Protein AF-0000000066965382 (afdb_homodimer)

Solvent-accessible surface area (backbone atoms only — not comparable to full-atom values): 39904 Å² total; per-residue (Å²): 122,55,56,71,64,36,30,41,32,27,39,31,72,60,66,74,45,29,31,33,31,34,22,63,41,61,55,68,76,23,47,68,61,89,85,37,68,66,64,70,52,68,79,82,68,70,62,57,72,38,83,41,81,63,58,68,66,73,36,29,39,39,34,52,19,37,45,85,26,32,50,67,64,47,77,46,58,40,74,86,63,32,35,38,39,33,34,64,80,14,46,30,36,40,35,30,72,90,74,38,28,39,28,76,46,71,56,46,93,38,53,55,64,74,54,45,73,46,57,54,74,87,27,38,37,39,29,27,31,60,59,44,61,84,35,83,42,37,20,33,30,41,38,67,55,73,79,56,64,79,75,47,56,84,78,63,57,67,66,43,60,34,50,46,72,41,77,41,77,50,64,79,59,70,81,77,71,73,77,67,51,71,78,57,55,86,62,90,68,64,68,45,22,58,43,16,34,34,76,32,45,48,94,86,80,48,52,28,40,38,40,12,25,68,70,69,16,20,34,30,34,32,67,85,77,65,41,73,44,77,24,32,88,38,48,62,65,28,40,44,52,37,32,67,35,75,85,74,64,32,29,33,24,34,24,58,90,40,77,31,25,43,30,28,29,61,52,66,58,41,62,77,28,84,56,62,69,61,71,78,42,76,42,77,75,68,52,77,77,71,80,73,77,64,88,80,64,66,54,70,39,76,80,46,72,47,48,42,72,36,42,84,43,26,33,39,41,36,37,26,37,38,31,54,37,93,88,77,44,53,36,20,34,38,38,40,28,22,33,36,53,41,71,46,91,93,66,48,76,41,72,30,66,38,31,27,38,32,33,64,43,43,71,53,29,41,76,77,43,81,78,120,56,54,71,65,35,31,41,31,26,39,29,74,60,67,75,44,27,31,34,31,35,20,65,39,60,57,69,77,22,48,66,60,90,83,38,67,67,64,69,53,68,79,82,70,71,62,56,71,39,82,41,81,63,58,67,65,72,37,29,39,40,33,51,18,39,44,84,27,32,49,69,63,47,76,45,57,39,73,89,62,32,34,39,38,34,36,62,81,14,45,31,35,38,36,29,73,90,74,37,29,38,27,72,45,69,56,47,92,38,55,57,63,73,56,45,75,48,57,52,76,86,27,36,36,38,29,26,29,60,61,45,62,86,35,82,43,37,20,32,29,41,38,68,53,74,80,56,62,78,75,48,54,84,78,61,55,66,63,44,60,33,50,45,68,42,76,41,77,51,66,78,59,71,81,79,69,70,80,65,52,72,80,58,56,88,67,88,70,66,67,45,22,58,44,18,35,36,74,32,46,52,93,84,82,48,52,28,40,37,41,14,24,68,69,70,16,20,36,31,33,32,68,87,76,66,41,73,43,77,25,32,88,36,50,61,66,29,40,46,54,36,31,67,37,76,85,74,64,32,28,34,23,34,23,58,90,40,80,32,26,44,28,28,29,60,50,68,59,42,62,76,28,84,58,61,69,62,72,78,42,75,43,76,76,70,54,76,74,71,80,65,79,64,90,81,64,66,52,69,38,76,81,45,71,46,48,43,74,36,41,82,43,26,34,38,43,36,39,27,37,38,31,53,37,94,86,76,45,53,35,21,35,37,38,40,29,21,33,36,54,42,72,45,90,92,67,45,77,42,72,30,65,39,32,28,37,32,32,64,42,43,69,54,29,41,72,76,44,81,77

Radius of gyration: 30.45 Å; Cα contacts (8 Å, |Δi|>4): 1809; chains: 2; bounding box: 61×94×87 Å

Structure (mmCIF, N/CA/C/O backbone):
data_AF-0000000066965382-model_v1
#
loop_
_entity.id
_entity.type
_entity.pdbx_description
1 polymer 'Os02g0147600 protein'
#
loop_
_atom_site.group_PDB
_atom_site.id
_atom_site.type_symbol
_atom_site.label_atom_id
_atom_site.label_alt_id
_atom_site.label_comp_id
_atom_site.label_asym_id
_atom_site.label_entity_id
_atom_site.label_seq_id
_atom_site.pdbx_PDB_ins_code
_atom_site.Cartn_x
_atom_site.Cartn_y
_atom_site.Cartn_z
_atom_site.occupancy
_atom_site.B_iso_or_equiv
_atom_site.auth_seq_id
_atom_site.auth_comp_id
_atom_site.auth_asym_id
_atom_site.auth_atom_id
_atom_site.pdbx_PDB_model_num
ATOM 1 N N . MET A 1 1 ? -16.672 24.859 -3.301 1 69.94 1 MET A N 1
ATOM 2 C CA . MET A 1 1 ? -16.828 23.438 -3.021 1 69.94 1 MET A CA 1
ATOM 3 C C . MET A 1 1 ? -15.703 22.922 -2.125 1 69.94 1 MET A C 1
ATOM 5 O O . MET A 1 1 ? -14.555 23.328 -2.283 1 69.94 1 MET A O 1
ATOM 9 N N . ILE A 1 2 ? -16.047 22.25 -0.924 1 81.75 2 ILE A N 1
ATOM 10 C CA . ILE A 1 2 ? -15.055 21.844 0.062 1 81.75 2 ILE A CA 1
ATOM 11 C C . ILE A 1 2 ? -14.539 20.453 -0.276 1 81.75 2 ILE A C 1
ATOM 13 O O . ILE A 1 2 ? -15.148 19.734 -1.067 1 81.75 2 ILE A O 1
ATOM 17 N N . ARG A 1 3 ? -13.406 20.188 0.245 1 90.5 3 ARG A N 1
ATOM 18 C CA . ARG A 1 3 ? -12.844 18.844 0.132 1 90.5 3 ARG A CA 1
ATOM 19 C C . ARG A 1 3 ? -13.891 17.781 0.469 1 90.5 3 ARG A C 1
ATOM 21 O O . ARG A 1 3 ? -14.672 17.953 1.408 1 90.5 3 ARG A O 1
ATOM 28 N N . ARG A 1 4 ? -13.898 16.766 -0.283 1 88.69 4 ARG A N 1
ATOM 29 C CA . ARG A 1 4 ? -14.945 15.766 -0.132 1 88.69 4 ARG A CA 1
ATOM 30 C C . ARG A 1 4 ? -14.703 14.906 1.106 1 88.69 4 ARG A C 1
ATOM 32 O O . ARG A 1 4 ? -15.648 14.555 1.813 1 88.69 4 ARG A O 1
ATOM 39 N N . PHE A 1 5 ? -13.422 14.602 1.316 1 94.81 5 PHE A N 1
ATOM 40 C CA . PHE A 1 5 ? -13.18 13.703 2.441 1 94.81 5 PHE A CA 1
ATOM 41 C C . PHE A 1 5 ? -11.992 14.18 3.264 1 94.81 5 PHE A C 1
ATOM 43 O O . PHE A 1 5 ? -11.07 14.805 2.732 1 94.81 5 PHE A O 1
ATOM 50 N N . LEU A 1 6 ? -12.117 13.977 4.539 1 96.94 6 LEU A N 1
ATOM 51 C CA . LEU A 1 6 ? -11 13.984 5.477 1 96.94 6 LEU A CA 1
ATOM 52 C C . LEU A 1 6 ? -10.633 12.57 5.898 1 96.94 6 LEU A C 1
ATOM 54 O O . LEU A 1 6 ? -11.461 11.656 5.828 1 96.94 6 LEU A O 1
ATOM 58 N N . TYR A 1 7 ? -9.422 12.453 6.293 1 97.56 7 TYR A N 1
ATOM 59 C CA . TYR A 1 7 ? -8.984 11.148 6.781 1 97.56 7 TYR A CA 1
ATOM 60 C C . TYR A 1 7 ? -8.367 11.266 8.172 1 97.56 7 TYR A C 1
ATOM 62 O O . TYR A 1 7 ? -7.422 12.031 8.375 1 97.56 7 TYR A O 1
ATOM 70 N N . ILE A 1 8 ? -8.875 10.531 9.086 1 97.5 8 ILE A N 1
ATOM 71 C CA . ILE A 1 8 ? -8.25 10.398 10.398 1 97.5 8 ILE A CA 1
ATOM 72 C C . ILE A 1 8 ? -7.328 9.18 10.406 1 97.5 8 ILE A C 1
ATOM 74 O O . ILE A 1 8 ? -7.754 8.07 10.086 1 97.5 8 ILE A O 1
ATOM 78 N N . ALA A 1 9 ? -6.117 9.398 10.68 1 96.69 9 ALA A N 1
ATOM 79 C CA . ALA A 1 9 ? -5.188 8.289 10.867 1 96.69 9 ALA A CA 1
ATOM 80 C C . ALA A 1 9 ? -5.078 7.914 12.344 1 96.69 9 ALA A C 1
ATOM 82 O O . ALA A 1 9 ? -4.793 8.766 13.188 1 96.69 9 ALA A O 1
ATOM 83 N N . ASP A 1 10 ? -5.332 6.688 12.664 1 94.88 10 ASP A N 1
ATOM 84 C CA . ASP A 1 10 ? -5.191 6.234 14.039 1 94.88 10 ASP A CA 1
ATOM 85 C C . ASP A 1 10 ? -4.25 5.039 14.133 1 94.88 10 ASP A C 1
ATOM 87 O O . ASP A 1 10 ? -3.975 4.375 13.133 1 94.88 10 ASP A O 1
ATOM 91 N N . HIS A 1 11 ? -3.701 4.922 15.273 1 90.75 11 HIS A N 1
ATOM 92 C CA . HIS A 1 11 ? -2.76 3.844 15.547 1 90.75 11 HIS A CA 1
ATOM 93 C C . HIS A 1 11 ? -3.383 2.791 16.469 1 90.75 11 HIS A C 1
ATOM 95 O O . HIS A 1 11 ? -4.082 3.131 17.422 1 90.75 11 HIS A O 1
ATOM 101 N N . CYS A 1 12 ? -3.217 1.564 16.047 1 84.75 12 CYS A N 1
ATOM 102 C CA . CYS A 1 12 ? -3.658 0.441 16.859 1 84.75 12 CYS A CA 1
ATOM 103 C C . CYS A 1 12 ? -2.469 -0.28 17.484 1 84.75 12 CYS A C 1
ATOM 105 O O . CYS A 1 12 ? -1.587 -0.764 16.766 1 84.75 12 CYS A O 1
ATOM 107 N N . PHE A 1 13 ? -2.52 -0.378 18.812 1 73.31 13 PHE A N 1
ATOM 108 C CA . PHE A 1 13 ? -1.396 -0.974 19.516 1 73.31 13 PHE A CA 1
ATOM 109 C C . PHE A 1 13 ? -1.718 -2.402 19.938 1 73.31 13 PHE A C 1
ATOM 111 O O . PHE A 1 13 ? -0.887 -3.076 20.547 1 73.31 13 PHE A O 1
ATOM 118 N N . THR A 1 14 ? -2.938 -2.676 19.578 1 69.5 14 THR A N 1
ATOM 119 C CA . THR A 1 14 ? -3.33 -4 20.047 1 69.5 14 THR A CA 1
ATOM 120 C C . THR A 1 14 ? -3.205 -5.027 18.922 1 69.5 14 THR A C 1
ATOM 122 O O . THR A 1 14 ? -3.387 -4.695 17.75 1 69.5 14 THR A O 1
ATOM 125 N N . GLY A 1 15 ? -2.6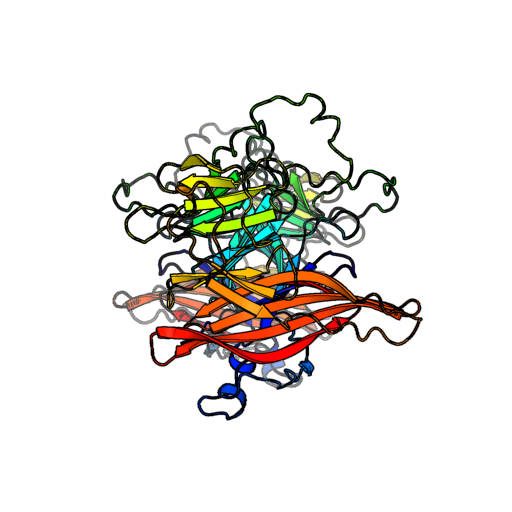25 -6.168 19.234 1 62.41 15 GLY A N 1
ATOM 126 C CA . GLY A 1 15 ? -2.514 -7.258 18.266 1 62.41 15 GLY A CA 1
ATOM 127 C C . GLY A 1 15 ? -1.082 -7.559 17.875 1 62.41 15 GLY A C 1
ATOM 128 O O . GLY A 1 15 ? -0.142 -7.02 18.453 1 62.41 15 GLY A O 1
ATOM 129 N N . PRO A 1 16 ? -0.985 -8.398 16.953 1 62.53 16 PRO A N 1
ATOM 130 C CA . PRO A 1 16 ? 0.354 -8.867 16.594 1 62.53 16 PRO A CA 1
ATOM 131 C C . PRO A 1 16 ? 1.161 -7.816 15.828 1 62.53 16 PRO A C 1
ATOM 133 O O . PRO A 1 16 ? 2.395 -7.832 15.867 1 62.53 16 PRO A O 1
ATOM 136 N N . SER A 1 17 ? 0.41 -6.973 15.109 1 65.94 17 SER A N 1
ATOM 137 C CA . SER A 1 17 ? 1.128 -5.941 14.375 1 65.94 17 SER A CA 1
ATOM 138 C C . SER A 1 17 ? 0.517 -4.562 14.609 1 65.94 17 SER A C 1
ATOM 140 O O . SER A 1 17 ? -0.706 -4.43 14.695 1 65.94 17 SER A O 1
ATOM 142 N N . LEU A 1 18 ? 1.559 -3.703 14.828 1 77.5 18 LEU A N 1
ATOM 143 C CA . LEU A 1 18 ? 1.123 -2.312 14.875 1 77.5 18 LEU A CA 1
ATOM 144 C C . LEU A 1 18 ? 0.58 -1.87 13.523 1 77.5 18 LEU A C 1
ATOM 146 O O . LEU A 1 18 ? 1.15 -2.201 12.477 1 77.5 18 LEU A O 1
ATOM 150 N N . SER A 1 19 ? -0.603 -1.382 13.578 1 86.94 19 SER A N 1
ATOM 151 C CA . SER A 1 19 ? -1.192 -0.914 12.328 1 86.94 19 SER A CA 1
ATOM 152 C C . SER A 1 19 ? -1.756 0.495 12.477 1 86.94 19 SER A C 1
ATOM 154 O O . SER A 1 19 ? -2.158 0.897 13.57 1 86.94 19 SER A O 1
ATOM 156 N N . HIS A 1 20 ? -1.58 1.223 11.453 1 93.31 20 HIS A N 1
ATOM 157 C CA . HIS A 1 20 ? -2.213 2.529 11.32 1 93.31 20 HIS A CA 1
ATOM 158 C C . HIS A 1 20 ? -3.398 2.473 10.359 1 93.31 20 HIS A C 1
ATOM 160 O O . HIS A 1 20 ? -3.303 1.878 9.281 1 93.31 20 HIS A O 1
ATOM 166 N N . ARG A 1 21 ? -4.43 3.004 10.789 1 94.75 21 ARG A N 1
ATOM 167 C CA . ARG A 1 21 ? -5.66 2.922 10.016 1 94.75 21 ARG A CA 1
ATOM 168 C C . ARG A 1 21 ? -6.105 4.305 9.547 1 94.75 21 ARG A C 1
ATOM 170 O O . ARG A 1 21 ? -6.012 5.277 10.297 1 94.75 21 ARG A O 1
ATOM 177 N N . LEU A 1 22 ? -6.465 4.352 8.305 1 97.12 22 LEU A N 1
ATOM 178 C CA . LEU A 1 22 ? -7.055 5.566 7.758 1 97.12 22 LEU A CA 1
ATOM 179 C C . LEU A 1 22 ? -8.578 5.457 7.707 1 97.12 22 LEU A C 1
ATOM 181 O O . LEU A 1 22 ? -9.117 4.543 7.082 1 97.12 22 LEU A O 1
ATOM 185 N N . ARG A 1 23 ? -9.211 6.395 8.375 1 97.19 23 ARG A N 1
ATOM 186 C CA . ARG A 1 23 ? -10.672 6.426 8.398 1 97.19 23 ARG A CA 1
ATOM 187 C C . ARG A 1 23 ? -11.203 7.645 7.648 1 97.19 23 ARG A C 1
ATOM 189 O O . ARG A 1 23 ? -10.75 8.766 7.887 1 97.19 23 ARG A O 1
ATOM 196 N N . ARG A 1 24 ? -12.156 7.379 6.859 1 96.75 24 ARG A N 1
ATOM 197 C CA . ARG A 1 24 ? -12.711 8.43 6.016 1 96.75 24 ARG A CA 1
ATOM 198 C C . ARG A 1 24 ? -13.867 9.141 6.707 1 96.75 24 ARG A C 1
ATOM 200 O O . ARG A 1 24 ? -14.789 8.492 7.203 1 96.75 24 ARG A O 1
ATOM 207 N N . VAL A 1 25 ? -13.789 10.477 6.711 1 96.69 25 VAL A N 1
ATOM 208 C CA . VAL A 1 25 ? -14.836 11.297 7.312 1 96.69 25 VAL A CA 1
ATOM 209 C C . VAL A 1 25 ? -15.336 12.312 6.293 1 96.69 25 VAL A C 1
ATOM 211 O O . VAL A 1 25 ? -14.547 12.906 5.555 1 96.69 25 VAL A O 1
ATOM 214 N N . ASN A 1 26 ? -16.609 12.469 6.254 1 95.69 26 ASN A N 1
ATOM 215 C CA . ASN A 1 26 ? -17.203 13.516 5.422 1 95.69 26 ASN A CA 1
ATOM 216 C C . ASN A 1 26 ? -17.281 14.844 6.168 1 95.69 26 ASN A C 1
ATOM 218 O O . ASN A 1 26 ? -18.094 14.992 7.094 1 95.69 26 ASN A O 1
ATOM 222 N N . PRO A 1 27 ? -16.578 15.852 5.703 1 96.25 27 PRO A N 1
ATOM 223 C CA . PRO A 1 27 ? -16.547 17.109 6.457 1 96.25 27 PRO A CA 1
ATOM 224 C C . PRO A 1 27 ? -17.844 17.906 6.344 1 96.25 27 PRO A C 1
ATOM 226 O O . PRO A 1 27 ? -18.078 18.828 7.129 1 96.25 27 PRO A O 1
ATOM 229 N N . SER A 1 28 ? -18.672 17.578 5.441 1 93.81 28 SER A N 1
ATOM 230 C CA . SER A 1 28 ? -19.922 18.328 5.281 1 93.81 28 SER A CA 1
ATOM 231 C C . SER A 1 28 ? -20.797 18.203 6.527 1 93.81 28 SER A C 1
ATOM 233 O O . SER A 1 28 ? -21.625 19.094 6.797 1 93.81 28 SER A O 1
ATOM 235 N N . HIS A 1 29 ? -20.594 17.172 7.266 1 93.19 29 HIS A N 1
ATOM 236 C CA . HIS A 1 29 ? -21.391 16.922 8.461 1 93.19 29 HIS A CA 1
ATOM 237 C C . HIS A 1 29 ? -21.016 17.891 9.578 1 93.19 29 HIS A C 1
ATOM 239 O O . HIS A 1 29 ? -21.719 18 10.578 1 93.19 29 HIS A O 1
ATOM 245 N N . LEU A 1 30 ? -19.969 18.641 9.391 1 94.38 30 LEU A N 1
ATOM 246 C CA . LEU A 1 30 ? -19.5 19.562 10.422 1 94.38 30 LEU A CA 1
ATOM 247 C C . LEU A 1 30 ? -20.156 20.938 10.25 1 94.38 30 LEU A C 1
ATOM 249 O O . LEU A 1 30 ? -20 21.812 11.102 1 94.38 30 LEU A O 1
ATOM 253 N N . PHE A 1 31 ? -20.875 21.109 9.234 1 93.12 31 PHE A N 1
ATOM 254 C CA . PHE A 1 31 ? -21.359 22.453 8.945 1 93.12 31 PHE A CA 1
ATOM 255 C C . PHE A 1 31 ? -22.891 22.469 8.867 1 93.12 31 PHE A C 1
ATOM 257 O O . PHE A 1 31 ? -23.5 21.547 8.32 1 93.12 31 PHE A O 1
ATOM 264 N N . TYR A 1 32 ? -23.375 23.516 9.359 1 90.75 32 TYR A N 1
ATOM 265 C CA . TYR A 1 32 ? -24.797 23.781 9.164 1 90.75 32 TYR A CA 1
ATOM 266 C C . TYR A 1 32 ? -25.094 24.203 7.73 1 90.75 32 TYR A C 1
ATOM 268 O O . TYR A 1 32 ? -24.266 24.844 7.086 1 90.75 32 TYR A O 1
ATOM 276 N N . PRO A 1 33 ? -26.234 23.719 7.309 1 86.44 33 PRO A N 1
ATOM 277 C CA . PRO A 1 33 ? -26.594 24.188 5.973 1 86.44 33 PRO A CA 1
ATOM 278 C C . PRO A 1 33 ? -26.734 25.719 5.91 1 86.44 33 PRO A C 1
ATOM 280 O O . PRO A 1 33 ? -26.922 26.359 6.945 1 86.44 33 PRO A O 1
ATOM 283 N N . ASP A 1 34 ? -26.625 26.219 4.676 1 79.06 34 ASP A N 1
ATOM 284 C CA . ASP A 1 34 ? -26.75 27.656 4.465 1 79.06 34 ASP A CA 1
ATOM 285 C C . ASP A 1 34 ? -28.078 28.172 5.008 1 79.06 34 ASP A C 1
ATOM 287 O O . ASP A 1 34 ? -29.125 27.562 4.797 1 79.06 34 ASP A O 1
ATOM 291 N N . GLY A 1 35 ? -28.047 29.297 5.645 1 72 35 GLY A N 1
ATOM 292 C CA . GLY A 1 35 ? -29.25 29.922 6.152 1 72 35 GLY A CA 1
ATOM 293 C C . GLY A 1 35 ? -29.641 29.422 7.531 1 72 35 GLY A C 1
ATOM 294 O O . GLY A 1 35 ? -30.625 29.891 8.109 1 72 35 GLY A O 1
ATOM 295 N N . HIS A 1 36 ? -28.906 28.453 7.969 1 75.12 36 HIS A N 1
ATOM 296 C CA . HIS A 1 36 ? -29.219 27.953 9.312 1 75.12 36 HIS A CA 1
ATOM 297 C C . HIS A 1 36 ? -29.016 29.062 10.352 1 75.12 36 HIS A C 1
ATOM 299 O O . HIS A 1 36 ? -28.016 29.781 10.328 1 75.12 36 HIS A O 1
ATOM 305 N N . PRO A 1 37 ? -29.922 29.266 11.148 1 69.06 37 PRO A N 1
ATOM 306 C CA . PRO A 1 37 ? -29.859 30.344 12.141 1 69.06 37 PRO A CA 1
ATOM 307 C C . PRO A 1 37 ? -28.594 30.297 12.992 1 69.06 37 PRO A C 1
ATOM 309 O O . PRO A 1 37 ? -28.078 31.344 13.398 1 69.06 37 PRO A O 1
ATOM 312 N N . LEU A 1 38 ? -28.172 29.062 13.305 1 60.94 38 LEU A N 1
ATOM 313 C CA . LEU A 1 38 ? -27.016 28.922 14.172 1 60.94 38 LEU A CA 1
ATOM 314 C C . LEU A 1 38 ? -25.734 29.297 13.438 1 60.94 38 LEU A C 1
ATOM 316 O O . LEU A 1 38 ? -24.703 29.578 14.062 1 60.94 38 LEU A O 1
ATOM 320 N N . ALA A 1 39 ? -25.812 29.266 12.18 1 58.31 39 ALA A N 1
ATOM 321 C CA . ALA A 1 39 ? -24.656 29.672 11.398 1 58.31 39 ALA A CA 1
ATOM 322 C C . ALA A 1 39 ? -24.453 31.188 11.492 1 58.31 39 ALA A C 1
ATOM 324 O O . ALA A 1 39 ? -23.344 31.688 11.25 1 58.31 39 ALA A O 1
ATOM 325 N N . THR A 1 40 ? -25.469 31.984 11.758 1 56.09 40 THR A N 1
ATOM 326 C CA . THR A 1 40 ? -25.406 33.438 11.719 1 56.09 40 THR A CA 1
ATOM 327 C C . THR A 1 40 ? -25.234 34 13.117 1 56.09 40 THR A C 1
ATOM 329 O O . THR A 1 40 ? -24.969 35.188 13.273 1 56.09 40 THR A O 1
ATOM 332 N N . LYS A 1 41 ? -25.547 33.344 14.172 1 53.5 41 LYS A N 1
ATOM 333 C CA . LYS A 1 41 ? -25.438 33.969 15.484 1 53.5 41 LYS A CA 1
ATOM 334 C C . LYS A 1 41 ? -24.156 33.531 16.203 1 53.5 41 LYS A C 1
ATOM 336 O O . LYS A 1 41 ? -24.094 32.438 16.781 1 53.5 41 LYS A O 1
ATOM 341 N N . PRO A 1 42 ? -23.125 34.188 15.977 1 50.16 42 PRO A N 1
ATOM 342 C CA . PRO A 1 42 ? -21.781 33.875 16.484 1 50.16 42 PRO A CA 1
ATOM 343 C C . PRO A 1 42 ? -21.766 33.625 17.984 1 50.16 42 PRO A C 1
ATOM 345 O O . PRO A 1 42 ? -20.797 33.062 18.5 1 50.16 42 PRO A O 1
ATOM 348 N N . GLU A 1 43 ? -22.625 34.5 18.734 1 50.06 43 GLU A N 1
ATOM 349 C CA . GLU A 1 43 ? -22.266 34.656 20.141 1 50.06 43 GLU A CA 1
ATOM 350 C C . GLU A 1 43 ? -22.078 33.312 20.844 1 50.06 43 GLU A C 1
ATOM 352 O O . GLU A 1 43 ? -21.047 33.062 21.438 1 50.06 43 GLU A O 1
ATOM 357 N N . ARG A 1 44 ? -23.062 32.938 21.906 1 46.91 44 ARG A N 1
ATOM 358 C CA . ARG A 1 44 ? -23.078 32.094 23.078 1 46.91 44 ARG A CA 1
ATOM 359 C C . ARG A 1 44 ? -23.281 30.625 22.688 1 46.91 44 ARG A C 1
ATOM 361 O O . ARG A 1 44 ? -23.578 29.781 23.547 1 46.91 44 ARG A O 1
ATOM 368 N N . ALA A 1 45 ? -23.469 30.266 21.406 1 45.31 45 ALA A N 1
ATOM 369 C CA . ALA A 1 45 ? -24.078 28.938 21.312 1 45.31 45 ALA A CA 1
ATOM 370 C C . ALA A 1 45 ? -23.047 27.859 21.578 1 45.31 45 ALA A C 1
ATOM 372 O O . ALA A 1 45 ? -21.953 27.859 21 1 45.31 45 ALA A O 1
ATOM 373 N N . THR A 1 46 ? -23.125 27.406 22.703 1 50.78 46 THR A N 1
ATOM 374 C CA . THR A 1 46 ? -22.469 26.188 23.141 1 50.78 46 THR A CA 1
ATOM 375 C C . THR A 1 46 ? -22.406 25.172 22 1 50.78 46 THR A C 1
ATOM 377 O O . THR A 1 46 ? -23.438 24.781 21.453 1 50.78 46 THR A O 1
ATOM 380 N N . VAL A 1 47 ? -21.375 25.344 21.203 1 58.41 47 VAL A N 1
ATOM 381 C CA . VAL A 1 47 ? -21.156 24.344 20.156 1 58.41 47 VAL A CA 1
ATOM 382 C C . VAL A 1 47 ? -21.578 22.969 20.656 1 58.41 47 VAL A C 1
ATOM 384 O O . VAL A 1 47 ? -21.109 22.516 21.688 1 58.41 47 VAL A O 1
ATOM 387 N N . GLU A 1 48 ? -22.75 22.531 20.203 1 68.88 48 GLU A N 1
ATOM 388 C CA . GLU A 1 48 ? -23.219 21.172 20.469 1 68.88 48 GLU A CA 1
ATOM 389 C C . GLU A 1 48 ? -22.203 20.141 19.984 1 68.88 48 GLU A C 1
ATOM 391 O O . GLU A 1 48 ? -21.719 20.219 18.859 1 68.88 48 GLU A O 1
ATOM 396 N N . VAL A 1 49 ? -21.688 19.422 20.938 1 84.44 49 VAL A N 1
ATOM 397 C CA . VAL A 1 49 ? -20.844 18.297 20.594 1 84.44 49 VAL A CA 1
ATOM 398 C C . VAL A 1 49 ? -21.703 17.078 20.281 1 84.44 49 VAL A C 1
ATOM 400 O O . VAL A 1 49 ? -22.531 16.656 21.094 1 84.44 49 VAL A O 1
ATOM 403 N N . GLU A 1 50 ? -21.656 16.641 19.078 1 90.62 50 GLU A N 1
ATOM 404 C CA . GLU A 1 50 ? -22.391 15.438 18.672 1 90.62 50 GLU A CA 1
ATOM 405 C C . GLU A 1 50 ? -21.469 14.211 18.656 1 90.62 50 GLU A C 1
ATOM 407 O O . GLU A 1 50 ? -20.391 14.242 18.062 1 90.62 50 GLU A O 1
ATOM 412 N N . ASP A 1 51 ? -21.953 13.195 19.297 1 93.06 51 ASP A N 1
ATOM 413 C CA . ASP A 1 51 ? -21.203 11.945 19.234 1 93.06 51 ASP A CA 1
ATOM 414 C C . ASP A 1 51 ? -21.391 11.273 17.859 1 93.06 51 ASP A C 1
ATOM 416 O O . ASP A 1 51 ? -22.531 11.125 17.391 1 93.06 51 ASP A O 1
ATOM 420 N N . ALA A 1 52 ? -20.344 10.977 17.266 1 95.38 52 ALA A N 1
ATOM 421 C CA . ALA A 1 52 ? -20.391 10.32 15.969 1 95.38 52 ALA A CA 1
ATOM 422 C C . ALA A 1 52 ? -19.781 8.914 16.031 1 95.38 52 ALA A C 1
ATOM 424 O O . ALA A 1 52 ? -18.859 8.672 16.812 1 95.38 52 ALA A O 1
ATOM 425 N N . ARG A 1 53 ? -20.359 8.062 15.242 1 95.69 53 ARG A N 1
ATOM 426 C CA . ARG A 1 53 ? -19.797 6.719 15.133 1 95.69 53 ARG A CA 1
ATOM 427 C C . ARG A 1 53 ? -18.453 6.742 14.414 1 95.69 53 ARG A C 1
ATOM 429 O O . ARG A 1 53 ? -18.312 7.406 13.391 1 95.69 53 ARG A O 1
ATOM 436 N N . LEU A 1 54 ? -17.562 6.043 14.945 1 95.81 54 LEU A N 1
ATOM 437 C CA . LEU A 1 54 ? -16.25 5.93 14.305 1 95.81 54 LEU A CA 1
ATOM 438 C C . LEU A 1 54 ? -16.359 5.176 12.984 1 95.81 54 LEU A C 1
ATOM 440 O O . LEU A 1 54 ? -16.797 4.023 12.953 1 95.81 54 LEU A O 1
ATOM 444 N N . PRO A 1 55 ? -16.016 5.832 11.914 1 95.75 55 PRO A N 1
ATOM 445 C CA . PRO A 1 55 ? -16.078 5.117 10.641 1 95.75 55 PRO A CA 1
ATOM 446 C C . PRO A 1 55 ? -15.125 3.93 10.578 1 95.75 55 PRO A C 1
ATOM 448 O O . PRO A 1 55 ? -14.07 3.953 11.219 1 95.75 55 PRO A O 1
ATOM 451 N N . PRO A 1 56 ? -15.5 2.887 9.797 1 94.75 56 PRO A N 1
ATOM 452 C CA . PRO A 1 56 ? -14.531 1.806 9.594 1 94.75 56 PRO A CA 1
ATOM 453 C C . PRO A 1 56 ? -13.297 2.258 8.828 1 94.75 56 PRO A C 1
ATOM 455 O O . PRO A 1 56 ? -13.359 3.229 8.07 1 94.75 56 PRO A O 1
ATOM 458 N N . PRO A 1 57 ? -12.219 1.533 9.055 1 94.5 57 PRO A N 1
ATOM 459 C CA . PRO A 1 57 ? -11.016 1.903 8.312 1 94.5 57 PRO A CA 1
ATOM 460 C C . PRO A 1 57 ? -11.156 1.692 6.809 1 94.5 57 PRO A C 1
ATOM 462 O O . PRO A 1 57 ? -11.719 0.682 6.375 1 94.5 57 PRO A O 1
ATOM 465 N N . ALA A 1 58 ? -10.727 2.635 6.066 1 95.12 58 ALA A N 1
ATOM 466 C CA . ALA A 1 58 ? -10.68 2.51 4.609 1 95.12 58 ALA A CA 1
ATOM 467 C C . ALA A 1 58 ? -9.438 1.747 4.16 1 95.12 58 ALA A C 1
ATOM 469 O O . ALA A 1 58 ? -9.461 1.062 3.137 1 95.12 58 ALA A O 1
ATOM 470 N N . MET A 1 59 ? -8.391 1.87 4.852 1 96.12 59 MET A N 1
ATOM 471 C CA . MET A 1 59 ? -7.098 1.242 4.586 1 96.12 59 MET A CA 1
ATOM 472 C C . MET A 1 59 ? -6.27 1.14 5.863 1 96.12 59 MET A C 1
ATOM 474 O O . MET A 1 59 ? -6.355 2.004 6.734 1 96.12 59 MET A O 1
ATOM 478 N N . ALA A 1 60 ? -5.559 0.141 5.957 1 94.62 60 ALA A N 1
ATOM 479 C CA . ALA A 1 60 ? -4.617 0.004 7.066 1 94.62 60 ALA A CA 1
ATOM 480 C C . ALA A 1 60 ? -3.182 -0.102 6.555 1 94.62 60 ALA A C 1
ATOM 482 O O . ALA A 1 60 ? -2.939 -0.63 5.469 1 94.62 60 ALA A O 1
ATOM 483 N N . PHE A 1 61 ? -2.301 0.436 7.242 1 94.88 61 PHE A N 1
ATOM 484 C CA . PHE A 1 61 ? -0.869 0.373 6.973 1 94.88 61 PHE A CA 1
ATOM 485 C C . PHE A 1 61 ? -0.129 -0.282 8.133 1 94.88 61 PHE A C 1
ATOM 487 O O . PHE A 1 61 ? -0.197 0.195 9.266 1 94.88 61 PHE A O 1
ATOM 494 N N . CYS A 1 62 ? 0.551 -1.295 7.82 1 89.5 62 CYS A N 1
ATOM 495 C CA . CYS A 1 62 ? 1.243 -2.037 8.867 1 89.5 62 CYS A CA 1
ATOM 496 C C . CYS A 1 62 ? 2.711 -1.633 8.945 1 89.5 62 CYS A C 1
ATOM 498 O O . CYS A 1 62 ? 3.387 -1.535 7.918 1 89.5 62 CYS A O 1
ATOM 500 N N . SER A 1 63 ? 3.129 -1.345 10.141 1 83.56 63 SER A N 1
ATOM 501 C CA . SER A 1 63 ? 4.535 -1.034 10.375 1 83.56 63 SER A CA 1
ATOM 502 C C . SER A 1 63 ? 5.406 -2.277 10.227 1 83.56 63 SER A C 1
ATOM 504 O O . SER A 1 63 ? 4.926 -3.4 10.391 1 83.56 63 SER A O 1
ATOM 506 N N . PRO A 1 64 ? 6.719 -1.779 9.938 1 78.69 64 PRO A N 1
ATOM 507 C CA . PRO A 1 64 ? 7.637 -2.92 9.883 1 78.69 64 PRO A CA 1
ATOM 508 C C . PRO A 1 64 ? 7.91 -3.523 11.258 1 78.69 64 PRO A C 1
ATOM 510 O O . PRO A 1 64 ? 7.996 -2.793 12.25 1 78.69 64 PRO A O 1
ATOM 513 N N . GLY A 1 65 ? 7.496 -4.637 11.539 1 72.12 65 GLY A N 1
ATOM 514 C CA . GLY A 1 65 ? 7.863 -5.293 12.789 1 72.12 65 GLY A CA 1
ATOM 515 C C . GLY A 1 65 ? 6.672 -5.629 13.664 1 72.12 65 GLY A C 1
ATOM 516 O O . GLY A 1 65 ? 5.523 -5.422 13.258 1 72.12 65 GLY A O 1
ATOM 517 N N . THR A 1 66 ? 7.07 -5.996 14.844 1 65.88 66 THR A N 1
ATOM 518 C CA . THR A 1 66 ? 6.055 -6.34 15.836 1 65.88 66 THR A CA 1
ATOM 519 C C . THR A 1 66 ? 5.777 -5.152 16.75 1 65.88 66 THR A C 1
ATOM 521 O O . THR A 1 66 ? 6.516 -4.168 16.75 1 65.88 66 THR A O 1
ATOM 524 N N . THR A 1 67 ? 4.656 -5.18 17.359 1 63.94 67 THR A N 1
ATOM 525 C CA . THR A 1 67 ? 4.207 -4.113 18.25 1 63.94 67 THR A CA 1
ATOM 526 C C . THR A 1 67 ? 5.316 -3.727 19.234 1 63.94 67 THR A C 1
ATOM 528 O O . THR A 1 67 ? 5.469 -2.551 19.562 1 63.94 67 THR A O 1
ATOM 531 N N . ALA A 1 68 ? 6.055 -4.668 19.656 1 57.94 68 ALA A N 1
ATOM 532 C CA . ALA A 1 68 ? 7.074 -4.391 20.656 1 57.94 68 ALA A CA 1
ATOM 533 C C . ALA A 1 68 ? 8.219 -3.568 20.062 1 57.94 68 ALA A C 1
ATOM 535 O O . ALA A 1 68 ? 8.914 -2.852 20.797 1 57.94 68 ALA A O 1
ATOM 536 N N . THR A 1 69 ? 8.375 -3.793 18.875 1 56.59 69 THR A N 1
ATOM 537 C CA . THR A 1 69 ? 9.555 -3.191 18.266 1 56.59 69 THR A CA 1
ATOM 538 C C . THR A 1 69 ? 9.156 -2.064 17.312 1 56.59 69 THR A C 1
ATOM 540 O O . THR A 1 69 ? 10 -1.271 16.891 1 56.59 69 THR A O 1
ATOM 543 N N . ALA A 1 70 ? 7.906 -2.24 17 1 57.69 70 ALA A N 1
ATOM 544 C CA . ALA A 1 70 ? 7.52 -1.392 15.867 1 57.69 70 ALA A CA 1
ATOM 545 C C . ALA A 1 70 ? 7.27 0.043 16.328 1 57.69 70 ALA A C 1
ATOM 547 O O . ALA A 1 70 ? 6.82 0.275 17.453 1 57.69 70 ALA A O 1
ATOM 548 N N . MET A 1 71 ? 8.117 0.875 15.656 1 66.38 71 MET A N 1
ATOM 549 C CA . MET A 1 71 ? 7.773 2.291 15.75 1 66.38 71 MET A CA 1
ATOM 550 C C . MET A 1 71 ? 6.668 2.656 14.773 1 66.38 71 MET A C 1
ATOM 552 O O . MET A 1 71 ? 6.332 1.866 13.883 1 66.38 71 MET A O 1
ATOM 556 N N . GLY A 1 72 ? 5.98 3.646 15.086 1 76.06 72 GLY A N 1
ATOM 557 C CA . GLY A 1 72 ? 4.809 4.113 14.359 1 76.06 72 GLY A CA 1
ATOM 558 C C . GLY A 1 72 ? 5.125 4.613 12.961 1 76.06 72 GLY A C 1
ATOM 559 O O . GLY A 1 72 ? 6.266 4.508 12.508 1 76.06 72 GLY A O 1
ATOM 560 N N . MET A 1 73 ? 4.301 4.641 12.109 1 88.5 73 MET A N 1
ATOM 561 C CA . MET A 1 73 ? 4.324 5.262 10.781 1 88.5 73 MET A CA 1
ATOM 562 C C . MET A 1 73 ? 3.828 6.699 10.852 1 88.5 73 MET A C 1
ATOM 564 O O . MET A 1 73 ? 2.988 7.035 11.688 1 88.5 73 MET A O 1
ATOM 568 N N . GLU A 1 74 ? 4.52 7.504 10.062 1 92.62 74 GLU A N 1
ATOM 569 C CA . GLU A 1 74 ? 4.086 8.891 9.914 1 92.62 74 GLU A CA 1
ATOM 570 C C . GLU A 1 74 ? 3.297 9.086 8.625 1 92.62 74 GLU A C 1
ATOM 572 O O . GLU A 1 74 ? 3.588 8.453 7.609 1 92.62 74 GLU A O 1
ATOM 577 N N . PHE A 1 75 ? 2.295 9.961 8.672 1 96 75 PHE A N 1
ATOM 578 C CA . PHE A 1 75 ? 1.448 10.18 7.508 1 96 75 PHE A CA 1
ATOM 579 C C . PHE A 1 75 ? 1.385 11.664 7.156 1 96 75 PHE A C 1
ATOM 581 O O . PHE A 1 75 ? 1.309 12.508 8.047 1 96 75 PHE A O 1
ATOM 588 N N . MET A 1 76 ? 1.46 11.93 5.922 1 96.75 76 MET A N 1
ATOM 589 C CA . MET A 1 76 ? 1.438 13.289 5.379 1 96.75 76 MET A CA 1
ATOM 590 C C . MET A 1 76 ? 0.562 13.359 4.133 1 96.75 76 MET A C 1
ATOM 592 O O . MET A 1 76 ? 0.54 12.43 3.33 1 96.75 76 MET A O 1
ATOM 596 N N . ARG A 1 77 ? -0.087 14.375 4.008 1 96.69 77 ARG A N 1
ATOM 597 C CA . ARG A 1 77 ? -0.953 14.555 2.846 1 96.69 77 ARG A CA 1
ATOM 598 C C . ARG A 1 77 ? -0.322 15.508 1.833 1 96.69 77 ARG A C 1
ATOM 600 O O . ARG A 1 77 ? 0.182 16.578 2.201 1 96.69 77 ARG A O 1
ATOM 607 N N . ARG A 1 78 ? -0.372 15.117 0.641 1 96.19 78 ARG A N 1
ATOM 608 C CA . ARG A 1 78 ? 0.064 15.969 -0.458 1 96.19 78 ARG A CA 1
ATOM 609 C C . ARG A 1 78 ? -1.077 16.859 -0.949 1 96.19 78 ARG A C 1
ATOM 611 O O . ARG A 1 78 ? -2.24 16.625 -0.611 1 96.19 78 ARG A O 1
ATOM 618 N N . ASN A 1 79 ? -0.69 17.812 -1.779 1 92.81 79 ASN A N 1
ATOM 619 C CA . ASN A 1 79 ? -1.702 18.75 -2.258 1 92.81 79 ASN A CA 1
ATOM 620 C C . ASN A 1 79 ? -2.658 18.094 -3.242 1 92.81 79 ASN A C 1
ATOM 622 O O . ASN A 1 79 ? -3.781 18.562 -3.438 1 92.81 79 ASN A O 1
ATOM 626 N N . ASP A 1 80 ? -2.264 17.031 -3.883 1 91.44 80 ASP A N 1
ATOM 627 C CA . ASP A 1 80 ? -3.131 16.359 -4.84 1 91.44 80 ASP A CA 1
ATOM 628 C C . ASP A 1 80 ? -4.082 15.391 -4.129 1 91.44 80 ASP A C 1
ATOM 630 O O . ASP A 1 80 ? -4.871 14.703 -4.777 1 91.44 80 ASP A O 1
ATOM 634 N N . GLY A 1 81 ? -3.918 15.312 -2.859 1 93.44 81 GLY A N 1
ATOM 635 C CA . GLY A 1 81 ? -4.844 14.508 -2.082 1 93.44 81 GLY A CA 1
ATOM 636 C C . GLY A 1 81 ? -4.27 13.156 -1.691 1 93.44 81 GLY A C 1
ATOM 637 O O . GLY A 1 81 ? -4.84 12.453 -0.85 1 93.44 81 GLY A O 1
ATOM 638 N N . SER A 1 82 ? -3.166 12.758 -2.289 1 95.75 82 SER A N 1
ATOM 639 C CA . SER A 1 82 ? -2.551 11.484 -1.932 1 95.75 82 SER A CA 1
ATOM 640 C C . SER A 1 82 ? -1.89 11.555 -0.56 1 95.75 82 SER A C 1
ATOM 642 O O . SER A 1 82 ? -1.604 12.641 -0.058 1 95.75 82 SER A O 1
ATOM 644 N N . ILE A 1 83 ? -1.766 10.461 0.036 1 97.44 83 ILE A N 1
ATOM 645 C CA . ILE A 1 83 ? -1.222 10.359 1.386 1 97.44 83 ILE A CA 1
ATOM 646 C C . ILE A 1 83 ? 0.088 9.57 1.354 1 97.44 83 ILE A C 1
ATOM 648 O O . ILE A 1 83 ? 0.15 8.477 0.789 1 97.44 83 ILE A O 1
ATOM 652 N N . VAL A 1 84 ? 1.119 10.133 1.916 1 97.69 84 VAL A N 1
ATOM 653 C CA . VAL A 1 84 ? 2.414 9.469 2.023 1 97.69 84 VAL A CA 1
ATOM 654 C C . VAL A 1 84 ? 2.582 8.891 3.426 1 97.69 84 VAL A C 1
ATOM 656 O O . VAL A 1 84 ? 2.379 9.586 4.422 1 97.69 84 VAL A O 1
ATOM 659 N N . GLY A 1 85 ? 2.803 7.598 3.52 1 96.06 85 GLY A N 1
ATOM 660 C CA . GLY A 1 85 ? 3.193 6.945 4.762 1 96.06 85 GLY A CA 1
ATOM 661 C C . GLY A 1 85 ? 4.668 6.594 4.809 1 96.06 85 GLY A C 1
ATOM 662 O O . GLY A 1 85 ? 5.219 6.07 3.84 1 96.06 85 GLY A O 1
ATOM 663 N N . ILE A 1 86 ? 5.324 6.949 5.938 1 94 86 ILE A N 1
ATOM 664 C CA . ILE A 1 86 ? 6.734 6.637 6.133 1 94 86 ILE A CA 1
ATOM 665 C C . ILE A 1 86 ? 6.914 5.863 7.438 1 94 86 ILE A C 1
ATOM 667 O O . ILE A 1 86 ? 6.434 6.285 8.492 1 94 86 ILE A O 1
ATOM 671 N N . ASP A 1 87 ? 7.551 4.77 7.348 1 88.69 87 ASP A N 1
ATOM 672 C CA . ASP A 1 87 ? 7.785 4.016 8.578 1 88.69 87 ASP A CA 1
ATOM 673 C C . ASP A 1 87 ? 9.125 4.387 9.203 1 88.69 87 ASP A C 1
ATOM 675 O O . ASP A 1 87 ? 9.852 5.23 8.672 1 88.69 87 ASP A O 1
ATOM 679 N N . HIS A 1 88 ? 9.5 3.842 10.352 1 83.12 88 HIS A N 1
ATOM 680 C CA . HIS A 1 88 ? 10.656 4.238 11.148 1 83.12 88 HIS A CA 1
ATOM 681 C C . HIS A 1 88 ? 11.961 3.826 10.469 1 83.12 88 HIS A C 1
ATOM 683 O O . HIS A 1 88 ? 13.039 4.289 10.859 1 83.12 88 HIS A O 1
ATOM 689 N N . THR A 1 89 ? 11.867 2.932 9.453 1 83.62 89 THR A N 1
ATOM 690 C CA . THR A 1 89 ? 13.078 2.518 8.742 1 83.62 89 THR A CA 1
ATOM 691 C C . THR A 1 89 ? 13.336 3.424 7.547 1 83.62 89 THR A C 1
ATOM 693 O O . THR A 1 89 ? 14.398 3.338 6.914 1 83.62 89 THR A O 1
ATOM 696 N N . GLY A 1 90 ? 12.406 4.246 7.199 1 88.94 90 GLY A N 1
ATOM 697 C CA . GLY A 1 90 ? 12.562 5.168 6.086 1 88.94 90 GLY A CA 1
ATOM 698 C C . GLY A 1 90 ? 11.82 4.723 4.836 1 88.94 90 GLY A C 1
ATOM 699 O O . GLY A 1 90 ? 11.82 5.43 3.826 1 88.94 90 GLY A O 1
ATOM 700 N N . ARG A 1 91 ? 11.219 3.561 4.844 1 91.5 91 ARG A N 1
ATOM 701 C CA . ARG A 1 91 ? 10.422 3.129 3.701 1 91.5 91 ARG A CA 1
ATOM 702 C C . ARG A 1 91 ? 9.141 3.943 3.59 1 91.5 91 ARG A C 1
ATOM 704 O O . ARG A 1 91 ? 8.547 4.328 4.602 1 91.5 91 ARG A O 1
ATOM 711 N N . ALA A 1 92 ? 8.781 4.164 2.34 1 94.5 92 ALA A N 1
ATOM 712 C CA . ALA A 1 92 ? 7.645 5.059 2.115 1 94.5 92 ALA A CA 1
ATOM 713 C C . ALA A 1 92 ? 6.672 4.469 1.1 1 94.5 92 ALA A C 1
ATOM 715 O O . ALA A 1 92 ? 7.07 3.699 0.223 1 94.5 92 ALA A O 1
ATOM 716 N N . VAL A 1 93 ? 5.453 4.801 1.285 1 96 93 VAL A N 1
ATOM 717 C CA . VAL A 1 93 ? 4.379 4.379 0.395 1 96 93 VAL A CA 1
ATOM 718 C C . VAL A 1 93 ? 3.451 5.555 0.105 1 96 93 VAL A C 1
ATOM 720 O O . VAL A 1 93 ? 3.17 6.367 0.991 1 96 93 VAL A O 1
ATOM 723 N N . LEU A 1 94 ? 3.082 5.719 -1.124 1 96.38 94 LEU A N 1
ATOM 724 C CA . LEU A 1 94 ? 2.094 6.703 -1.552 1 96.38 94 LEU A CA 1
ATOM 725 C C . LEU A 1 94 ? 0.738 6.047 -1.788 1 96.38 94 LEU A C 1
ATOM 727 O O . LEU A 1 94 ? 0.633 5.094 -2.561 1 96.38 94 LEU A O 1
ATOM 731 N N . TYR A 1 95 ? -0.225 6.5 -1.131 1 97.44 95 TYR A N 1
ATOM 732 C CA . TYR A 1 95 ? -1.589 6 -1.267 1 97.44 95 TYR A CA 1
ATOM 733 C C . TYR A 1 95 ? -2.512 7.082 -1.817 1 97.44 95 TYR A C 1
ATOM 735 O O . TYR A 1 95 ? -2.613 8.172 -1.247 1 97.44 95 TYR A O 1
ATOM 743 N N . ASP A 1 96 ? -3.158 6.766 -2.916 1 95.19 96 ASP A N 1
ATOM 744 C CA . ASP A 1 96 ? -4.211 7.605 -3.473 1 95.19 96 ASP A CA 1
ATOM 745 C C . ASP A 1 96 ? -5.594 7.062 -3.119 1 95.19 96 ASP A C 1
ATOM 747 O O . ASP A 1 96 ? -6.074 6.117 -3.746 1 95.19 96 ASP A O 1
ATOM 751 N N . PRO A 1 97 ? -6.23 7.68 -2.162 1 94.44 97 PRO A N 1
ATOM 752 C CA . PRO A 1 97 ? -7.52 7.141 -1.733 1 94.44 97 PRO A CA 1
ATOM 753 C C . PRO A 1 97 ? -8.594 7.258 -2.811 1 94.44 97 PRO A C 1
ATOM 755 O O . PRO A 1 97 ? -9.523 6.445 -2.852 1 94.44 97 PRO A O 1
ATOM 758 N N . ALA A 1 98 ? -8.555 8.25 -3.639 1 91.44 98 ALA A N 1
ATOM 759 C CA . ALA A 1 98 ? -9.555 8.414 -4.691 1 91.44 98 ALA A CA 1
ATOM 760 C C . ALA A 1 98 ? -9.461 7.285 -5.715 1 91.44 98 ALA A C 1
ATOM 762 O O . ALA A 1 98 ? -10.477 6.727 -6.129 1 91.44 98 ALA A O 1
ATOM 763 N N . ALA A 1 99 ? -8.305 6.945 -6.047 1 90.44 99 ALA A N 1
ATOM 764 C CA . ALA A 1 99 ? -8.086 5.902 -7.043 1 90.44 99 ALA A CA 1
ATOM 765 C C . ALA A 1 99 ? -7.934 4.535 -6.383 1 90.44 99 ALA A C 1
ATOM 767 O O . ALA A 1 99 ? -7.867 3.51 -7.066 1 90.44 99 ALA A O 1
ATOM 768 N N . ARG A 1 100 ? -7.859 4.539 -5.062 1 92.94 100 ARG A N 1
ATOM 769 C CA . ARG A 1 100 ? -7.527 3.322 -4.332 1 92.94 100 ARG A CA 1
ATOM 770 C C . ARG A 1 100 ? -6.27 2.67 -4.898 1 92.94 100 ARG A C 1
ATOM 772 O O . ARG A 1 100 ? -6.277 1.484 -5.234 1 92.94 100 ARG A O 1
ATOM 779 N N . ALA A 1 101 ? -5.23 3.43 -4.902 1 94.19 101 ALA A N 1
ATOM 780 C CA . ALA A 1 101 ? -3.98 2.998 -5.523 1 94.19 101 ALA A CA 1
ATOM 781 C C . ALA A 1 101 ? -2.801 3.188 -4.574 1 94.19 101 ALA A C 1
ATOM 783 O O . ALA A 1 101 ? -2.738 4.176 -3.842 1 94.19 101 ALA A O 1
ATOM 784 N N . VAL A 1 102 ? -1.933 2.256 -4.641 1 95.75 102 VAL A N 1
ATOM 785 C CA . VAL A 1 102 ? -0.726 2.328 -3.824 1 95.75 102 VAL A CA 1
ATOM 786 C C . VAL A 1 102 ? 0.508 2.336 -4.723 1 95.75 102 VAL A C 1
ATOM 788 O O . VAL A 1 102 ? 0.531 1.673 -5.762 1 95.75 102 VAL A O 1
ATOM 791 N N . ARG A 1 103 ? 1.493 3.07 -4.332 1 92.75 103 ARG A N 1
ATOM 792 C CA . ARG A 1 103 ? 2.807 3.111 -4.969 1 92.75 103 ARG A CA 1
ATOM 793 C C . ARG A 1 103 ? 3.92 3.047 -3.928 1 92.75 103 ARG A C 1
ATOM 795 O O . ARG A 1 103 ? 3.93 3.824 -2.973 1 92.75 103 ARG A O 1
ATOM 802 N N . THR A 1 104 ? 4.812 2.111 -4.121 1 92.88 104 THR A N 1
ATOM 803 C CA . THR A 1 104 ? 6.004 2.137 -3.279 1 92.88 104 THR A CA 1
ATOM 804 C C . THR A 1 104 ? 6.945 3.262 -3.707 1 92.88 104 THR A C 1
ATOM 806 O O . THR A 1 104 ? 7.16 3.477 -4.902 1 92.88 104 THR A O 1
ATOM 809 N N . LEU A 1 105 ? 7.414 3.928 -2.736 1 94.06 105 LEU A N 1
ATOM 810 C CA . LEU A 1 105 ? 8.352 5.02 -2.988 1 94.06 105 LEU A CA 1
ATOM 811 C C . LEU A 1 105 ? 9.766 4.613 -2.613 1 94.06 105 LEU A C 1
ATOM 813 O O . LEU A 1 105 ? 9.969 3.664 -1.85 1 94.06 105 LEU A O 1
ATOM 817 N N . PRO A 1 106 ? 10.719 5.34 -3.227 1 92.31 106 PRO A N 1
ATOM 818 C CA . PRO A 1 106 ? 12.062 5.125 -2.691 1 92.31 106 PRO A CA 1
ATOM 819 C C . PRO A 1 106 ? 12.156 5.422 -1.196 1 92.31 106 PRO A C 1
ATOM 821 O O . PRO A 1 106 ? 11.391 6.238 -0.675 1 92.31 106 PRO A O 1
ATOM 824 N N . ALA A 1 107 ? 13.094 4.75 -0.571 1 91.69 107 ALA A N 1
ATOM 825 C CA . ALA A 1 107 ? 13.312 5.02 0.849 1 91.69 107 ALA A CA 1
ATOM 826 C C . ALA A 1 107 ? 13.977 6.375 1.055 1 91.69 107 ALA A C 1
ATOM 828 O O . ALA A 1 107 ? 14.781 6.812 0.229 1 91.69 107 ALA A O 1
ATOM 829 N N . LEU A 1 108 ? 13.633 6.992 2.205 1 93.38 108 LEU A N 1
ATOM 830 C CA . LEU A 1 108 ? 14.336 8.211 2.596 1 93.38 108 LEU A CA 1
ATOM 831 C C . LEU A 1 108 ? 15.828 7.934 2.799 1 93.38 108 LEU A C 1
ATOM 833 O O . LEU A 1 108 ? 16.219 6.801 3.08 1 93.38 108 LEU A O 1
ATOM 837 N N . ALA A 1 109 ? 16.625 8.945 2.596 1 88.75 109 ALA A N 1
ATOM 838 C CA . ALA A 1 109 ? 18.047 8.812 2.836 1 88.75 109 ALA A CA 1
ATOM 839 C C . ALA A 1 109 ? 18.328 8.477 4.297 1 88.75 109 ALA A C 1
ATOM 841 O O . ALA A 1 109 ? 19.25 7.699 4.598 1 88.75 109 ALA A O 1
ATOM 842 N N . ALA A 1 110 ? 17.531 9.078 5.148 1 86.06 110 ALA A N 1
ATOM 843 C CA . ALA A 1 110 ? 17.641 8.797 6.578 1 86.06 110 ALA A CA 1
ATOM 844 C C . ALA A 1 110 ? 16.266 8.789 7.234 1 86.06 110 ALA A C 1
ATOM 846 O O . ALA A 1 110 ? 15.43 9.656 6.945 1 86.06 110 ALA A O 1
ATOM 847 N N . PRO A 1 111 ? 16.125 7.809 8.102 1 84.75 111 PRO A N 1
ATOM 848 C CA . PRO A 1 111 ? 14.867 7.836 8.844 1 84.75 111 PRO A CA 1
ATOM 849 C C . PRO A 1 111 ? 14.695 9.109 9.672 1 84.75 111 PRO A C 1
ATOM 851 O O . PRO A 1 111 ? 15.68 9.672 10.156 1 84.75 111 PRO A O 1
ATOM 854 N N . LYS A 1 112 ? 13.539 9.57 9.805 1 86.38 112 LYS A N 1
ATOM 855 C CA . LYS A 1 112 ? 13.25 10.805 10.539 1 86.38 112 LYS A CA 1
ATOM 856 C C . LYS A 1 112 ? 12.32 10.539 11.719 1 86.38 112 LYS A C 1
ATOM 858 O O . LYS A 1 112 ? 11.297 9.867 11.562 1 86.38 112 LYS A O 1
ATOM 863 N N . LEU A 1 113 ? 12.688 11.07 12.781 1 81.31 113 LEU A N 1
ATOM 864 C CA . LEU A 1 113 ? 11.883 10.898 13.992 1 81.31 113 LEU A CA 1
ATOM 865 C C . LEU A 1 113 ? 10.828 12 14.094 1 81.31 113 LEU A C 1
ATOM 867 O O . LEU A 1 113 ? 11.164 13.188 14.117 1 81.31 113 LEU A O 1
ATOM 871 N N . MET A 1 114 ? 9.594 11.625 14.156 1 84.38 114 MET A N 1
ATOM 872 C CA . MET A 1 114 ? 8.469 12.531 14.32 1 84.38 114 MET A CA 1
ATOM 873 C C . MET A 1 114 ? 8.562 13.711 13.352 1 84.38 114 MET A C 1
ATOM 875 O O . MET A 1 114 ? 8.539 14.867 13.773 1 84.38 114 MET A O 1
ATOM 879 N N . PRO A 1 115 ? 8.625 13.398 12.18 1 91.94 115 PRO A N 1
ATOM 880 C CA . PRO A 1 115 ? 8.867 14.453 11.195 1 91.94 115 PRO A CA 1
ATOM 881 C C . PRO A 1 115 ? 7.688 15.406 11.039 1 91.94 115 PRO A C 1
ATOM 883 O O . PRO A 1 115 ? 6.547 15.031 11.32 1 91.94 115 PRO A O 1
ATOM 886 N N . VAL A 1 116 ? 8 16.625 10.688 1 94.25 116 VAL A N 1
ATOM 887 C CA . VAL A 1 116 ? 7.008 17.594 10.203 1 94.25 116 VAL A CA 1
ATOM 888 C C . VAL A 1 116 ? 7.02 17.625 8.68 1 94.25 116 VAL A C 1
ATOM 890 O O . VAL A 1 116 ? 8.023 17.266 8.055 1 94.25 116 VAL A O 1
ATOM 893 N N . SER A 1 117 ? 5.879 18 8.156 1 96.44 117 SER A N 1
ATOM 894 C CA . SER A 1 117 ? 5.805 17.984 6.699 1 96.44 117 SER A CA 1
ATOM 895 C C . SER A 1 117 ? 5.078 19.219 6.172 1 96.44 117 SER A C 1
ATOM 897 O O . SER A 1 117 ? 4.246 19.797 6.871 1 96.44 117 SER A O 1
ATOM 899 N N . ALA A 1 118 ? 5.426 19.609 4.957 1 96.44 118 ALA A N 1
ATOM 900 C CA . ALA A 1 118 ? 4.809 20.734 4.25 1 96.44 118 ALA A CA 1
ATOM 901 C C . ALA A 1 118 ? 4.645 20.422 2.768 1 96.44 118 ALA A C 1
ATOM 903 O O . ALA A 1 118 ? 5.621 20.109 2.078 1 96.44 118 ALA A O 1
ATOM 904 N N . ALA A 1 119 ? 3.459 20.484 2.34 1 95.88 119 ALA A N 1
ATOM 905 C CA . ALA A 1 119 ? 3.211 20.328 0.907 1 95.88 119 ALA A CA 1
ATOM 906 C C . ALA A 1 119 ? 3.344 21.672 0.189 1 95.88 119 ALA A C 1
ATOM 908 O O . ALA A 1 119 ? 2.701 22.656 0.571 1 95.88 119 ALA A O 1
ATOM 909 N N . VAL A 1 120 ? 4.129 21.734 -0.795 1 94.5 120 VAL A N 1
ATOM 910 C CA . VAL A 1 120 ? 4.328 22.922 -1.624 1 94.5 120 VAL A CA 1
ATOM 911 C C . VAL A 1 120 ? 4.219 22.547 -3.1 1 94.5 120 VAL A C 1
ATOM 913 O O . VAL A 1 120 ? 5.07 21.812 -3.627 1 94.5 120 VAL A O 1
ATOM 916 N N . GLY A 1 121 ? 3.234 23.047 -3.783 1 91.06 121 GLY A N 1
ATOM 917 C CA . GLY A 1 121 ? 3.014 22.562 -5.141 1 91.06 121 GLY A CA 1
ATOM 918 C C . GLY A 1 121 ? 2.801 21.062 -5.215 1 91.06 121 GLY A C 1
ATOM 919 O O . GLY A 1 121 ? 1.949 20.516 -4.516 1 91.06 121 GLY A O 1
ATOM 920 N N . ASP A 1 122 ? 3.678 20.438 -6.027 1 90.12 122 ASP A N 1
ATOM 921 C CA . ASP A 1 122 ? 3.574 18.984 -6.191 1 90.12 122 ASP A CA 1
ATOM 922 C C . ASP A 1 122 ? 4.555 18.266 -5.277 1 90.12 122 ASP A C 1
ATOM 924 O O . ASP A 1 122 ? 4.57 17.031 -5.23 1 90.12 122 ASP A O 1
ATOM 928 N N . ASP A 1 123 ? 5.277 19.062 -4.555 1 94.94 123 ASP A N 1
ATOM 929 C CA . ASP A 1 123 ? 6.332 18.453 -3.736 1 94.94 123 ASP A CA 1
ATOM 930 C C . ASP A 1 123 ? 5.898 18.359 -2.277 1 94.94 123 ASP A C 1
ATOM 932 O O . ASP A 1 123 ? 4.953 19.016 -1.852 1 94.94 123 ASP A O 1
ATOM 936 N N . LEU A 1 124 ? 6.539 17.453 -1.598 1 97.56 124 LEU A N 1
ATOM 937 C CA . LEU A 1 124 ? 6.332 17.281 -0.164 1 97.56 124 LEU A CA 1
ATOM 938 C C . LEU A 1 124 ? 7.648 17.406 0.594 1 97.56 124 LEU A C 1
ATOM 940 O O . LEU A 1 124 ? 8.555 16.594 0.398 1 97.56 124 LEU A O 1
ATOM 944 N N . TYR A 1 125 ? 7.742 18.422 1.419 1 97.19 125 TYR A N 1
ATOM 945 C CA . TYR A 1 125 ? 8.93 18.641 2.24 1 97.19 125 TYR A CA 1
ATOM 946 C C . TYR A 1 125 ? 8.781 17.969 3.6 1 97.19 125 TYR A C 1
ATOM 948 O O . TYR A 1 125 ? 7.758 18.125 4.27 1 97.19 125 TYR A O 1
ATOM 956 N N . VAL A 1 126 ? 9.781 17.234 3.975 1 96.69 126 VAL A N 1
ATOM 957 C CA . VAL A 1 126 ? 9.758 16.484 5.23 1 96.69 126 VAL A CA 1
ATOM 958 C C . VAL A 1 126 ? 11.023 16.781 6.031 1 96.69 126 VAL A C 1
ATOM 960 O O . VAL A 1 126 ? 12.133 16.688 5.508 1 96.69 126 VAL A O 1
ATOM 963 N N . MET A 1 127 ? 10.797 17.125 7.297 1 94.19 127 MET A N 1
ATOM 964 C CA . MET A 1 127 ? 11.93 17.5 8.148 1 94.19 127 MET A CA 1
ATOM 965 C C . MET A 1 127 ? 11.797 16.859 9.523 1 94.19 127 MET A C 1
ATOM 967 O O . MET A 1 127 ? 10.695 16.766 10.07 1 94.19 127 MET A O 1
ATOM 971 N N . GLU A 1 128 ? 12.906 16.469 10.023 1 92.19 128 GLU A N 1
ATOM 972 C CA . GLU A 1 128 ? 12.914 15.984 11.398 1 92.19 128 GLU A CA 1
ATOM 973 C C . GLU A 1 128 ? 12.523 17.078 12.375 1 92.19 128 GLU A C 1
ATOM 975 O O . GLU A 1 128 ? 12.875 18.25 12.188 1 92.19 128 GLU A O 1
ATOM 980 N N . THR A 1 129 ? 11.859 16.672 13.43 1 90.94 129 THR A N 1
ATOM 981 C CA . THR A 1 129 ? 11.352 17.656 14.383 1 90.94 129 THR A CA 1
ATOM 982 C C . THR A 1 129 ? 12.5 18.359 15.102 1 90.94 129 THR A C 1
ATOM 984 O O . THR A 1 129 ? 12.383 19.531 15.477 1 90.94 129 THR A O 1
ATOM 987 N N . THR A 1 130 ? 13.562 17.625 15.336 1 87 130 THR A N 1
ATOM 988 C CA . THR A 1 130 ? 14.773 18.203 15.906 1 87 130 THR A CA 1
ATOM 989 C C . THR A 1 130 ? 15.922 18.156 14.898 1 87 130 THR A C 1
ATOM 991 O O . THR A 1 130 ? 16.766 17.25 14.961 1 87 130 THR A O 1
ATOM 994 N N . PRO A 1 131 ? 15.836 19.141 14.031 1 82.12 131 PRO A N 1
ATOM 995 C CA . PRO A 1 131 ? 16.891 19.094 13.008 1 82.12 131 PRO A CA 1
ATOM 996 C C . PRO A 1 131 ? 18.281 19.375 13.578 1 82.12 131 PRO A C 1
ATOM 998 O O . PRO A 1 131 ? 18.453 20.312 14.359 1 82.12 131 PRO A O 1
ATOM 1001 N N . LEU A 1 132 ? 19.203 18.406 13.32 1 72.62 132 LEU A N 1
ATOM 1002 C CA . LEU A 1 132 ? 20.562 18.594 13.797 1 72.62 132 LEU A CA 1
ATOM 1003 C C . LEU A 1 132 ? 21.422 19.266 12.727 1 72.62 132 LEU A C 1
ATOM 1005 O O . LEU A 1 132 ? 21.234 19.031 11.531 1 72.62 132 LEU A O 1
ATOM 1009 N N . PRO A 1 133 ? 22.25 20.219 13.211 1 62.81 133 PRO A N 1
ATOM 1010 C CA . PRO A 1 133 ? 23.078 20.969 12.258 1 62.81 133 PRO A CA 1
ATOM 1011 C C . PRO A 1 133 ? 23.922 20.047 11.375 1 62.81 133 PRO A C 1
ATOM 1013 O O . PRO A 1 133 ? 24.125 20.344 10.195 1 62.81 133 PRO A O 1
ATOM 1016 N N . ASP A 1 134 ? 24.562 19.078 11.945 1 60.34 134 ASP A N 1
ATOM 1017 C CA . ASP A 1 134 ? 25.422 18.188 11.164 1 60.34 134 ASP A CA 1
ATOM 1018 C C . ASP A 1 134 ? 24.625 17.047 10.555 1 60.34 134 ASP A C 1
ATOM 1020 O O . ASP A 1 134 ? 25.203 16.109 10.008 1 60.34 134 ASP A O 1
ATOM 1024 N N . GLY A 1 135 ? 23.391 17.297 10.711 1 59.22 135 GLY A N 1
ATOM 1025 C CA . GLY A 1 135 ? 22.641 16.094 10.398 1 59.22 135 GLY A CA 1
ATOM 1026 C C . GLY A 1 135 ? 22.297 15.969 8.93 1 59.22 135 GLY A C 1
ATOM 1027 O O . GLY A 1 135 ? 21.406 16.672 8.43 1 59.22 135 GLY A O 1
ATOM 1028 N N . ALA A 1 136 ? 23.156 15.305 8.18 1 65.56 136 ALA A N 1
ATOM 1029 C CA . ALA A 1 136 ? 22.891 14.906 6.805 1 65.56 136 ALA A CA 1
ATOM 1030 C C . ALA A 1 136 ? 21.609 14.086 6.707 1 65.56 136 ALA A C 1
ATOM 1032 O O . ALA A 1 136 ? 21.375 13.211 7.543 1 65.56 136 ALA A O 1
ATOM 1033 N N . GLY A 1 137 ? 20.547 14.719 6.07 1 83.94 137 GLY A N 1
ATOM 1034 C CA . GLY A 1 137 ? 19.391 13.891 5.75 1 83.94 137 GLY A CA 1
ATOM 1035 C C . GLY A 1 137 ? 18.172 14.227 6.582 1 83.94 137 GLY A C 1
ATOM 1036 O O . GLY A 1 137 ? 17.125 13.57 6.461 1 83.94 137 GLY A O 1
ATOM 1037 N N . CYS A 1 138 ? 18.328 15.305 7.469 1 90.06 138 CYS A N 1
ATOM 1038 C CA . CYS A 1 138 ? 17.203 15.617 8.344 1 90.06 138 CYS A CA 1
ATOM 1039 C C . CYS A 1 138 ? 16.078 16.297 7.566 1 90.06 138 CYS A C 1
ATOM 1041 O O . CYS A 1 138 ? 14.961 16.422 8.07 1 90.06 138 CYS A O 1
ATOM 1043 N N . PHE A 1 139 ? 16.422 16.766 6.457 1 94.56 139 PHE A N 1
ATOM 1044 C CA . PHE A 1 139 ? 15.477 17.516 5.629 1 94.56 139 PHE A CA 1
ATOM 1045 C C . PHE A 1 139 ? 15.523 17.031 4.184 1 94.56 139 PHE A C 1
ATOM 1047 O O . PHE A 1 139 ? 16.594 16.984 3.572 1 94.56 139 PHE A O 1
ATOM 1054 N N . GLU A 1 140 ? 14.344 16.516 3.668 1 96.19 140 GLU A N 1
ATOM 1055 C CA . GLU A 1 140 ? 14.242 16.016 2.299 1 96.19 140 GLU A CA 1
ATOM 1056 C C . GLU A 1 140 ? 12.922 16.453 1.655 1 96.19 140 GLU A C 1
ATOM 1058 O O . GLU A 1 140 ? 11.969 16.797 2.354 1 96.19 140 GLU A O 1
ATOM 1063 N N . ALA A 1 141 ? 12.922 16.484 0.35 1 96.69 141 ALA A N 1
ATOM 1064 C CA . ALA A 1 141 ? 11.695 16.75 -0.401 1 96.69 141 ALA A CA 1
ATOM 1065 C C . ALA A 1 141 ? 11.367 15.594 -1.348 1 96.69 141 ALA A C 1
ATOM 1067 O O . ALA A 1 141 ? 12.242 15.109 -2.068 1 96.69 141 ALA A O 1
ATOM 1068 N N . LEU A 1 142 ? 10.195 15.125 -1.241 1 96.81 142 LEU A N 1
ATOM 1069 C CA . LEU A 1 142 ? 9.695 14.203 -2.256 1 96.81 142 LEU A CA 1
ATOM 1070 C C . LEU A 1 142 ? 9.273 14.953 -3.512 1 96.81 142 LEU A C 1
ATOM 1072 O O . LEU A 1 142 ? 8.289 15.695 -3.492 1 96.81 142 LEU A O 1
ATOM 1076 N N . VAL A 1 143 ? 9.945 14.711 -4.582 1 94 143 VAL A N 1
ATOM 1077 C CA . VAL A 1 143 ? 9.688 15.43 -5.824 1 94 143 VAL A CA 1
ATOM 1078 C C . VAL A 1 143 ? 9.32 14.438 -6.93 1 94 143 VAL A C 1
ATOM 1080 O O . VAL A 1 143 ? 9.836 13.32 -6.965 1 94 143 VAL A O 1
ATOM 1083 N N . ARG A 1 144 ? 8.406 14.859 -7.707 1 88.31 144 ARG A N 1
ATOM 1084 C CA . ARG A 1 144 ? 8.062 14.055 -8.875 1 88.31 144 ARG A CA 1
ATOM 1085 C C . ARG A 1 144 ? 8.938 14.422 -10.07 1 88.31 144 ARG A C 1
ATOM 1087 O O . ARG A 1 144 ? 9.062 15.602 -10.414 1 88.31 144 ARG A O 1
ATOM 1094 N N . LEU A 1 145 ? 9.516 13.359 -10.609 1 80.19 145 LEU A N 1
ATOM 1095 C CA . LEU A 1 145 ? 10.367 13.586 -11.773 1 80.19 145 LEU A CA 1
ATOM 1096 C C . LEU A 1 145 ? 9.523 13.672 -13.047 1 80.19 145 LEU A C 1
ATOM 1098 O O . LEU A 1 145 ? 8.602 12.883 -13.242 1 80.19 145 LEU A O 1
ATOM 1102 N N . GLU A 1 146 ? 9.484 14.844 -13.719 1 66.94 146 GLU A N 1
ATOM 1103 C CA . GLU A 1 146 ? 8.742 15.023 -14.969 1 66.94 146 GLU A CA 1
ATOM 1104 C C . GLU A 1 146 ? 9.297 14.125 -16.078 1 66.94 146 GLU A C 1
ATOM 1106 O O . GLU A 1 146 ? 10.5 13.867 -16.125 1 66.94 146 GLU A O 1
ATOM 1111 N N . ASP A 1 147 ? 8.352 13.477 -16.703 1 57.44 147 ASP A N 1
ATOM 1112 C CA . ASP A 1 147 ? 8.742 12.742 -17.906 1 57.44 147 ASP A CA 1
ATOM 1113 C C . ASP A 1 147 ? 9.422 13.656 -18.922 1 57.44 147 ASP A C 1
ATOM 1115 O O . ASP A 1 147 ? 8.898 14.727 -19.234 1 57.44 147 ASP A O 1
ATOM 1119 N N . ASN A 1 148 ? 10.555 14.07 -18.781 1 49.88 148 ASN A N 1
ATOM 1120 C CA . ASN A 1 148 ? 11.062 14.766 -19.953 1 49.88 148 ASN A CA 1
ATOM 1121 C C . ASN A 1 148 ? 10.93 13.898 -21.219 1 49.88 148 ASN A C 1
ATOM 1123 O O . ASN A 1 148 ? 11.664 12.922 -21.375 1 49.88 148 ASN A O 1
ATOM 1127 N N . PRO A 1 149 ? 9.742 14.195 -21.828 1 47.28 149 PRO A N 1
ATOM 1128 C CA . PRO A 1 149 ? 9.625 13.484 -23.109 1 47.28 149 PRO A CA 1
ATOM 1129 C C . PRO A 1 149 ? 10.883 13.594 -23.953 1 47.28 149 PRO A C 1
ATOM 1131 O O . PRO A 1 149 ? 11.117 12.75 -24.828 1 47.28 149 PRO A O 1
ATOM 1134 N N . ALA A 1 150 ? 11.336 14.898 -24.172 1 42.69 150 ALA A N 1
ATOM 1135 C CA . ALA A 1 150 ? 12.438 15.094 -25.109 1 42.69 150 ALA A CA 1
ATOM 1136 C C . ALA A 1 150 ? 13.586 14.133 -24.828 1 42.69 150 ALA A C 1
ATOM 1138 O O . ALA A 1 150 ? 14.508 14 -25.625 1 42.69 150 ALA A O 1
ATOM 1139 N N . GLU A 1 151 ? 13.992 14.203 -23.703 1 43.34 151 GLU A N 1
ATOM 1140 C CA . GLU A 1 151 ? 15.047 13.211 -23.516 1 43.34 151 GLU A CA 1
ATOM 1141 C C . GLU A 1 151 ? 14.516 11.797 -23.734 1 43.34 151 GLU A C 1
ATOM 1143 O O . GLU A 1 151 ? 14.492 10.984 -22.812 1 43.34 151 GLU A O 1
ATOM 1148 N N . SER A 1 152 ? 13.391 11.664 -24.281 1 39.34 152 SER A N 1
ATOM 1149 C CA . SER A 1 152 ? 12.938 10.516 -25.062 1 39.34 152 SER A CA 1
ATOM 1150 C C . SER A 1 152 ? 14.078 9.906 -25.875 1 39.34 152 SER A C 1
ATOM 1152 O O . SER A 1 152 ? 13.844 9.273 -26.906 1 39.34 152 SER A O 1
ATOM 1154 N N . ASP A 1 153 ? 15.266 10.523 -25.875 1 36.81 153 ASP A N 1
ATOM 1155 C CA . ASP A 1 153 ? 16.109 9.656 -26.688 1 36.81 153 ASP A CA 1
ATOM 1156 C C . ASP A 1 153 ? 15.75 8.18 -26.484 1 36.81 153 ASP A C 1
ATOM 1158 O O . ASP A 1 153 ? 15.398 7.777 -25.375 1 36.81 153 ASP A O 1
ATOM 1162 N N . SER A 1 154 ? 15.727 7.57 -27.734 1 39.5 154 SER A N 1
ATOM 1163 C CA . SER A 1 154 ? 15.312 6.219 -28.094 1 39.5 154 SER A CA 1
ATOM 1164 C C . SER A 1 154 ? 15.5 5.258 -26.922 1 39.5 154 SER A C 1
ATOM 1166 O O . SER A 1 154 ? 14.68 4.355 -26.719 1 39.5 154 SER A O 1
ATOM 1168 N N . ASP A 1 155 ? 16.781 4.949 -26.688 1 36.72 155 ASP A N 1
ATOM 1169 C CA . ASP A 1 155 ? 17.266 3.676 -26.172 1 36.72 155 ASP A CA 1
ATOM 1170 C C . ASP A 1 155 ? 17.031 3.578 -24.656 1 36.72 155 ASP A C 1
ATOM 1172 O O . ASP A 1 155 ? 17.344 2.557 -24.047 1 36.72 155 ASP A O 1
ATOM 1176 N N . LYS A 1 156 ? 17.219 4.801 -24.016 1 36.59 156 LYS A N 1
ATOM 1177 C CA . LYS A 1 156 ? 17.422 4.488 -22.609 1 36.59 156 LYS A CA 1
ATOM 1178 C C . LYS A 1 156 ? 16.078 4.25 -21.906 1 36.59 156 LYS A C 1
ATOM 1180 O O . LYS A 1 156 ? 15.266 5.164 -21.797 1 36.59 156 LYS A O 1
ATOM 1185 N N . TRP A 1 157 ? 15.266 3.389 -22.094 1 38.62 157 TRP A N 1
ATOM 1186 C CA . TRP A 1 157 ? 14.461 2.783 -21.031 1 38.62 157 TRP A CA 1
ATOM 1187 C C . TRP A 1 157 ? 14.867 3.326 -19.672 1 38.62 157 TRP A C 1
ATOM 1189 O O . TRP A 1 157 ? 14.984 2.57 -18.703 1 38.62 157 TRP A O 1
ATOM 1199 N N . GLU A 1 158 ? 15.352 4.48 -19.578 1 43.56 158 GLU A N 1
ATOM 1200 C CA . GLU A 1 158 ? 15.773 4.879 -18.25 1 43.56 158 GLU A CA 1
ATOM 1201 C C . GLU A 1 158 ? 14.695 4.574 -17.219 1 43.56 158 GLU A C 1
ATOM 1203 O O . GLU A 1 158 ? 13.594 5.117 -17.281 1 43.56 158 GLU A O 1
ATOM 1208 N N . VAL A 1 159 ? 14.383 3.41 -16.797 1 49.31 159 VAL A N 1
ATOM 1209 C CA . VAL A 1 159 ? 13.82 2.502 -15.797 1 49.31 159 VAL A CA 1
ATOM 1210 C C . VAL A 1 159 ? 13.68 3.227 -14.461 1 49.31 159 VAL A C 1
ATOM 1212 O O . VAL A 1 159 ? 14.414 2.938 -13.516 1 49.31 159 VAL A O 1
ATOM 1215 N N . GLY A 1 160 ? 13.508 4.691 -14.445 1 58.06 160 GLY A N 1
ATOM 1216 C CA . GLY A 1 160 ? 13.719 5.199 -13.094 1 58.06 160 GLY A CA 1
ATOM 1217 C C . GLY A 1 160 ? 12.422 5.527 -12.375 1 58.06 160 GLY A C 1
ATOM 1218 O O . GLY A 1 160 ? 11.336 5.406 -12.945 1 58.06 160 GLY A O 1
ATOM 1219 N N . ASP A 1 161 ? 12.422 5.711 -11.148 1 70.75 161 ASP A N 1
ATOM 1220 C CA . ASP A 1 161 ? 11.375 6.148 -10.227 1 70.75 161 ASP A CA 1
ATOM 1221 C C . ASP A 1 161 ? 10.883 7.551 -10.578 1 70.75 161 ASP A C 1
ATOM 1223 O O . ASP A 1 161 ? 11.688 8.43 -10.898 1 70.75 161 ASP A O 1
ATOM 1227 N N . ASN A 1 162 ? 9.578 7.676 -10.781 1 80.25 162 ASN A N 1
ATOM 1228 C CA . ASN A 1 162 ? 8.984 8.984 -11.016 1 80.25 162 ASN A CA 1
ATOM 1229 C C . ASN A 1 162 ? 9.016 9.859 -9.766 1 80.25 162 ASN A C 1
ATOM 1231 O O . ASN A 1 162 ? 8.68 11.039 -9.82 1 80.25 162 ASN A O 1
ATOM 1235 N N . TYR A 1 163 ? 9.406 9.297 -8.703 1 89.31 163 TYR A N 1
ATOM 1236 C CA . TYR A 1 163 ? 9.547 10.062 -7.465 1 89.31 163 TYR A CA 1
ATOM 1237 C C . TYR A 1 163 ? 10.945 9.914 -6.891 1 89.31 163 TYR A C 1
ATOM 1239 O O . TYR A 1 163 ? 11.57 8.852 -7.008 1 89.31 163 TYR A O 1
ATOM 1247 N N . LEU A 1 164 ? 11.422 10.914 -6.34 1 92.12 164 LEU A N 1
ATOM 1248 C CA . LEU A 1 164 ? 12.703 10.891 -5.652 1 92.12 164 LEU A CA 1
ATOM 1249 C C . LEU A 1 164 ? 12.656 11.734 -4.383 1 92.12 164 LEU A C 1
ATOM 1251 O O . LEU A 1 164 ? 11.938 12.734 -4.328 1 92.12 164 LEU A O 1
ATOM 1255 N N . TRP A 1 165 ? 13.414 11.25 -3.373 1 94.88 165 TRP A N 1
ATOM 1256 C CA . TRP A 1 165 ? 13.664 12.102 -2.213 1 94.88 165 TRP A CA 1
ATOM 1257 C C . TRP A 1 165 ? 14.922 12.938 -2.416 1 94.88 165 TRP A C 1
ATOM 1259 O O . TRP A 1 165 ? 16.031 12.398 -2.473 1 94.88 165 TRP A O 1
ATOM 1269 N N . GLN A 1 166 ? 14.781 14.164 -2.504 1 93.94 166 GLN A N 1
ATOM 1270 C CA . GLN A 1 166 ? 15.906 15.078 -2.66 1 93.94 166 GLN A CA 1
ATOM 1271 C C . GLN A 1 166 ? 16.406 15.57 -1.307 1 93.94 166 GLN A C 1
ATOM 1273 O O . GLN A 1 166 ? 15.672 16.234 -0.571 1 93.94 166 GLN A O 1
ATOM 1278 N N . PRO A 1 167 ? 17.641 15.281 -1.046 1 93.81 167 PRO A N 1
ATOM 1279 C CA . PRO A 1 167 ? 18.172 15.859 0.191 1 93.81 167 PRO A CA 1
ATOM 1280 C C . PRO A 1 167 ? 18.281 17.375 0.135 1 93.81 167 PRO A C 1
ATOM 1282 O O . PRO A 1 167 ? 18.656 17.938 -0.901 1 93.81 167 PRO A O 1
ATOM 1285 N N . LEU A 1 168 ? 17.969 17.984 1.172 1 94.12 168 LEU A N 1
ATOM 1286 C CA . LEU A 1 168 ? 18.031 19.422 1.29 1 94.12 168 LEU A CA 1
ATOM 1287 C C . LEU A 1 168 ? 18.922 19.844 2.463 1 94.12 168 LEU A C 1
ATOM 1289 O O . LEU A 1 168 ? 19.125 19.062 3.395 1 94.12 168 LEU A O 1
ATOM 1293 N N . PRO A 1 169 ? 19.469 21.031 2.379 1 90.94 169 PRO A N 1
ATOM 1294 C CA . PRO A 1 169 ? 20.297 21.484 3.5 1 90.94 169 PRO A CA 1
ATOM 1295 C C . PRO A 1 169 ? 19.5 21.656 4.789 1 90.94 169 PRO A C 1
ATOM 1297 O O . PRO A 1 169 ? 18.344 22.094 4.754 1 90.94 169 PRO A O 1
ATOM 1300 N N . PRO A 1 170 ? 20.141 21.312 5.855 1 87.31 170 PRO A N 1
ATOM 1301 C CA . PRO A 1 170 ? 19.484 21.594 7.141 1 87.31 170 PRO A CA 1
ATOM 1302 C C . PRO A 1 170 ? 19.469 23.094 7.469 1 87.31 170 PRO A C 1
ATOM 1304 O O . PRO A 1 170 ? 20.203 23.875 6.859 1 87.31 170 PRO A O 1
ATOM 1307 N N . PRO A 1 171 ? 18.609 23.391 8.461 1 83.88 171 PRO A N 1
ATOM 1308 C CA . PRO A 1 171 ? 18.688 24.797 8.906 1 83.88 171 PRO A CA 1
ATOM 1309 C C . PRO A 1 171 ? 20.031 25.141 9.531 1 83.88 171 PRO A C 1
ATOM 1311 O O . PRO A 1 171 ? 20.719 24.281 10.078 1 83.88 171 PRO A O 1
ATOM 1314 N N . PRO A 1 172 ? 20.469 26.406 9.383 1 78.19 172 PRO A N 1
ATOM 1315 C CA . PRO A 1 172 ? 21.781 26.797 9.93 1 78.19 172 PRO A CA 1
ATOM 1316 C C . PRO A 1 172 ? 21.875 26.578 11.438 1 78.19 172 PRO A C 1
ATOM 1318 O O . PRO A 1 172 ? 20.891 26.734 12.156 1 78.19 172 PRO A O 1
ATOM 1321 N N . PRO A 1 173 ? 23.078 26.047 11.758 1 66.94 173 PRO A N 1
ATOM 1322 C CA . PRO A 1 173 ? 23.297 25.828 13.195 1 66.94 173 PRO A CA 1
ATOM 1323 C C . PRO A 1 173 ? 23.125 27.109 14.008 1 66.94 173 PRO A C 1
ATOM 1325 O O . PRO A 1 173 ? 23.328 28.203 13.492 1 66.94 173 PRO A O 1
ATOM 1328 N N . PRO A 1 174 ? 22.609 26.922 15.156 1 58.66 174 PRO A N 1
ATOM 1329 C CA . PRO A 1 174 ? 22.625 28.125 16 1 58.66 174 PRO A CA 1
ATOM 1330 C C . PRO A 1 174 ? 24.016 28.703 16.172 1 58.66 174 PRO A C 1
ATOM 1332 O O . PRO A 1 174 ? 25.016 27.969 16.109 1 58.66 174 PRO A O 1
ATOM 1335 N N . PRO A 1 175 ? 24.344 30.078 15.891 1 53.09 175 PRO A N 1
ATOM 1336 C CA . PRO A 1 175 ? 25.703 30.578 16.109 1 53.09 175 PRO A CA 1
ATOM 1337 C C . PRO A 1 175 ? 26.438 29.828 17.219 1 53.09 175 PRO A C 1
ATOM 1339 O O . PRO A 1 175 ? 27.609 29.5 17.078 1 53.09 175 PRO A O 1
ATOM 1342 N N . SER A 1 176 ? 26.438 30.391 18.516 1 45.41 176 SER A N 1
ATOM 1343 C CA . SER A 1 176 ? 27.359 29.953 19.562 1 45.41 176 SER A CA 1
ATOM 1344 C C . SER A 1 176 ? 27.172 28.469 19.891 1 45.41 176 SER A C 1
ATOM 1346 O O . SER A 1 176 ? 26.062 28.016 20.125 1 45.41 176 SER A O 1
ATOM 1348 N N . PRO A 1 177 ? 28.281 27.688 19.484 1 41.72 177 PRO A N 1
ATOM 1349 C CA . PRO A 1 177 ? 28.375 26.281 19.875 1 41.72 177 PRO A CA 1
ATOM 1350 C C . PRO A 1 177 ? 27.812 26.016 21.266 1 41.72 177 PRO A C 1
ATOM 1352 O O . PRO A 1 177 ? 28.516 26.219 22.266 1 41.72 177 PRO A O 1
ATOM 1355 N N . CYS A 1 178 ? 27.016 26.562 21.844 1 33.66 178 CYS A N 1
ATOM 1356 C CA . CYS A 1 178 ? 26.953 25.938 23.156 1 33.66 178 CYS A CA 1
ATOM 1357 C C . CYS A 1 178 ? 27.125 24.422 23.047 1 33.66 178 CYS A C 1
ATOM 1359 O O . CYS A 1 178 ? 26.484 23.781 22.219 1 33.66 178 CYS A O 1
ATOM 1361 N N . VAL A 1 179 ? 28.422 23.906 23.438 1 33.16 179 VAL A N 1
ATOM 1362 C CA . VAL A 1 179 ? 29.156 22.641 23.484 1 33.16 179 VAL A CA 1
ATOM 1363 C C . VAL A 1 179 ? 28.156 21.469 23.484 1 33.16 179 VAL A C 1
ATOM 1365 O O . VAL A 1 179 ? 28.359 20.484 22.781 1 33.16 179 VAL A O 1
ATOM 1368 N N . ASN A 1 180 ? 27.609 21.234 24.781 1 30.44 180 ASN A N 1
ATOM 1369 C CA . ASN A 1 180 ? 27.156 19.922 25.281 1 30.44 180 ASN A CA 1
ATOM 1370 C C . ASN A 1 180 ? 25.938 19.438 24.516 1 30.44 180 ASN A C 1
ATOM 1372 O O . ASN A 1 180 ? 24.812 19.469 25.047 1 30.44 180 ASN A O 1
ATOM 1376 N N . ALA A 1 181 ? 25.812 19.828 23.438 1 34.12 181 ALA A N 1
ATOM 1377 C CA . ALA A 1 181 ? 24.578 19.5 22.719 1 34.12 181 ALA A CA 1
ATOM 1378 C C . ALA A 1 181 ? 24.453 18 22.531 1 34.12 181 ALA A C 1
ATOM 1380 O O . ALA A 1 181 ? 23.375 17.516 22.156 1 34.12 181 ALA A O 1
ATOM 1381 N N . TYR A 1 182 ? 25.562 17.391 22.172 1 31.56 182 TYR A N 1
ATOM 1382 C CA . TYR A 1 182 ? 25.562 15.93 22.094 1 31.56 182 TYR A CA 1
ATOM 1383 C C . TYR A 1 182 ? 25.062 15.32 23.406 1 31.56 182 TYR A C 1
ATOM 1385 O O . TYR A 1 182 ? 24.5 14.219 23.406 1 31.56 182 TYR A O 1
ATOM 1393 N N . ALA A 1 183 ? 25.766 15.672 24.547 1 30.3 183 ALA A N 1
ATOM 1394 C CA . ALA A 1 183 ? 25.375 15.188 25.859 1 30.3 183 ALA A CA 1
ATOM 1395 C C . ALA A 1 183 ? 23.891 15.43 26.109 1 30.3 183 ALA A C 1
ATOM 1397 O O . ALA A 1 183 ? 23.344 14.961 27.109 1 30.3 183 ALA A O 1
ATOM 1398 N N . ALA A 1 184 ? 23.375 16.609 25.688 1 32.94 184 ALA A N 1
ATOM 1399 C CA . ALA A 1 184 ? 21.938 16.812 25.797 1 32.94 184 ALA A CA 1
ATOM 1400 C C . ALA A 1 184 ? 21.172 15.891 24.844 1 32.94 184 ALA A C 1
ATOM 1402 O O . ALA A 1 184 ? 20.516 16.359 23.922 1 32.94 184 ALA A O 1
ATOM 1403 N N . GLY A 1 185 ? 21.641 14.969 24.172 1 32.84 185 GLY A N 1
ATOM 1404 C CA . GLY A 1 185 ? 21.125 13.828 23.422 1 32.84 185 GLY A CA 1
ATOM 1405 C C . GLY A 1 185 ? 19.766 13.367 23.906 1 32.84 185 GLY A C 1
ATOM 1406 O O . GLY A 1 185 ? 18.812 13.281 23.125 1 32.84 185 GLY A O 1
ATOM 1407 N N . PHE A 1 186 ? 19.844 12.164 24.734 1 32.19 186 PHE A N 1
ATOM 1408 C CA . PHE A 1 186 ? 18.688 11.43 25.203 1 32.19 186 PHE A CA 1
ATOM 1409 C C . PHE A 1 186 ? 17.781 12.328 26.031 1 32.19 186 PHE A C 1
ATOM 1411 O O . PHE A 1 186 ? 16.75 11.883 26.547 1 32.19 186 PHE A O 1
ATOM 1418 N N . GLU A 1 187 ? 18.375 13.242 26.953 1 33.75 187 GLU A N 1
ATOM 1419 C CA . GLU A 1 187 ? 17.406 13.812 27.891 1 33.75 187 GLU A CA 1
ATOM 1420 C C . GLU A 1 187 ? 16.266 14.523 27.141 1 33.75 187 GLU A C 1
ATOM 1422 O O . GLU A 1 187 ? 16.422 14.891 25.969 1 33.75 187 GLU A O 1
ATOM 1427 N N . GLY A 1 188 ? 15.094 14.891 27.766 1 40.41 188 GLY A N 1
ATOM 1428 C CA . GLY A 1 188 ? 13.805 15.555 27.688 1 40.41 188 GLY A CA 1
ATOM 1429 C C . GLY A 1 188 ? 13.867 16.875 26.938 1 40.41 188 GLY A C 1
ATOM 1430 O O . GLY A 1 188 ? 12.945 17.688 27.047 1 40.41 188 GLY A O 1
ATOM 1431 N N . SER A 1 189 ? 15.031 17.484 26.656 1 46.41 189 SER A N 1
ATOM 1432 C CA . SER A 1 189 ? 15.062 18.906 26.359 1 46.41 189 SER A CA 1
ATOM 1433 C C . SER A 1 189 ? 14.539 19.203 24.953 1 46.41 189 SER A C 1
ATOM 1435 O O . SER A 1 189 ? 15.039 18.656 23.969 1 46.41 189 SER A O 1
ATOM 1437 N N . SER A 1 190 ? 13.297 19.531 24.766 1 61.5 190 SER A N 1
ATOM 1438 C CA . SER A 1 190 ? 12.539 20.203 23.719 1 61.5 190 SER A CA 1
ATOM 1439 C C . SER A 1 190 ? 13.367 21.297 23.047 1 61.5 190 SER A C 1
ATOM 1441 O O . SER A 1 190 ? 12.852 22.062 22.25 1 61.5 190 SER A O 1
ATOM 1443 N N . ARG A 1 191 ? 14.844 21.234 23.297 1 68.38 191 ARG A N 1
ATOM 1444 C CA . ARG A 1 191 ? 15.625 22.312 22.703 1 68.38 191 ARG A CA 1
ATOM 1445 C C . ARG A 1 191 ? 15.836 22.078 21.219 1 68.38 191 ARG A C 1
ATOM 1447 O O . ARG A 1 191 ? 16.188 20.969 20.797 1 68.38 191 ARG A O 1
ATOM 1454 N N . GLY A 1 192 ? 15.57 23.078 20.484 1 79.62 192 GLY A N 1
ATOM 1455 C CA . GLY A 1 192 ? 15.773 23.062 19.047 1 79.62 192 GLY A CA 1
ATOM 1456 C C . GLY A 1 192 ? 14.656 22.359 18.297 1 79.62 192 GLY A C 1
ATOM 1457 O O . GLY A 1 192 ? 14.719 22.188 17.078 1 79.62 192 GLY A O 1
ATOM 1458 N N . MET A 1 193 ? 13.648 21.969 19.078 1 88.62 193 MET A N 1
ATOM 1459 C CA . MET A 1 193 ? 12.516 21.297 18.438 1 88.62 193 MET A CA 1
ATOM 1460 C C . MET A 1 193 ? 11.656 22.297 17.656 1 88.62 193 MET A C 1
ATOM 1462 O O . MET A 1 193 ? 11.438 23.422 18.109 1 88.62 193 MET A O 1
ATOM 1466 N N . ILE A 1 194 ? 11.203 21.844 16.594 1 92.81 194 ILE A N 1
ATOM 1467 C CA . ILE A 1 194 ? 10.273 22.672 15.82 1 92.81 194 ILE A CA 1
ATOM 1468 C C . ILE A 1 194 ? 8.961 22.812 16.594 1 92.81 194 ILE A C 1
ATOM 1470 O O . ILE A 1 194 ? 8.328 21.828 16.953 1 92.81 194 ILE A O 1
ATOM 1474 N N . CYS A 1 195 ? 8.609 24.047 16.828 1 93.38 195 CYS A N 1
ATOM 1475 C CA . CYS A 1 195 ? 7.391 24.266 17.609 1 93.38 195 CYS A CA 1
ATOM 1476 C C . CYS A 1 195 ? 6.273 24.812 16.719 1 93.38 195 CYS A C 1
ATOM 1478 O O . CYS A 1 195 ? 5.094 24.656 17.031 1 93.38 195 CYS A O 1
ATOM 1480 N N . GLY A 1 196 ? 6.598 25.453 15.656 1 95.56 196 GLY A N 1
ATOM 1481 C CA . GLY A 1 196 ? 5.645 25.984 14.695 1 95.56 196 GLY A CA 1
ATOM 1482 C C . GLY A 1 196 ? 6.215 26.109 13.289 1 95.56 196 GLY A C 1
ATOM 1483 O O . GLY A 1 196 ? 7.395 26.406 13.117 1 95.56 196 GLY A O 1
ATOM 1484 N N . TYR A 1 197 ? 5.387 25.875 12.359 1 96.56 197 TYR A N 1
ATOM 1485 C CA . TYR A 1 197 ? 5.848 26.031 10.992 1 96.56 197 TYR A CA 1
ATOM 1486 C C . TYR A 1 197 ? 4.684 26.281 10.047 1 96.56 197 TYR A C 1
ATOM 1488 O O . TYR A 1 197 ? 3.523 26.062 10.398 1 96.56 197 TYR A O 1
ATOM 1496 N N . ALA A 1 198 ? 4.961 26.828 8.859 1 97.06 198 ALA A N 1
ATOM 1497 C CA . ALA A 1 198 ? 3.957 27.156 7.852 1 97.06 198 ALA A CA 1
ATOM 1498 C C . ALA A 1 198 ? 4.605 27.391 6.488 1 97.06 198 ALA A C 1
ATOM 1500 O O . ALA A 1 198 ? 5.789 27.719 6.402 1 97.06 198 ALA A O 1
ATOM 1501 N N . VAL A 1 199 ? 3.855 27.078 5.5 1 95.88 199 VAL A N 1
ATOM 1502 C CA . VAL A 1 199 ? 4.25 27.469 4.148 1 95.88 199 VAL A CA 1
ATOM 1503 C C . VAL A 1 199 ? 3.771 28.875 3.848 1 95.88 199 VAL A C 1
ATOM 1505 O O . VAL A 1 199 ? 2.57 29.156 3.887 1 95.88 199 VAL A O 1
ATOM 1508 N N . ALA A 1 200 ? 4.773 29.703 3.703 1 91.94 200 ALA A N 1
ATOM 1509 C CA . ALA A 1 200 ? 4.453 31.094 3.428 1 91.94 200 ALA A CA 1
ATOM 1510 C C . ALA A 1 200 ? 4.82 31.469 1.994 1 91.94 200 ALA A C 1
ATOM 1512 O O . ALA A 1 200 ? 5.625 30.797 1.356 1 91.94 200 ALA A O 1
ATOM 1513 N N . GLY A 1 201 ? 4.434 32.656 1.415 1 72.19 201 GLY A N 1
ATOM 1514 C CA . GLY A 1 201 ? 4.859 33.25 0.156 1 72.19 201 GLY A CA 1
ATOM 1515 C C . GLY A 1 201 ? 3.701 33.531 -0.777 1 72.19 201 GLY A C 1
ATOM 1516 O O . GLY A 1 201 ? 2.625 32.969 -0.656 1 72.19 201 GLY A O 1
ATOM 1517 N N . ASP A 1 202 ? 3.715 34.656 -1.282 1 52.84 202 ASP A N 1
ATOM 1518 C CA . ASP A 1 202 ? 2.742 35.281 -2.186 1 52.84 202 ASP A CA 1
ATOM 1519 C C . ASP A 1 202 ? 3.045 34.906 -3.639 1 52.84 202 ASP A C 1
ATOM 1521 O O . ASP A 1 202 ? 4.211 34.781 -4.02 1 52.84 202 ASP A O 1
ATOM 1525 N N . GLY A 1 203 ? 2.342 34.031 -4.285 1 52.03 203 GLY A N 1
ATOM 1526 C CA . GLY A 1 203 ? 2.342 33.719 -5.711 1 52.03 203 GLY A CA 1
ATOM 1527 C C . GLY A 1 203 ? 3.529 34.344 -6.441 1 52.03 203 GLY A C 1
ATOM 1528 O O . GLY A 1 203 ? 4.152 33.656 -7.273 1 52.03 203 GLY A O 1
ATOM 1529 N N . ASP A 1 204 ? 3.908 35.688 -6.168 1 52.12 204 ASP A N 1
ATOM 1530 C CA . ASP A 1 204 ? 4.852 36.375 -7.039 1 52.12 204 ASP A CA 1
ATOM 1531 C C . ASP A 1 204 ? 6.289 36.188 -6.555 1 52.12 204 ASP A C 1
ATOM 1533 O O . ASP A 1 204 ? 7.234 36.281 -7.34 1 52.12 204 ASP A O 1
ATOM 1537 N N . GLY A 1 205 ? 6.535 36.094 -5.254 1 55.94 205 GLY A N 1
ATOM 1538 C CA . GLY A 1 205 ? 7.895 36.188 -4.746 1 55.94 205 GLY A CA 1
ATOM 1539 C C . GLY A 1 205 ? 8.453 34.844 -4.312 1 55.94 205 GLY A C 1
ATOM 1540 O O . GLY A 1 205 ? 9.492 34.781 -3.648 1 55.94 205 GLY A O 1
ATOM 1541 N N . GLY A 1 206 ? 7.84 33.719 -4.664 1 77.25 206 GLY A N 1
ATOM 1542 C CA . GLY A 1 206 ? 8.367 32.406 -4.375 1 77.25 206 GLY A CA 1
ATOM 1543 C C . GLY A 1 206 ? 7.801 31.797 -3.105 1 77.25 206 GLY A C 1
ATOM 1544 O O . GLY A 1 206 ? 7.242 32.5 -2.268 1 77.25 206 GLY A O 1
ATOM 1545 N N . THR A 1 207 ? 7.711 30.609 -2.912 1 91.38 207 THR A N 1
ATOM 1546 C CA . THR A 1 207 ? 7.16 29.891 -1.763 1 91.38 207 THR A CA 1
ATOM 1547 C C . THR A 1 207 ? 8.25 29.625 -0.727 1 91.38 207 THR A C 1
ATOM 1549 O O . THR A 1 207 ? 9.352 29.188 -1.075 1 91.38 207 THR A O 1
ATOM 1552 N N . ARG A 1 208 ? 7.941 30.047 0.529 1 93.75 208 ARG A N 1
ATOM 1553 C CA . ARG A 1 208 ? 8.875 29.844 1.632 1 93.75 208 ARG A CA 1
ATOM 1554 C C . ARG A 1 208 ? 8.25 28.953 2.711 1 93.75 208 ARG A C 1
ATOM 1556 O O . ARG A 1 208 ? 7.047 29.031 2.971 1 93.75 208 ARG A O 1
ATOM 1563 N N . ILE A 1 209 ? 9.078 28.188 3.303 1 95.81 209 ILE A N 1
ATOM 1564 C CA . ILE A 1 209 ? 8.68 27.422 4.484 1 95.81 209 ILE A CA 1
ATOM 1565 C C . ILE A 1 209 ? 9.273 28.062 5.734 1 95.81 209 ILE A C 1
ATOM 1567 O O . ILE A 1 209 ? 10.5 28.156 5.879 1 95.81 209 ILE A O 1
ATOM 1571 N N . LEU A 1 210 ? 8.422 28.547 6.605 1 95.94 210 LEU A N 1
ATOM 1572 C CA . LEU A 1 210 ? 8.844 29.109 7.879 1 95.94 210 LEU A CA 1
ATOM 1573 C C . LEU A 1 210 ? 8.883 28.047 8.969 1 95.94 210 LEU A C 1
ATOM 1575 O O . LEU A 1 210 ? 7.941 27.25 9.094 1 95.94 210 LEU A O 1
ATOM 1579 N N . VAL A 1 211 ? 9.945 28.047 9.719 1 94.88 211 VAL A N 1
ATOM 1580 C CA . VAL A 1 211 ? 10.094 27.109 10.82 1 94.88 211 VAL A CA 1
ATOM 1581 C C . VAL A 1 211 ? 10.594 27.828 12.062 1 94.88 211 VAL A C 1
ATOM 1583 O O . VAL A 1 211 ? 11.617 28.516 12.016 1 94.88 211 VAL A O 1
ATOM 1586 N N . SER A 1 212 ? 9.859 27.656 13.148 1 93.88 212 SER A N 1
ATOM 1587 C CA . SER A 1 212 ? 10.32 28.156 14.438 1 93.88 212 SER A CA 1
ATOM 1588 C C . SER A 1 212 ? 10.797 27.016 15.328 1 93.88 212 SER A C 1
ATOM 1590 O O . SER A 1 212 ? 10.164 25.953 15.383 1 93.88 212 SER A O 1
ATOM 1592 N N . THR A 1 213 ? 11.828 27.281 15.984 1 90.5 213 THR A N 1
ATOM 1593 C CA . THR A 1 213 ? 12.312 26.344 16.984 1 90.5 213 THR A CA 1
ATOM 1594 C C . THR A 1 213 ? 12.211 26.922 18.391 1 90.5 213 THR A C 1
ATOM 1596 O O . THR A 1 213 ? 12.109 28.141 18.547 1 90.5 213 THR A O 1
ATOM 1599 N N . THR A 1 214 ? 12.273 26.125 19.391 1 86.75 214 THR A N 1
ATOM 1600 C CA . THR A 1 214 ? 12.086 26.547 20.766 1 86.75 214 THR A CA 1
ATOM 1601 C C . THR A 1 214 ? 13.273 27.391 21.25 1 86.75 214 THR A C 1
ATOM 1603 O O . THR A 1 214 ? 13.148 28.172 22.188 1 86.75 214 THR A O 1
ATOM 1606 N N . THR A 1 215 ? 14.461 27.359 20.562 1 81.94 215 THR A N 1
ATOM 1607 C CA . THR A 1 215 ? 15.617 28.016 21.156 1 81.94 215 THR A CA 1
ATOM 1608 C C . THR A 1 215 ? 16.312 28.922 20.141 1 81.94 215 THR A C 1
ATOM 1610 O O . THR A 1 215 ? 17.047 29.828 20.5 1 81.94 215 THR A O 1
ATOM 1613 N N . ASN A 1 216 ? 15.961 28.75 18.875 1 84.56 216 ASN A N 1
ATOM 1614 C CA . ASN A 1 216 ? 16.828 29.406 17.891 1 84.56 216 ASN A CA 1
ATOM 1615 C C . ASN A 1 216 ? 16.047 30.391 17.031 1 84.56 216 ASN A C 1
ATOM 1617 O O . ASN A 1 216 ? 16.578 30.938 16.062 1 84.56 216 ASN A O 1
ATOM 1621 N N . GLY A 1 217 ? 14.812 30.562 17.375 1 90.56 217 GLY A N 1
ATOM 1622 C CA . GLY A 1 217 ? 14 31.516 16.625 1 90.56 217 GLY A CA 1
ATOM 1623 C C . GLY A 1 217 ? 13.406 30.922 15.359 1 90.56 217 GLY A C 1
ATOM 1624 O O . GLY A 1 217 ? 13.094 29.719 15.312 1 90.56 217 GLY A O 1
ATOM 1625 N N . THR A 1 218 ? 13.203 31.844 14.367 1 92.94 218 THR A N 1
ATOM 1626 C CA . THR A 1 218 ? 12.5 31.453 13.148 1 92.94 218 THR A CA 1
ATOM 1627 C C . THR A 1 218 ? 13.422 31.516 11.938 1 92.94 218 THR A C 1
ATOM 1629 O O . THR A 1 218 ? 14.18 32.5 11.781 1 92.94 218 THR A O 1
ATOM 1632 N N . TYR A 1 219 ? 13.344 30.469 11.164 1 92.12 219 TYR A N 1
ATOM 1633 C CA . TYR A 1 219 ? 14.07 30.391 9.906 1 92.12 219 TYR A CA 1
ATOM 1634 C C . TYR A 1 219 ? 13.109 30.266 8.734 1 92.12 219 TYR A C 1
ATOM 1636 O O . TYR A 1 219 ? 11.969 29.828 8.906 1 92.12 219 TYR A O 1
ATOM 1644 N N . SER A 1 220 ? 13.648 30.703 7.598 1 93.38 220 SER A N 1
ATOM 1645 C CA . SER A 1 220 ? 12.891 30.609 6.355 1 93.38 220 SER A CA 1
ATOM 1646 C C . SER A 1 220 ? 13.664 29.828 5.293 1 93.38 220 SER A C 1
ATOM 1648 O O . SER A 1 220 ? 14.844 30.094 5.055 1 93.38 220 SER A O 1
ATOM 1650 N N . PHE A 1 221 ? 12.977 28.875 4.738 1 94.62 221 PHE A N 1
ATOM 1651 C CA . PHE A 1 221 ? 13.547 28.109 3.629 1 94.62 221 PHE A CA 1
ATOM 1652 C C . PHE A 1 221 ? 12.906 28.531 2.309 1 94.62 221 PHE A C 1
ATOM 1654 O O . PHE A 1 221 ? 11.688 28.422 2.139 1 94.62 221 PHE A O 1
ATOM 1661 N N . ASP A 1 222 ? 13.711 28.953 1.4 1 93.62 222 ASP A N 1
ATOM 1662 C CA . ASP A 1 222 ? 13.258 29.297 0.054 1 93.62 222 ASP A CA 1
ATOM 1663 C C . ASP A 1 222 ? 13.219 28.047 -0.835 1 93.62 222 ASP A C 1
ATOM 1665 O O . ASP A 1 222 ? 14.266 27.516 -1.198 1 93.62 222 ASP A O 1
ATOM 1669 N N . THR A 1 223 ? 12.039 27.625 -1.236 1 93.19 223 THR A N 1
ATOM 1670 C CA . THR A 1 223 ? 11.898 26.375 -1.96 1 93.19 223 THR A CA 1
ATOM 1671 C C . THR A 1 223 ? 12.469 26.5 -3.371 1 93.19 223 THR A C 1
ATOM 1673 O O . THR A 1 223 ? 12.82 25.484 -3.99 1 93.19 223 THR A O 1
ATOM 1676 N N . ALA A 1 224 ? 12.539 27.672 -3.938 1 91.12 224 ALA A N 1
ATOM 1677 C CA . ALA A 1 224 ? 13.109 27.859 -5.27 1 91.12 224 ALA A CA 1
ATOM 1678 C C . ALA A 1 224 ? 14.633 27.781 -5.23 1 91.12 224 ALA A C 1
ATOM 1680 O O . ALA A 1 224 ? 15.242 27.094 -6.059 1 91.12 224 ALA A O 1
ATOM 1681 N N . SER A 1 225 ? 15.242 28.375 -4.316 1 91.25 225 SER A N 1
ATOM 1682 C CA . SER A 1 225 ? 16.703 28.422 -4.25 1 91.25 225 SER A CA 1
ATOM 1683 C C . SER A 1 225 ? 17.25 27.344 -3.314 1 91.25 225 SER A C 1
ATOM 1685 O O . SER A 1 225 ? 18.453 27.125 -3.258 1 91.25 225 SER A O 1
ATOM 1687 N N . SER A 1 226 ? 16.422 26.734 -2.619 1 92.38 226 SER A N 1
ATOM 1688 C CA . SER A 1 226 ? 16.797 25.719 -1.639 1 92.38 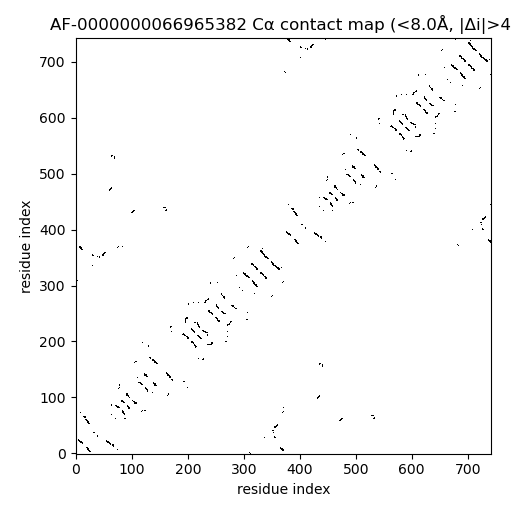226 SER A CA 1
ATOM 1689 C C . SER A 1 226 ? 17.781 26.281 -0.617 1 92.38 226 SER A C 1
ATOM 1691 O O . SER A 1 226 ? 18.781 25.641 -0.294 1 92.38 226 SER A O 1
ATOM 1693 N N . ALA A 1 227 ? 17.422 27.469 -0.127 1 92.5 227 ALA A N 1
ATOM 1694 C CA . ALA A 1 227 ? 18.312 28.125 0.815 1 92.5 227 ALA A CA 1
ATOM 1695 C C . ALA A 1 227 ? 17.562 28.594 2.059 1 92.5 227 ALA A C 1
ATOM 1697 O O . ALA A 1 227 ? 16.406 29.016 1.97 1 92.5 227 ALA A O 1
ATOM 1698 N N . TRP A 1 228 ? 18.344 28.547 3.145 1 92.62 228 TRP A N 1
ATOM 1699 C CA . TRP A 1 228 ? 17.797 29.016 4.414 1 92.62 228 TRP A CA 1
ATOM 1700 C C . TRP A 1 228 ? 18.203 30.453 4.684 1 92.62 228 TRP A C 1
ATOM 1702 O O . TRP A 1 228 ? 19.297 30.875 4.305 1 92.62 228 TRP A O 1
ATOM 1712 N N . SER A 1 229 ? 17.344 31.156 5.359 1 90.19 229 SER A N 1
ATOM 1713 C CA . SER A 1 229 ? 17.656 32.469 5.93 1 90.19 229 SER A CA 1
ATOM 1714 C C . SER A 1 229 ? 17.016 32.625 7.309 1 90.19 229 SER A C 1
ATOM 1716 O O . SER A 1 229 ? 16 32 7.609 1 90.19 229 SER A O 1
ATOM 1718 N N . LYS A 1 230 ? 17.656 33.406 8.117 1 90.19 230 LYS A N 1
ATOM 1719 C CA . LYS A 1 230 ? 17.078 33.719 9.414 1 90.19 230 LYS A CA 1
ATOM 1720 C C . LYS A 1 230 ? 15.992 34.781 9.289 1 90.19 230 LYS A C 1
ATOM 1722 O O . LYS A 1 230 ? 16.234 35.875 8.766 1 90.19 230 LYS A O 1
ATOM 1727 N N . ALA A 1 231 ? 14.867 34.406 9.703 1 90.06 231 ALA A N 1
ATOM 1728 C CA . ALA A 1 231 ? 13.773 35.375 9.656 1 90.06 231 ALA A CA 1
ATOM 1729 C C . ALA A 1 231 ? 13.812 36.281 10.867 1 90.06 231 ALA A C 1
ATOM 1731 O O . ALA A 1 231 ? 13.539 37.5 10.75 1 90.06 231 ALA A O 1
ATOM 1732 N N . GLY A 1 232 ? 14.141 35.688 12.062 1 89.94 232 GLY A N 1
ATOM 1733 C CA . GLY A 1 232 ? 14.234 36.531 13.25 1 89.94 232 GLY A CA 1
ATOM 1734 C C . GLY A 1 232 ? 14.438 35.719 14.523 1 89.94 232 GLY A C 1
ATOM 1735 O O . GLY A 1 232 ? 14.312 34.5 14.516 1 89.94 232 GLY A O 1
ATOM 1736 N N . ASP A 1 233 ? 14.742 36.469 15.578 1 90.12 233 ASP A N 1
ATOM 1737 C CA . ASP A 1 233 ? 14.883 35.875 16.891 1 90.12 233 ASP A CA 1
ATOM 1738 C C . ASP A 1 233 ? 13.547 35.844 17.641 1 90.12 233 ASP A C 1
ATOM 1740 O O . ASP A 1 233 ? 13.445 36.344 18.766 1 90.12 233 ASP A O 1
ATOM 1744 N N . TRP A 1 234 ? 12.617 35.5 16.969 1 92.25 234 TRP A N 1
ATOM 1745 C CA . TRP A 1 234 ? 11.266 35.344 17.484 1 92.25 234 TRP A CA 1
ATOM 1746 C C . TRP A 1 234 ? 10.664 34 17.016 1 92.25 234 TRP A C 1
ATOM 1748 O O . TRP A 1 234 ? 11.203 33.344 16.125 1 92.25 234 TRP A O 1
ATOM 1758 N N . GLU A 1 235 ? 9.586 33.656 17.641 1 93.25 235 GLU A N 1
ATOM 1759 C CA . GLU A 1 235 ? 8.883 32.438 17.281 1 93.25 235 GLU A CA 1
ATOM 1760 C C . GLU A 1 235 ? 7.523 32.75 16.672 1 93.25 235 GLU A C 1
ATOM 1762 O O . GLU A 1 235 ? 6.875 33.719 17.031 1 93.25 235 GLU A O 1
ATOM 1767 N N . LEU A 1 236 ? 7.152 31.891 15.781 1 95.62 236 LEU A N 1
ATOM 1768 C CA . LEU A 1 236 ? 5.793 31.969 15.258 1 95.62 236 LEU A CA 1
ATOM 1769 C C . LEU A 1 236 ? 4.77 31.875 16.375 1 95.62 236 LEU A C 1
ATOM 1771 O O . LEU A 1 236 ? 4.953 31.094 17.328 1 95.62 236 LEU A O 1
ATOM 1775 N N . PRO A 1 237 ? 3.717 32.594 16.312 1 95.19 237 PRO A N 1
ATOM 1776 C CA . PRO A 1 237 ? 2.775 32.688 17.438 1 95.19 237 PRO A CA 1
ATOM 1777 C C . PRO A 1 237 ? 1.797 31.531 17.5 1 95.19 237 PRO A C 1
ATOM 1779 O O . PRO A 1 237 ? 0.738 31.641 18.125 1 95.19 237 PRO A O 1
ATOM 1782 N N . PHE A 1 238 ? 2.027 30.5 16.859 1 95.69 238 PHE A N 1
ATOM 1783 C CA . PHE A 1 238 ? 1.196 29.312 16.875 1 95.69 238 PHE A CA 1
ATOM 1784 C C . PHE A 1 238 ? 2.055 28.062 17.031 1 95.69 238 PHE A C 1
ATOM 1786 O O . PHE A 1 238 ? 3.27 28.109 16.828 1 95.69 238 PHE A O 1
ATOM 1793 N N . ARG A 1 239 ? 1.4 26.938 17.391 1 93.88 239 ARG A N 1
ATOM 1794 C CA . ARG A 1 239 ? 2.035 25.641 17.531 1 93.88 239 ARG A CA 1
ATOM 1795 C C . ARG A 1 239 ? 1.62 24.703 16.391 1 93.88 239 ARG A C 1
ATOM 1797 O O . ARG A 1 239 ? 0.461 24.719 15.969 1 93.88 239 ARG A O 1
ATOM 1804 N N . GLY A 1 240 ? 2.621 23.953 16.016 1 94.56 240 GLY A N 1
ATOM 1805 C CA . GLY A 1 240 ? 2.326 23.062 14.898 1 94.56 240 GLY A CA 1
ATOM 1806 C C . GLY A 1 240 ? 2.227 23.797 13.57 1 94.56 240 GLY A C 1
ATOM 1807 O O . GLY A 1 240 ? 2.947 24.766 13.336 1 94.56 240 GLY A O 1
ATOM 1808 N N . ARG A 1 241 ? 1.414 23.281 12.773 1 96.56 241 ARG A N 1
ATOM 1809 C CA . ARG A 1 241 ? 1.315 23.828 11.422 1 96.56 241 ARG A CA 1
ATOM 1810 C C . ARG A 1 241 ? 0.161 24.812 11.312 1 96.56 241 ARG A C 1
ATOM 1812 O O . ARG A 1 241 ? -0.945 24.547 11.781 1 96.56 241 ARG A O 1
ATOM 1819 N N . ALA A 1 242 ? 0.444 25.891 10.727 1 97.19 242 ALA A N 1
ATOM 1820 C CA . ALA A 1 242 ? -0.634 26.797 10.336 1 97.19 242 ALA A CA 1
ATOM 1821 C C . ALA A 1 242 ? -1.028 26.594 8.883 1 97.19 242 ALA A C 1
ATOM 1823 O O . ALA A 1 242 ? -0.17 26.359 8.023 1 97.19 242 ALA A O 1
ATOM 1824 N N . GLU A 1 243 ? -2.289 26.734 8.609 1 95.88 243 GLU A N 1
ATOM 1825 C CA . GLU A 1 243 ? -2.854 26.484 7.281 1 95.88 243 GLU A CA 1
ATOM 1826 C C . GLU A 1 243 ? -3.197 27.797 6.574 1 95.88 243 GLU A C 1
ATOM 1828 O O . GLU A 1 243 ? -3.859 28.656 7.145 1 95.88 243 GLU A O 1
ATOM 1833 N N . HIS A 1 244 ? -2.721 27.844 5.348 1 94.5 244 HIS A N 1
ATOM 1834 C CA . HIS A 1 244 ? -3.057 29.016 4.531 1 94.5 244 HIS A CA 1
ATOM 1835 C C . HIS A 1 244 ? -4.484 28.922 4 1 94.5 244 HIS A C 1
ATOM 1837 O O . HIS A 1 244 ? -4.883 27.891 3.455 1 94.5 244 HIS A O 1
ATOM 1843 N N . VAL A 1 245 ? -5.172 29.922 4.18 1 93.56 245 VAL A N 1
ATOM 1844 C CA . VAL A 1 245 ? -6.504 30.078 3.605 1 93.56 245 VAL A CA 1
ATOM 1845 C C . VAL A 1 245 ? -6.477 31.172 2.533 1 93.56 245 VAL A C 1
ATOM 1847 O O . VAL A 1 245 ? -6.629 32.344 2.838 1 93.56 245 VAL A O 1
ATOM 1850 N N . PRO A 1 246 ? -6.422 30.719 1.381 1 91.5 246 PRO A N 1
ATOM 1851 C CA . PRO A 1 246 ? -6.207 31.688 0.307 1 91.5 246 PRO A CA 1
ATOM 1852 C C . PRO A 1 246 ? -7.383 32.656 0.134 1 91.5 246 PRO A C 1
ATOM 1854 O O . PRO A 1 246 ? -7.195 33.781 -0.3 1 91.5 246 PRO A O 1
ATOM 1857 N N . GLU A 1 247 ? -8.539 32.25 0.492 1 91.06 247 GLU A N 1
ATOM 1858 C CA . GLU A 1 247 ? -9.734 33.094 0.336 1 91.06 247 GLU A CA 1
ATOM 1859 C C . GLU A 1 247 ? -9.617 34.375 1.127 1 91.06 247 GLU A C 1
ATOM 1861 O O . GLU A 1 247 ? -10.227 35.375 0.769 1 91.06 247 GLU A O 1
ATOM 1866 N N . HIS A 1 248 ? -8.766 34.312 2.119 1 92.44 248 HIS A N 1
ATOM 1867 C CA . HIS A 1 248 ? -8.656 35.5 2.98 1 92.44 248 HIS A CA 1
ATOM 1868 C C . HIS A 1 248 ? -7.215 35.969 3.086 1 92.44 248 HIS A C 1
ATOM 1870 O O . HIS A 1 248 ? -6.93 36.969 3.746 1 92.44 248 HIS A O 1
ATOM 1876 N N . GLY A 1 249 ? -6.336 35.219 2.457 1 90.5 249 GLY A N 1
ATOM 1877 C CA . GLY A 1 249 ? -4.926 35.562 2.467 1 90.5 249 GLY A CA 1
ATOM 1878 C C . GLY A 1 249 ? -4.297 35.5 3.848 1 90.5 249 GLY A C 1
ATOM 1879 O O . GLY A 1 249 ? -3.432 36.281 4.191 1 90.5 249 GLY A O 1
ATOM 1880 N N . LEU A 1 250 ? -4.824 34.656 4.738 1 94.75 250 LEU A N 1
ATOM 1881 C CA . LEU A 1 250 ? -4.352 34.531 6.113 1 94.75 250 LEU A CA 1
ATOM 1882 C C . LEU A 1 250 ? -3.996 33.062 6.418 1 94.75 250 LEU A C 1
ATOM 1884 O O . LEU A 1 250 ? -4.402 32.156 5.691 1 94.75 250 LEU A O 1
ATOM 1888 N N . TRP A 1 251 ? -3.207 32.906 7.398 1 96.62 251 TRP A N 1
ATOM 1889 C CA . TRP A 1 251 ? -2.865 31.609 7.926 1 96.62 251 TRP A CA 1
ATOM 1890 C C . TRP A 1 251 ? -3.57 31.344 9.258 1 96.62 251 TRP A C 1
ATOM 1892 O O . TRP A 1 251 ? -3.576 32.219 10.133 1 96.62 251 TRP A O 1
ATOM 1902 N N . PHE A 1 252 ? -4.156 30.203 9.406 1 96.94 252 PHE A N 1
ATOM 1903 C CA . PHE A 1 252 ? -4.879 29.844 10.625 1 96.94 252 PHE A CA 1
ATOM 1904 C C . PHE A 1 252 ? -4.168 28.719 11.367 1 96.94 252 PHE A C 1
ATOM 1906 O O . PHE A 1 252 ? -3.732 27.75 10.75 1 96.94 252 PHE A O 1
ATOM 1913 N N . GLY A 1 253 ? -4.004 28.812 12.625 1 97 253 GLY A N 1
ATOM 1914 C CA . GLY A 1 253 ? -3.373 27.812 13.484 1 97 253 GLY A CA 1
ATOM 1915 C C . GLY A 1 253 ? -3.783 27.938 14.938 1 97 253 GLY A C 1
ATOM 1916 O O . GLY A 1 253 ? -4.523 28.859 15.305 1 97 253 GLY A O 1
ATOM 1917 N N . ILE A 1 254 ? -3.32 27.016 15.703 1 96.19 254 ILE A N 1
ATOM 1918 C CA . ILE A 1 254 ? -3.58 27.047 17.141 1 96.19 254 ILE A CA 1
ATOM 1919 C C . ILE A 1 254 ? -2.564 27.938 17.844 1 96.19 254 ILE A C 1
ATOM 1921 O O . ILE A 1 254 ? -1.355 27.766 17.672 1 96.19 254 ILE A O 1
ATOM 1925 N N . SER A 1 255 ? -3.055 28.781 18.641 1 95.31 255 SER A N 1
ATOM 1926 C CA . SER A 1 255 ? -2.201 29.781 19.297 1 95.31 255 SER A CA 1
ATOM 1927 C C . SER A 1 255 ? -1.229 29.109 20.266 1 95.31 255 SER A C 1
ATOM 1929 O O . SER A 1 255 ? -1.6 28.188 20.984 1 95.31 255 SER A O 1
ATOM 1931 N N . ASP A 1 256 ? -0.033 29.594 20.266 1 92 256 ASP A N 1
ATOM 1932 C CA . ASP A 1 256 ? 0.982 29.094 21.188 1 92 256 ASP A CA 1
ATOM 1933 C C . ASP A 1 256 ? 0.666 29.5 22.625 1 92 256 ASP A C 1
ATOM 1935 O O . ASP A 1 256 ? 1.004 28.797 23.578 1 92 256 ASP A O 1
ATOM 1939 N N . MET A 1 257 ? 0.037 30.594 22.812 1 85.94 257 MET A N 1
ATOM 1940 C CA . MET A 1 257 ? -0.277 31.141 24.125 1 85.94 257 MET A CA 1
ATOM 1941 C C . MET A 1 257 ? -1.355 30.312 24.812 1 85.94 257 MET A C 1
ATOM 1943 O O . MET A 1 257 ? -1.308 30.109 26.031 1 85.94 257 MET A O 1
ATOM 1947 N N . ASP A 1 258 ? -2.283 29.922 24 1 87.44 258 ASP A N 1
ATOM 1948 C CA . ASP A 1 258 ? -3.441 29.188 24.484 1 87.44 258 ASP A CA 1
ATOM 1949 C C . ASP A 1 258 ? -3.932 28.172 23.453 1 87.44 258 ASP A C 1
ATOM 1951 O O . ASP A 1 258 ? -4.457 28.562 22.406 1 87.44 258 ASP A O 1
ATOM 1955 N N . GLY A 1 259 ? -3.832 26.969 23.797 1 89.44 259 GLY A N 1
ATOM 1956 C CA . GLY A 1 259 ? -4.172 25.891 22.875 1 89.44 259 GLY A CA 1
ATOM 1957 C C . GLY A 1 259 ? -5.656 25.828 22.562 1 89.44 259 GLY A C 1
ATOM 1958 O O . GLY A 1 259 ? -6.082 25.016 21.734 1 89.44 259 GLY A O 1
ATOM 1959 N N . THR A 1 260 ? -6.426 26.672 23.141 1 89.5 260 THR A N 1
ATOM 1960 C CA . THR A 1 260 ? -7.867 26.672 22.906 1 89.5 260 THR A CA 1
ATOM 1961 C C . THR A 1 260 ? -8.25 27.766 21.922 1 89.5 260 THR A C 1
ATOM 1963 O O . THR A 1 260 ? -9.414 27.906 21.547 1 89.5 260 THR A O 1
ATOM 1966 N N . ILE A 1 261 ? -7.246 28.484 21.5 1 93.06 261 ILE A N 1
ATOM 1967 C CA . ILE A 1 261 ? -7.508 29.641 20.625 1 93.06 261 ILE A CA 1
ATOM 1968 C C . ILE A 1 261 ? -7.094 29.312 19.203 1 93.06 261 ILE A C 1
ATOM 1970 O O . ILE A 1 261 ? -5.977 28.844 18.953 1 93.06 261 ILE A O 1
ATOM 1974 N N . LEU A 1 262 ? -8.023 29.5 18.344 1 95.12 262 LEU A N 1
ATOM 1975 C CA . LEU A 1 262 ? -7.703 29.562 16.922 1 95.12 262 LEU A CA 1
ATOM 1976 C C . LEU A 1 262 ? -7.328 30.984 16.5 1 95.12 262 LEU A C 1
ATOM 1978 O O . LEU A 1 262 ? -8.102 31.922 16.703 1 95.12 262 LEU A O 1
ATOM 1982 N N . GLY A 1 263 ? -6.113 31.125 15.969 1 95.88 263 GLY A N 1
ATOM 1983 C CA . GLY A 1 263 ? -5.66 32.438 15.531 1 95.88 263 GLY A CA 1
ATOM 1984 C C . GLY A 1 263 ? -5.434 32.5 14.031 1 95.88 263 GLY A C 1
ATOM 1985 O O . GLY A 1 263 ? -5.355 31.484 13.352 1 95.88 263 GLY A O 1
ATOM 1986 N N . ALA A 1 264 ? -5.461 33.688 13.523 1 96.31 264 ALA A N 1
ATOM 1987 C CA . ALA A 1 264 ? -5.141 34 12.125 1 96.31 264 ALA A CA 1
ATOM 1988 C C . ALA A 1 264 ? -4.039 35.031 12.031 1 96.31 264 ALA A C 1
ATOM 1990 O O . ALA A 1 264 ? -4.043 36.031 12.773 1 96.31 264 ALA A O 1
ATOM 1991 N N . TRP A 1 265 ? -3.088 34.844 11.133 1 95.69 265 TRP A N 1
ATOM 1992 C CA . TRP A 1 265 ? -1.955 35.75 10.953 1 95.69 265 TRP A CA 1
ATOM 1993 C C . TRP A 1 265 ? -1.663 35.969 9.469 1 95.69 265 TRP A C 1
ATOM 1995 O O . TRP A 1 265 ? -1.926 35.094 8.648 1 95.69 265 TRP A O 1
ATOM 2005 N N . ASN A 1 266 ? -1.199 37.094 9.125 1 93.94 266 ASN A N 1
ATOM 2006 C CA . ASN A 1 266 ? -0.614 37.344 7.812 1 93.94 266 ASN A CA 1
ATOM 2007 C C . ASN A 1 266 ? 0.876 37 7.789 1 93.94 266 ASN A C 1
ATOM 2009 O O . ASN A 1 266 ? 1.68 37.719 8.398 1 93.94 266 ASN A O 1
ATOM 2013 N N . LEU A 1 267 ? 1.19 35.938 7.094 1 93.69 267 LEU A N 1
ATOM 2014 C CA . LEU A 1 267 ? 2.582 35.469 7.082 1 93.69 267 LEU A CA 1
ATOM 2015 C C . LEU A 1 267 ? 3.25 35.844 5.758 1 93.69 267 LEU A C 1
ATOM 2017 O O . LEU A 1 267 ? 4.371 35.406 5.488 1 93.69 267 LEU A O 1
ATOM 2021 N N . SER A 1 268 ? 2.678 36.594 4.918 1 87.81 268 SER A N 1
ATOM 2022 C CA . SER A 1 268 ? 3.182 36.906 3.58 1 87.81 268 SER A CA 1
ATOM 2023 C C . SER A 1 268 ? 4.555 37.562 3.641 1 87.81 268 SER A C 1
ATOM 2025 O O . SER A 1 268 ? 5.41 37.312 2.787 1 87.81 268 SER A O 1
ATOM 2027 N N . SER A 1 269 ? 4.781 38.375 4.621 1 81.5 269 SER A N 1
ATOM 2028 C CA . SER A 1 269 ? 6.055 39.094 4.695 1 81.5 269 SER A CA 1
ATOM 2029 C C . SER A 1 269 ? 6.75 38.844 6.027 1 81.5 269 SER A C 1
ATOM 2031 O O . SER A 1 269 ? 7.543 39.656 6.488 1 81.5 269 SER A O 1
ATOM 2033 N N . ALA A 1 270 ? 6.422 37.75 6.605 1 80.81 270 ALA A N 1
ATOM 2034 C CA . ALA A 1 270 ? 6.93 37.469 7.945 1 80.81 270 ALA A CA 1
ATOM 2035 C C . ALA A 1 270 ? 8.438 37.25 7.93 1 80.81 270 ALA A C 1
ATOM 2037 O O . ALA A 1 270 ? 9.117 37.5 8.922 1 80.81 270 ALA A O 1
ATOM 2038 N N . PHE A 1 271 ? 8.93 36.781 6.824 1 79.62 271 PHE A N 1
ATOM 2039 C CA . PHE A 1 271 ? 10.352 36.469 6.758 1 79.62 271 PHE A CA 1
ATOM 2040 C C . PHE A 1 271 ? 11.18 37.719 6.625 1 79.62 271 PHE A C 1
ATOM 2042 O O . PHE A 1 271 ? 12.406 37.688 6.758 1 79.62 271 PHE A O 1
ATOM 2049 N N . GLN A 1 272 ? 10.508 38.844 6.457 1 79.38 272 GLN A N 1
ATOM 2050 C CA . GLN A 1 272 ? 11.219 40.094 6.32 1 79.38 272 GLN A CA 1
ATOM 2051 C C . GLN A 1 272 ? 10.992 41 7.535 1 79.38 272 GLN A C 1
ATOM 2053 O O . GLN A 1 272 ? 11.5 42.125 7.594 1 79.38 272 GLN A O 1
ATOM 2058 N N . GLN A 1 273 ? 10.352 40.469 8.484 1 80.12 273 GLN A N 1
ATOM 2059 C CA . GLN A 1 273 ? 9.961 41.312 9.602 1 80.12 273 GLN A CA 1
ATOM 2060 C C . GLN A 1 273 ? 10.812 41.031 10.836 1 80.12 273 GLN A C 1
ATOM 2062 O O . GLN A 1 273 ? 11.148 39.875 11.117 1 80.12 273 GLN A O 1
ATOM 2067 N N . PRO A 1 274 ? 11.07 42.062 11.516 1 82.75 274 PRO A N 1
ATOM 2068 C CA . PRO A 1 274 ? 11.891 41.906 12.719 1 82.75 274 PRO A CA 1
ATOM 2069 C C . PRO A 1 274 ? 11.086 41.375 13.906 1 82.75 274 PRO A C 1
ATOM 2071 O O . PRO A 1 274 ? 11.672 40.906 14.883 1 82.75 274 PRO A O 1
ATOM 2074 N N . GLN A 1 275 ? 9.828 41.562 13.836 1 87.38 275 GLN A N 1
ATOM 2075 C CA . GLN A 1 275 ? 8.953 41.125 14.93 1 87.38 275 GLN A CA 1
ATOM 2076 C C . GLN A 1 275 ? 8.039 40 14.484 1 87.38 275 GLN A C 1
ATOM 2078 O O . GLN A 1 275 ? 7.797 39.812 13.289 1 87.38 275 GLN A O 1
ATOM 2083 N N . PRO A 1 276 ? 7.621 39.312 15.5 1 89.5 276 PRO A N 1
ATOM 2084 C CA . PRO A 1 276 ? 6.676 38.25 15.148 1 89.5 276 PRO A CA 1
ATOM 2085 C C . PRO A 1 276 ? 5.359 38.781 14.594 1 89.5 276 PRO A C 1
ATOM 2087 O O . PRO A 1 276 ? 4.949 39.906 14.938 1 89.5 276 PRO A O 1
ATOM 2090 N N . PRO A 1 277 ? 4.758 38 13.773 1 92.31 277 PRO A N 1
ATOM 2091 C CA . PRO A 1 277 ? 3.465 38.469 13.242 1 92.31 277 PRO A CA 1
ATOM 2092 C C . PRO A 1 277 ? 2.404 38.594 14.336 1 92.31 277 PRO A C 1
ATOM 2094 O O . PRO A 1 277 ? 2.379 37.812 15.289 1 92.31 277 PRO A O 1
ATOM 2097 N N . VAL A 1 278 ? 1.56 39.562 14.156 1 92.12 278 VAL A N 1
ATOM 2098 C CA . VAL A 1 278 ? 0.471 39.812 15.094 1 92.12 278 VAL A CA 1
ATOM 2099 C C . VAL A 1 278 ? -0.815 39.188 14.578 1 92.12 278 VAL A C 1
ATOM 2101 O O . VAL A 1 278 ? -1.095 39.219 13.383 1 92.12 278 VAL A O 1
ATOM 2104 N N . ALA A 1 279 ? -1.588 38.75 15.508 1 93.44 279 ALA A N 1
ATOM 2105 C CA . ALA A 1 279 ? -2.82 38.062 15.133 1 93.44 279 ALA A CA 1
ATOM 2106 C C . ALA A 1 279 ? -3.84 39.031 14.555 1 93.44 279 ALA A C 1
ATOM 2108 O O . ALA A 1 279 ? -4.07 40.094 15.109 1 93.44 279 ALA A O 1
ATOM 2109 N N . SER A 1 280 ? -4.395 38.688 13.43 1 91.31 280 SER A N 1
ATOM 2110 C CA . SER A 1 280 ? -5.473 39.469 12.82 1 91.31 280 SER A CA 1
ATOM 2111 C C . SER A 1 280 ? -6.824 39.094 13.422 1 91.31 280 SER A C 1
ATOM 2113 O O . SER A 1 280 ? -7.762 39.906 13.391 1 91.31 280 SER A O 1
ATOM 2115 N N . LEU A 1 281 ? -6.852 37.844 13.883 1 91.81 281 LEU A N 1
ATOM 2116 C CA . LEU A 1 281 ? -8.094 37.312 14.422 1 91.81 281 LEU A CA 1
ATOM 2117 C C . LEU A 1 281 ? -7.805 36.219 15.461 1 91.81 281 LEU A C 1
ATOM 2119 O O . LEU A 1 281 ? -6.809 35.5 15.352 1 91.81 281 LEU A O 1
ATOM 2123 N N . GLN A 1 282 ? -8.633 36.156 16.5 1 91.94 282 GLN A N 1
ATOM 2124 C CA . GLN A 1 282 ? -8.578 35.094 17.5 1 91.94 282 GLN A CA 1
ATOM 2125 C C . GLN A 1 282 ? -9.984 34.656 17.906 1 91.94 282 GLN A C 1
ATOM 2127 O O . GLN A 1 282 ? -10.875 35.469 18.094 1 91.94 282 GLN A O 1
ATOM 2132 N N . VAL A 1 283 ? -10.102 33.438 17.922 1 89.19 283 VAL A N 1
ATOM 2133 C CA . VAL A 1 283 ? -11.375 32.844 18.344 1 89.19 283 VAL A CA 1
ATOM 2134 C C . VAL A 1 283 ? -11.133 31.797 19.422 1 89.19 283 VAL A C 1
ATOM 2136 O O . VAL A 1 283 ? -10.32 30.891 19.234 1 89.19 283 VAL A O 1
ATOM 2139 N N . LYS A 1 284 ? -11.805 31.922 20.516 1 86 284 LYS A N 1
ATOM 2140 C CA . LYS A 1 284 ? -11.672 30.969 21.609 1 86 284 LYS A CA 1
ATOM 2141 C C . LYS A 1 284 ? -12.742 29.875 21.531 1 86 284 LYS A C 1
ATOM 2143 O O . LYS A 1 284 ? -13.664 29.969 20.719 1 86 284 LYS A O 1
ATOM 2148 N N . GLY A 1 285 ? -12.531 28.75 22.281 1 77.56 285 GLY A N 1
ATOM 2149 C CA . GLY A 1 285 ? -13.594 27.781 22.453 1 77.56 285 GLY A CA 1
ATOM 2150 C C . GLY A 1 285 ? -13.305 26.453 21.797 1 77.56 285 GLY A C 1
ATOM 2151 O O . GLY A 1 285 ? -14.227 25.703 21.469 1 77.56 285 GLY A O 1
ATOM 2152 N N . PHE A 1 286 ? -12.125 26.203 21.422 1 78.12 286 PHE A N 1
ATOM 2153 C CA . PHE A 1 286 ? -11.828 24.906 20.797 1 78.12 286 PHE A CA 1
ATOM 2154 C C . PHE A 1 286 ? -11.273 23.938 21.828 1 78.12 286 PHE A C 1
ATOM 2156 O O . PHE A 1 286 ? -10.477 23.062 21.5 1 78.12 286 PHE A O 1
ATOM 2163 N N . SER A 1 287 ? -11.414 24.047 23.094 1 65.56 287 SER A N 1
ATOM 2164 C CA . SER A 1 287 ? -11.078 23.078 24.125 1 65.56 287 SER A CA 1
ATOM 2165 C C . SER A 1 287 ? -12.336 22.438 24.719 1 65.56 287 SER A C 1
ATOM 2167 O O . SER A 1 287 ? -13.445 22.938 24.516 1 65.56 287 SER A O 1
ATOM 2169 N N . VAL A 1 288 ? -12.18 21.172 25.062 1 56.69 288 VAL A N 1
ATOM 2170 C CA . VAL A 1 288 ? -13.25 20.594 25.859 1 56.69 288 VAL A CA 1
ATOM 2171 C C . VAL A 1 288 ? -13.211 21.156 27.281 1 56.69 288 VAL A C 1
ATOM 2173 O O . VAL A 1 288 ? -12.141 21.266 27.891 1 56.69 288 VAL A O 1
ATOM 2176 N N . GLU A 1 289 ? -14.148 22 27.531 1 50.72 289 GLU A N 1
ATOM 2177 C CA . GLU A 1 289 ? -14.242 22.5 28.891 1 50.72 289 GLU A CA 1
ATOM 2178 C C . GLU A 1 289 ? -13.922 21.406 29.906 1 50.72 289 GLU A C 1
ATOM 2180 O O . GLU A 1 289 ? -14.484 20.312 29.844 1 50.72 289 GLU A O 1
ATOM 2185 N N . SER A 1 290 ? -12.664 21.359 30.25 1 46.53 290 SER A N 1
ATOM 2186 C CA . SER A 1 290 ? -12.461 20.531 31.422 1 46.53 290 SER A CA 1
ATOM 2187 C C . SER A 1 290 ? -13.523 20.812 32.5 1 46.53 290 SER A C 1
ATOM 2189 O O . SER A 1 290 ? -13.648 21.938 32.969 1 46.53 290 SER A O 1
ATOM 2191 N N . HIS A 1 291 ? -14.656 20.438 32.406 1 42.66 291 HIS A N 1
ATOM 2192 C CA . HIS A 1 291 ? -15.477 20.578 33.594 1 42.66 291 HIS A CA 1
ATOM 2193 C C . HIS A 1 291 ? -14.656 20.344 34.875 1 42.66 291 HIS A C 1
ATOM 2195 O O . HIS A 1 291 ? -14.102 19.266 35.062 1 42.66 291 HIS A O 1
ATOM 2201 N N . SER A 1 292 ? -14.023 21.297 35.531 1 39.25 292 SER A N 1
ATOM 2202 C CA . SER A 1 292 ? -13.281 21.469 36.75 1 39.25 292 SER A CA 1
ATOM 2203 C C . SER A 1 292 ? -13.992 20.797 37.938 1 39.25 292 SER A C 1
ATOM 2205 O O . SER A 1 292 ? -13.523 20.875 39.062 1 39.25 292 SER A O 1
ATOM 2207 N N . ASP A 1 293 ? -15.312 20.734 38.125 1 39.44 293 ASP A N 1
ATOM 2208 C CA . ASP A 1 293 ? -15.781 20.562 39.5 1 39.44 293 ASP A CA 1
ATOM 2209 C C . ASP A 1 293 ? -15.109 19.359 40.156 1 39.44 293 ASP A C 1
ATOM 2211 O O . ASP A 1 293 ? -15.016 19.281 41.375 1 39.44 293 ASP A O 1
ATOM 2215 N N . ASP A 1 294 ? -15.5 18.016 40 1 43.25 294 ASP A N 1
ATOM 2216 C CA . ASP A 1 294 ? -15.25 16.938 40.938 1 43.25 294 ASP A CA 1
ATOM 2217 C C . ASP A 1 294 ? -13.766 16.609 41.031 1 43.25 294 ASP A C 1
ATOM 2219 O O . ASP A 1 294 ? -13.062 16.656 40 1 43.25 294 ASP A O 1
ATOM 2223 N N . ARG A 1 295 ? -13.086 16.578 42.312 1 41.53 295 ARG A N 1
ATOM 2224 C CA . ARG A 1 295 ? -11.812 16.094 42.844 1 41.53 295 ARG A CA 1
ATOM 2225 C C . ARG A 1 295 ? -11.234 14.992 41.969 1 41.53 295 ARG A C 1
ATOM 2227 O O . ARG A 1 295 ? -10.055 14.641 42.094 1 41.53 295 ARG A O 1
ATOM 2234 N N . ARG A 1 296 ? -12.023 14.039 41.594 1 45.66 296 ARG A N 1
ATOM 2235 C CA . ARG A 1 296 ? -11.539 12.906 40.812 1 45.66 296 ARG A CA 1
ATOM 2236 C C . ARG A 1 296 ? -11.258 13.305 39.375 1 45.66 296 ARG A C 1
ATOM 2238 O O . ARG A 1 296 ? -12.117 13.164 38.5 1 45.66 296 ARG A O 1
ATOM 2245 N N . ARG A 1 297 ? -10.688 14.469 39.219 1 45.88 297 ARG A N 1
ATOM 2246 C CA . ARG A 1 297 ? -10.211 15.258 38.094 1 45.88 297 ARG A CA 1
ATOM 2247 C C . ARG A 1 297 ? -9.75 14.352 36.938 1 45.88 297 ARG A C 1
ATOM 2249 O O . ARG A 1 297 ? -8.727 13.672 37.062 1 45.88 297 ARG A O 1
ATOM 2256 N N . ARG A 1 298 ? -10.57 13.688 36.156 1 52.69 298 ARG A N 1
ATOM 2257 C CA . ARG A 1 298 ? -10.477 13.086 34.844 1 52.69 298 ARG A CA 1
ATOM 2258 C C . ARG A 1 298 ? -9.531 13.875 33.938 1 52.69 298 ARG A C 1
ATOM 2260 O O . ARG A 1 298 ? -9.75 15.062 33.688 1 52.69 298 ARG A O 1
ATOM 2267 N N . GLU A 1 299 ? -8.25 13.641 34.031 1 64 299 GLU A N 1
ATOM 2268 C CA . GLU A 1 299 ? -7.195 14.383 33.344 1 64 299 GLU A CA 1
ATOM 2269 C C . GLU A 1 299 ? -7.359 14.281 31.812 1 64 299 GLU A C 1
ATOM 2271 O O . GLU A 1 299 ? -7.023 13.266 31.219 1 64 299 GLU A O 1
ATOM 2276 N N . LEU A 1 300 ? -8.398 14.922 31.328 1 78.75 300 LEU A N 1
ATOM 2277 C CA . LEU A 1 300 ? -8.5 15.117 29.891 1 78.75 300 LEU A CA 1
ATOM 2278 C C . LEU A 1 300 ? -7.297 15.891 29.359 1 78.75 300 LEU A C 1
ATOM 2280 O O . LEU A 1 300 ? -6.996 16.984 29.844 1 78.75 300 LEU A O 1
ATOM 2284 N N . GLU A 1 301 ? -6.531 15.195 28.656 1 85.06 301 GLU A N 1
ATOM 2285 C CA . GLU A 1 301 ? -5.332 15.805 28.094 1 85.06 301 GLU A CA 1
ATOM 2286 C C . GLU A 1 301 ? -5.434 15.898 26.578 1 85.06 301 GLU A C 1
ATOM 2288 O O . GLU A 1 301 ? -5.762 14.914 25.906 1 85.06 301 GLU A O 1
ATOM 2293 N N . VAL A 1 302 ? -5.297 17.156 26.078 1 89.12 302 VAL A N 1
ATOM 2294 C CA . VAL A 1 302 ? -5.148 17.328 24.641 1 89.12 302 VAL A CA 1
ATOM 2295 C C . VAL A 1 302 ? -3.705 17.031 24.219 1 89.12 302 VAL A C 1
ATOM 2297 O O . VAL A 1 302 ? -2.777 17.703 24.672 1 89.12 302 VAL A O 1
ATOM 2300 N N . TYR A 1 303 ? -3.506 16.047 23.375 1 88.62 303 TYR A N 1
ATOM 2301 C CA . TYR A 1 303 ? -2.125 15.719 23.047 1 88.62 303 TYR A CA 1
ATOM 2302 C C . TYR A 1 303 ? -1.791 16.156 21.625 1 88.62 303 TYR A C 1
ATOM 2304 O O . TYR A 1 303 ? -0.62 16.188 21.234 1 88.62 303 TYR A O 1
ATOM 2312 N N . ALA A 1 304 ? -2.822 16.516 20.875 1 91.12 304 ALA A N 1
ATOM 2313 C CA . ALA A 1 304 ? -2.561 16.984 19.516 1 91.12 304 ALA A CA 1
ATOM 2314 C C . ALA A 1 304 ? -3.699 17.875 19.016 1 91.12 304 ALA A C 1
ATOM 2316 O O . ALA A 1 304 ? -4.863 17.656 19.359 1 91.12 304 ALA A O 1
ATOM 2317 N N . SER A 1 305 ? -3.342 18.859 18.25 1 94.06 305 SER A N 1
ATOM 2318 C CA . SER A 1 305 ? -4.289 19.75 17.578 1 94.06 305 SER A CA 1
ATOM 2319 C C . SER A 1 305 ? -3.861 20.031 16.141 1 94.06 305 SER A C 1
ATOM 2321 O O . SER A 1 305 ? -2.67 20.172 15.852 1 94.06 305 SER A O 1
ATOM 2323 N N . GLN A 1 306 ? -4.891 20.078 15.281 1 95.5 306 GLN A N 1
ATOM 2324 C CA . GLN A 1 306 ? -4.605 20.359 13.883 1 95.5 306 GLN A CA 1
ATOM 2325 C C . GLN A 1 306 ? -5.695 21.219 13.258 1 95.5 306 GLN A C 1
ATOM 2327 O O . GLN A 1 306 ? -6.863 21.141 13.656 1 95.5 306 GLN A O 1
ATOM 2332 N N . VAL A 1 307 ? -5.23 22.016 12.398 1 96.75 307 VAL A N 1
ATOM 2333 C CA . VAL A 1 307 ? -6.148 22.781 11.57 1 96.75 307 VAL A CA 1
ATOM 2334 C C . VAL A 1 307 ? -5.988 22.391 10.102 1 96.75 307 VAL A C 1
ATOM 2336 O O . VAL A 1 307 ? -4.867 22.312 9.594 1 96.75 307 VAL A O 1
ATOM 2339 N N . VAL A 1 308 ? -7.129 22.094 9.5 1 97.06 308 VAL A N 1
ATOM 2340 C CA . VAL A 1 308 ? -7.09 21.688 8.102 1 97.06 308 VAL A CA 1
ATOM 2341 C C . VAL A 1 308 ? -7.992 22.594 7.262 1 97.06 308 VAL A C 1
ATOM 2343 O O . VAL A 1 308 ? -9.133 22.859 7.637 1 97.06 308 VAL A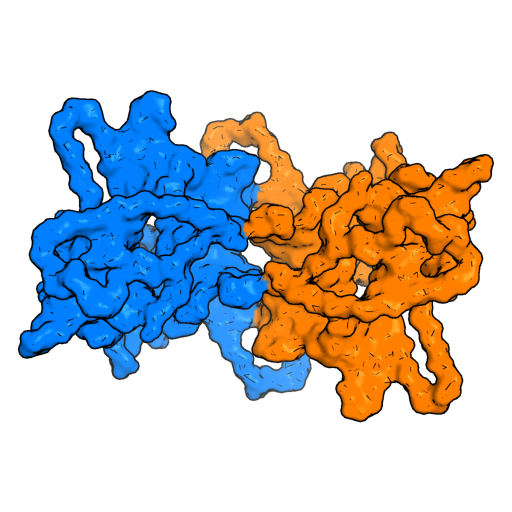 O 1
ATOM 2346 N N . HIS A 1 309 ? -7.465 23.016 6.176 1 96.75 309 HIS A N 1
ATOM 2347 C CA . HIS A 1 309 ? -8.25 23.812 5.23 1 96.75 309 HIS A CA 1
ATOM 2348 C C . HIS A 1 309 ? -9.102 22.906 4.34 1 96.75 309 HIS A C 1
ATOM 2350 O O . HIS A 1 309 ? -8.586 22 3.697 1 96.75 309 HIS A O 1
ATOM 2356 N N . LEU A 1 310 ? -10.359 23.203 4.25 1 96.69 310 LEU A N 1
ATOM 2357 C CA . LEU A 1 310 ? -11.281 22.359 3.49 1 96.69 310 LEU A CA 1
ATOM 2358 C C . LEU A 1 310 ? -11.633 23.016 2.154 1 96.69 310 LEU A C 1
ATOM 2360 O O . LEU A 1 310 ? -12.164 22.344 1.26 1 96.69 310 LEU A O 1
ATOM 2364 N N . GLY A 1 311 ? -11.414 24.25 2.045 1 94.25 311 GLY A N 1
ATOM 2365 C CA . GLY A 1 311 ? -11.836 25.016 0.886 1 94.25 311 GLY A CA 1
ATOM 2366 C C . GLY A 1 311 ? -12.977 25.969 1.186 1 94.25 311 GLY A C 1
ATOM 2367 O O . GLY A 1 311 ? -13.773 25.734 2.094 1 94.25 311 GLY A O 1
ATOM 2368 N N . GLY A 1 312 ? -13.07 27.109 0.426 1 91.94 312 GLY A N 1
ATOM 2369 C CA . GLY A 1 312 ? -14.164 28.062 0.543 1 91.94 312 GLY A CA 1
ATOM 2370 C C . GLY A 1 312 ? -14.188 28.781 1.879 1 91.94 312 GLY A C 1
ATOM 2371 O O . GLY A 1 312 ? -15.258 29.062 2.412 1 91.94 312 GLY A O 1
ATOM 2372 N N . GLY A 1 313 ? -13.047 28.938 2.467 1 92.75 313 GLY A N 1
ATOM 2373 C CA . GLY A 1 313 ? -12.969 29.609 3.752 1 92.75 313 GLY A CA 1
ATOM 2374 C C . GLY A 1 313 ? -13.359 28.734 4.918 1 92.75 313 GLY A C 1
ATOM 2375 O O . GLY A 1 313 ? -13.523 29.203 6.043 1 92.75 313 GLY A O 1
ATOM 2376 N N . LYS A 1 314 ? -13.562 27.531 4.59 1 95 314 LYS A N 1
ATOM 2377 C CA . LYS A 1 314 ? -13.953 26.594 5.629 1 95 314 LYS A CA 1
ATOM 2378 C C . LYS A 1 314 ? -12.75 25.797 6.141 1 95 314 LYS A C 1
ATOM 2380 O O . LYS A 1 314 ? -11.875 25.422 5.363 1 95 314 LYS A O 1
ATOM 2385 N N . LEU A 1 315 ? -12.734 25.562 7.484 1 96.56 315 LEU A N 1
ATOM 2386 C CA . LEU A 1 315 ? -11.656 24.844 8.156 1 96.56 315 LEU A CA 1
ATOM 2387 C C . LEU A 1 315 ? -12.211 23.766 9.086 1 96.56 315 LEU A C 1
ATOM 2389 O O . LEU A 1 315 ? -13.375 23.828 9.492 1 96.56 315 LEU A O 1
ATOM 2393 N N . CYS A 1 316 ? -11.438 22.828 9.305 1 97.12 316 CYS A N 1
ATOM 2394 C CA . CYS A 1 316 ? -11.688 21.844 10.359 1 97.12 316 CYS A CA 1
ATOM 2395 C C . CYS A 1 316 ? -10.625 21.953 11.453 1 97.12 316 CYS A C 1
ATOM 2397 O O . CYS A 1 316 ? -9.43 21.828 11.172 1 97.12 316 CYS A O 1
ATOM 2399 N N . VAL A 1 317 ? -11.039 22.172 12.617 1 96.5 317 VAL A N 1
ATOM 2400 C CA . VAL A 1 317 ? -10.148 22.141 13.781 1 96.5 317 VAL A CA 1
ATOM 2401 C C . VAL A 1 317 ? -10.273 20.797 14.492 1 96.5 317 VAL A C 1
ATOM 2403 O O . VAL A 1 317 ? -11.359 20.438 14.977 1 96.5 317 VAL A O 1
ATOM 2406 N N . ALA A 1 318 ? -9.203 20.141 14.555 1 96.69 318 ALA A N 1
ATOM 2407 C CA . ALA A 1 318 ? -9.188 18.828 15.195 1 96.69 318 ALA A CA 1
ATOM 2408 C C . ALA A 1 318 ? -8.406 18.859 16.5 1 96.69 318 ALA A C 1
ATOM 2410 O O . ALA A 1 318 ? -7.289 19.375 16.547 1 96.69 318 ALA A O 1
ATOM 2411 N N . LYS A 1 319 ? -9 18.312 17.516 1 95 319 LYS A N 1
ATOM 2412 C CA . LYS A 1 319 ? -8.344 18.109 18.812 1 95 319 LYS A CA 1
ATOM 2413 C C . LYS A 1 319 ? -8.391 16.656 19.234 1 95 319 LYS A C 1
ATOM 2415 O O . LYS A 1 319 ? -9.453 16.031 19.219 1 95 319 LYS A O 1
ATOM 2420 N N . MET A 1 320 ? -7.281 16.172 19.562 1 94.12 320 MET A N 1
ATOM 2421 C CA . MET A 1 320 ? -7.184 14.789 20.031 1 94.12 320 MET A CA 1
ATOM 2422 C C . MET A 1 320 ? -6.973 14.734 21.531 1 94.12 320 MET A C 1
ATOM 2424 O O . MET A 1 320 ? -6.145 15.469 22.078 1 94.12 320 MET A O 1
ATOM 2428 N N . PHE A 1 321 ? -7.719 13.836 22.156 1 91.5 321 PHE A N 1
ATOM 2429 C CA . PHE A 1 321 ? -7.754 13.781 23.609 1 91.5 321 PHE A CA 1
ATOM 2430 C C . PHE A 1 321 ? -7.441 12.375 24.109 1 91.5 321 PHE A C 1
ATOM 2432 O O . PHE A 1 321 ? -7.742 11.391 23.438 1 91.5 321 PHE A O 1
ATOM 2439 N N . SER A 1 322 ? -6.863 12.367 25.25 1 89.31 322 SER A N 1
ATOM 2440 C CA . SER A 1 322 ? -6.758 11.148 26.047 1 89.31 322 SER A CA 1
ATOM 2441 C C . SER A 1 322 ? -7.328 11.359 27.453 1 89.31 322 SER A C 1
ATOM 2443 O O . SER A 1 322 ? -7.133 12.414 28.062 1 89.31 322 SER A O 1
ATOM 2445 N N . VAL A 1 323 ? -8.117 10.367 27.844 1 85.38 323 VAL A N 1
ATOM 2446 C CA . VAL A 1 323 ? -8.672 10.422 29.188 1 85.38 323 VAL A CA 1
ATOM 2447 C C . VAL A 1 323 ? -8.211 9.211 30 1 85.38 323 VAL A C 1
ATOM 2449 O O . VAL A 1 323 ? -8.367 8.07 29.547 1 85.38 323 VAL A O 1
ATOM 2452 N N . ASP A 1 324 ? -7.484 9.516 30.984 1 78.75 324 ASP A N 1
ATOM 2453 C CA . ASP A 1 324 ? -7.094 8.43 31.891 1 78.75 324 ASP A CA 1
ATOM 2454 C C . ASP A 1 324 ? -8.188 8.156 32.906 1 78.75 324 ASP A C 1
ATOM 2456 O O . ASP A 1 324 ? -8.484 9 33.75 1 78.75 324 ASP A O 1
ATOM 2460 N N . ARG A 1 325 ? -8.828 7.02 32.594 1 67.38 325 ARG A N 1
ATOM 2461 C CA . ARG A 1 325 ? -9.805 6.621 33.625 1 67.38 325 ARG A CA 1
ATOM 2462 C C . ARG A 1 325 ? -9.219 5.578 34.562 1 67.38 325 ARG A C 1
ATOM 2464 O O . ARG A 1 325 ? -8.758 4.523 34.125 1 67.38 325 ARG A O 1
ATOM 2471 N N . ARG A 1 326 ? -8.75 5.926 35.75 1 64 326 ARG A N 1
ATOM 2472 C CA . ARG A 1 326 ? -8.117 5.078 36.75 1 64 326 ARG A CA 1
ATOM 2473 C C . ARG A 1 326 ? -8.523 3.621 36.594 1 64 326 ARG A C 1
ATOM 2475 O O . ARG A 1 326 ? -7.672 2.73 36.562 1 64 326 ARG A O 1
ATOM 2482 N N . GLU A 1 327 ? -9.82 3.387 36.469 1 60.94 327 GLU A N 1
ATOM 2483 C CA . GLU A 1 327 ? -10.258 1.995 36.531 1 60.94 327 GLU A CA 1
ATOM 2484 C C . GLU A 1 327 ? -10.414 1.406 35.125 1 60.94 327 GLU A C 1
ATOM 2486 O O . GLU A 1 327 ? -10.383 0.186 34.969 1 60.94 327 GLU A O 1
ATOM 2491 N N . ARG A 1 328 ? -10.586 2.242 34.188 1 63.81 328 ARG A N 1
ATOM 2492 C CA . ARG A 1 328 ? -10.977 1.66 32.906 1 63.81 328 ARG A CA 1
ATOM 2493 C C . ARG A 1 328 ? -9.898 1.874 31.844 1 63.81 328 ARG A C 1
ATOM 2495 O O . ARG A 1 328 ? -10.094 1.541 30.672 1 63.81 328 ARG A O 1
ATOM 2502 N N . GLY A 1 329 ? -8.812 2.387 32.188 1 73.38 329 GLY A N 1
ATOM 2503 C CA . GLY A 1 329 ? -7.723 2.6 31.266 1 73.38 329 GLY A CA 1
ATOM 2504 C C . GLY A 1 329 ? -7.84 3.902 30.5 1 73.38 329 GLY A C 1
ATOM 2505 O O . GLY A 1 329 ? -8.695 4.734 30.797 1 73.38 329 GLY A O 1
ATOM 2506 N N . GLU A 1 330 ? -6.965 4.117 29.578 1 79.38 330 GLU A N 1
ATOM 2507 C CA . GLU A 1 330 ? -6.898 5.328 28.766 1 79.38 330 GLU A CA 1
ATOM 2508 C C . GLU A 1 330 ? -7.836 5.242 27.562 1 79.38 330 GLU A C 1
ATOM 2510 O O . GLU A 1 330 ? -7.836 4.246 26.844 1 79.38 330 GLU A O 1
ATOM 2515 N N . ILE A 1 331 ? -8.773 6.195 27.484 1 86.69 331 ILE A N 1
ATOM 2516 C CA . ILE A 1 331 ? -9.688 6.277 26.359 1 86.69 331 ILE A CA 1
ATOM 2517 C C . ILE A 1 331 ? -9.336 7.492 25.5 1 86.69 331 ILE A C 1
ATOM 2519 O O . ILE A 1 331 ? -9.086 8.578 26.016 1 86.69 331 ILE A O 1
ATOM 2523 N N . ASN A 1 332 ? -9.32 7.23 24.188 1 91.88 332 ASN A N 1
ATOM 2524 C CA . ASN A 1 332 ? -8.961 8.289 23.266 1 91.88 332 ASN A CA 1
ATOM 2525 C C . ASN A 1 332 ? -10.164 8.734 22.422 1 91.88 332 ASN A C 1
ATOM 2527 O O . ASN A 1 332 ? -11.008 7.918 22.062 1 91.88 332 ASN A O 1
ATOM 2531 N N . PHE A 1 333 ? -10.273 9.992 22.188 1 93.25 333 PHE A N 1
ATOM 2532 C CA . PHE A 1 333 ? -11.281 10.461 21.234 1 93.25 333 PHE A CA 1
ATOM 2533 C C . PHE A 1 333 ? -10.781 11.672 20.469 1 93.25 333 PHE A C 1
ATOM 2535 O O . PHE A 1 333 ? -9.797 12.305 20.859 1 93.25 333 PHE A O 1
ATOM 2542 N N . ALA A 1 334 ? -11.32 11.977 19.375 1 95.38 334 ALA A N 1
ATOM 2543 C CA . ALA A 1 334 ? -11.055 13.148 18.547 1 95.38 334 ALA A CA 1
ATOM 2544 C C . ALA A 1 334 ? -12.297 14.031 18.438 1 95.38 334 ALA A C 1
ATOM 2546 O O . ALA A 1 334 ? -13.414 13.523 18.312 1 95.38 334 ALA A O 1
ATOM 2547 N N . MET A 1 335 ? -12.086 15.281 18.562 1 95 335 MET A N 1
ATOM 2548 C CA . MET A 1 335 ? -13.141 16.266 18.328 1 95 335 MET A CA 1
ATOM 2549 C C . MET A 1 335 ? -12.859 17.078 17.062 1 95 335 MET A C 1
ATOM 2551 O O . MET A 1 335 ? -11.828 17.75 16.969 1 95 335 MET A O 1
ATOM 2555 N N . LEU A 1 336 ? -13.773 16.984 16.109 1 96.31 336 LEU A N 1
ATOM 2556 C CA . LEU A 1 336 ? -13.688 17.781 14.883 1 96.31 336 LEU A CA 1
ATOM 2557 C C . LEU A 1 336 ? -14.727 18.906 14.883 1 96.31 336 LEU A C 1
ATOM 2559 O O . LEU A 1 336 ? -15.922 18.641 15.016 1 96.31 336 LEU A O 1
ATOM 2563 N N . THR A 1 337 ? -14.234 20.078 14.719 1 95 337 THR A N 1
ATOM 2564 C CA . THR A 1 337 ? -15.133 21.219 14.711 1 95 337 THR A CA 1
ATOM 2565 C C . THR A 1 337 ? -15.062 21.953 13.375 1 95 337 THR A C 1
ATOM 2567 O O . THR A 1 337 ? -13.977 22.297 12.906 1 95 337 THR A O 1
ATOM 2570 N N . GLY A 1 338 ? -16.219 22.172 12.789 1 94.94 338 GLY A N 1
ATOM 2571 C CA . GLY A 1 338 ? -16.281 22.984 11.578 1 94.94 338 GLY A CA 1
ATOM 2572 C C . GLY A 1 338 ? -16.234 24.469 11.867 1 94.94 338 GLY A C 1
ATOM 2573 O O . GLY A 1 338 ? -16.922 24.953 12.766 1 94.94 338 GLY A O 1
ATOM 2574 N N . VAL A 1 339 ? -15.383 25.125 11.117 1 94.38 339 VAL A N 1
ATOM 2575 C CA . VAL A 1 339 ? -15.234 26.578 11.25 1 94.38 339 VAL A CA 1
ATOM 2576 C C . VAL A 1 339 ? -15.328 27.234 9.875 1 94.38 339 VAL A C 1
ATOM 2578 O O . VAL 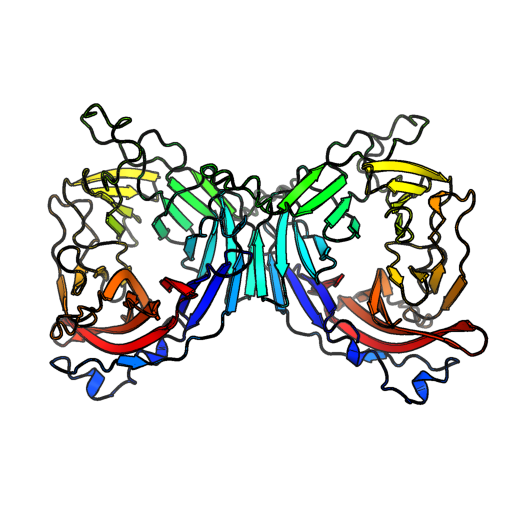A 1 339 ? -14.781 26.719 8.898 1 94.38 339 VAL A O 1
ATOM 2581 N N . GLU A 1 340 ? -16.047 28.328 9.836 1 93.56 340 GLU A N 1
ATOM 2582 C CA . GLU A 1 340 ? -16.172 29.094 8.602 1 93.56 340 GLU A CA 1
ATOM 2583 C C . GLU A 1 340 ? -15.734 30.531 8.812 1 93.56 340 GLU A C 1
ATOM 2585 O O . GLU A 1 340 ? -16.172 31.188 9.758 1 93.56 340 GLU A O 1
ATOM 2590 N N . VAL A 1 341 ? -14.828 30.938 7.977 1 91.56 341 VAL A N 1
ATOM 2591 C CA . VAL A 1 341 ? -14.383 32.344 8.016 1 91.56 341 VAL A CA 1
ATOM 2592 C C . VAL A 1 341 ? -15.117 33.125 6.945 1 91.56 341 VAL A C 1
ATOM 2594 O O . VAL A 1 341 ? -15.047 32.812 5.758 1 91.56 341 VAL A O 1
ATOM 2597 N N . VAL A 1 342 ? -15.789 34.094 7.379 1 89 342 VAL A N 1
ATOM 2598 C CA . VAL A 1 342 ? -16.578 34.906 6.457 1 89 342 VAL A CA 1
ATOM 2599 C C . VAL A 1 342 ? -16.172 36.375 6.559 1 89 342 VAL A C 1
ATOM 2601 O O . VAL A 1 342 ? -15.734 36.812 7.617 1 89 342 VAL A O 1
ATOM 2604 N N . ARG A 1 343 ? -16.219 36.969 5.426 1 84.44 343 ARG A N 1
ATOM 2605 C CA . ARG A 1 343 ? -15.992 38.406 5.395 1 84.44 343 ARG A CA 1
ATOM 2606 C C . ARG A 1 343 ? -17.312 39.156 5.48 1 84.44 343 ARG A C 1
ATOM 2608 O O . ARG A 1 343 ? -18.203 38.969 4.66 1 84.44 343 ARG A O 1
ATOM 2615 N N . GLY A 1 344 ? -17.484 39.875 6.582 1 76.94 344 GLY A N 1
ATOM 2616 C CA . GLY A 1 344 ? -18.688 40.656 6.77 1 76.94 344 GLY A CA 1
ATOM 2617 C C . GLY A 1 344 ? -18.672 41.969 6.02 1 76.94 344 GLY A C 1
ATOM 2618 O O . GLY A 1 344 ? -17.797 42.188 5.184 1 76.94 344 GLY A O 1
ATOM 2619 N N . ARG A 1 345 ? -19.812 42.75 6.449 1 77 345 ARG A N 1
ATOM 2620 C CA . ARG A 1 345 ? -19.938 44.094 5.922 1 77 345 ARG A CA 1
ATOM 2621 C C . ARG A 1 345 ? -18.781 44.969 6.379 1 77 345 ARG A C 1
ATOM 2623 O O . ARG A 1 345 ? -18.422 44.969 7.559 1 77 345 ARG A O 1
ATOM 2630 N N . GLY A 1 346 ? -18.031 45.625 5.52 1 76.88 346 GLY A N 1
ATOM 2631 C CA . GLY A 1 346 ? -16.906 46.5 5.809 1 76.88 346 GLY A CA 1
ATOM 2632 C C . GLY A 1 346 ? -15.555 45.812 5.691 1 76.88 346 GLY A C 1
ATOM 2633 O O . GLY A 1 346 ? -14.523 46.375 6.027 1 76.88 346 GLY A O 1
ATOM 2634 N N . GLY A 1 347 ? -15.648 44.531 5.441 1 78.31 347 GLY A N 1
ATOM 2635 C CA . GLY A 1 347 ? -14.406 43.844 5.172 1 78.31 347 GLY A CA 1
ATOM 2636 C C . GLY A 1 347 ? -13.867 43.094 6.375 1 78.31 347 GLY A C 1
ATOM 2637 O O . GLY A 1 347 ? -12.836 42.406 6.281 1 78.31 347 GLY A O 1
ATOM 2638 N N . LYS A 1 348 ? -14.586 43.219 7.496 1 83.69 348 LYS A N 1
ATOM 2639 C CA . LYS A 1 348 ? -14.109 42.594 8.719 1 83.69 348 LYS A CA 1
ATOM 2640 C C . LYS A 1 348 ? -14.375 41.094 8.68 1 83.69 348 LYS A C 1
ATOM 2642 O O . LYS A 1 348 ? -15.438 40.656 8.234 1 83.69 348 LYS A O 1
ATOM 2647 N N . LEU A 1 349 ? -13.344 40.344 9.078 1 88.75 349 LEU A N 1
ATOM 2648 C CA . LEU A 1 349 ? -13.453 38.875 9.078 1 88.75 349 LEU A CA 1
ATOM 2649 C C . LEU A 1 349 ? -14.172 38.406 10.328 1 88.75 349 LEU A C 1
ATOM 2651 O O . LEU A 1 349 ? -13.953 38.938 11.422 1 88.75 349 LEU A O 1
ATOM 2655 N N . ARG A 1 350 ? -15.039 37.531 10.133 1 86.38 350 ARG A N 1
ATOM 2656 C CA . ARG A 1 350 ? -15.742 36.844 11.219 1 86.38 350 ARG A CA 1
ATOM 2657 C C . ARG A 1 350 ? -15.586 35.344 11.117 1 86.38 350 ARG A C 1
ATOM 2659 O O . ARG A 1 350 ? -15.594 34.781 10.023 1 86.38 350 ARG A O 1
ATOM 2666 N N . VAL A 1 351 ? -15.438 34.75 12.258 1 89.06 351 VAL A N 1
ATOM 2667 C CA . VAL A 1 351 ? -15.328 33.281 12.312 1 89.06 351 VAL A CA 1
ATOM 2668 C C . VAL A 1 351 ? -16.625 32.688 12.852 1 89.06 351 VAL A C 1
ATOM 2670 O O . VAL A 1 351 ? -17.125 33.125 13.906 1 89.06 351 VAL A O 1
ATOM 2673 N N . VAL A 1 352 ? -17.172 31.828 12.133 1 88.31 352 VAL A N 1
ATOM 2674 C CA . VAL A 1 352 ? -18.391 31.125 12.547 1 88.31 352 VAL A CA 1
ATOM 2675 C C . VAL A 1 352 ? -18.031 29.688 12.945 1 88.31 352 VAL A C 1
ATOM 2677 O O . VAL A 1 352 ? -17.5 28.922 12.141 1 88.31 352 VAL A O 1
ATOM 2680 N N . LYS A 1 353 ? -18.312 29.422 14.141 1 89.75 353 LYS A N 1
ATOM 2681 C CA . LYS A 1 353 ? -18.156 28.047 14.609 1 89.75 353 LYS A CA 1
ATOM 2682 C C . LYS A 1 353 ? -19.406 27.219 14.328 1 89.75 353 LYS A C 1
ATOM 2684 O O . LYS A 1 353 ? -20.516 27.594 14.719 1 89.75 353 LYS A O 1
ATOM 2689 N N . HIS A 1 354 ? -19.234 26.109 13.719 1 91.44 354 HIS A N 1
ATOM 2690 C CA . HIS A 1 354 ? -20.359 25.219 13.398 1 91.44 354 HIS A CA 1
ATOM 2691 C C . HIS A 1 354 ? -20.453 24.062 14.383 1 91.44 354 HIS A C 1
ATOM 2693 O O . HIS A 1 354 ? -20.562 24.281 15.594 1 91.44 354 HIS A O 1
ATOM 2699 N N . LYS A 1 355 ? -20.578 22.859 13.883 1 90.06 355 LYS A N 1
ATOM 2700 C CA . LYS A 1 355 ? -20.781 21.703 14.742 1 90.06 355 LYS A CA 1
ATOM 2701 C C . LYS A 1 355 ? -19.438 21.094 15.172 1 90.06 355 LYS A C 1
ATOM 2703 O O . LYS A 1 355 ? -18.422 21.281 14.492 1 90.06 355 LYS A O 1
ATOM 2708 N N . SER A 1 356 ? -19.547 20.516 16.312 1 92.62 356 SER A N 1
ATOM 2709 C CA . SER A 1 356 ? -18.453 19.656 16.75 1 92.62 356 SER A CA 1
ATOM 2710 C C . SER A 1 356 ? -18.875 18.203 16.812 1 92.62 356 SER A C 1
ATOM 2712 O O . SER A 1 356 ? -19.938 17.875 17.328 1 92.62 356 SER A O 1
ATOM 2714 N N . ARG A 1 357 ? -18.047 17.406 16.234 1 95.06 357 ARG A N 1
ATOM 2715 C CA . ARG A 1 357 ? -18.297 15.969 16.281 1 95.06 357 ARG A CA 1
ATOM 2716 C C . ARG A 1 357 ? -17.188 15.25 17.047 1 95.06 357 ARG A C 1
ATOM 2718 O O . ARG A 1 357 ? -16.016 15.484 16.812 1 95.06 357 ARG A O 1
ATOM 2725 N N . ARG A 1 358 ? -17.672 14.383 17.906 1 94.62 358 ARG A N 1
ATOM 2726 C CA . ARG A 1 358 ? -16.734 13.594 18.719 1 94.62 358 ARG A CA 1
ATOM 2727 C C . ARG A 1 358 ? -16.688 12.148 18.234 1 94.62 358 ARG A C 1
ATOM 2729 O O . ARG A 1 358 ? -17.719 11.492 18.125 1 94.62 358 ARG A O 1
ATOM 2736 N N . TYR A 1 359 ? -15.547 11.695 17.953 1 96.25 359 TYR A N 1
ATOM 2737 C CA . TYR A 1 359 ? -15.305 10.297 17.594 1 96.25 359 TYR A CA 1
ATOM 2738 C C . TYR A 1 359 ? -14.57 9.57 18.703 1 96.25 359 TYR A C 1
ATOM 2740 O O . TYR A 1 359 ? -13.453 9.953 19.078 1 96.25 359 TYR A O 1
ATOM 2748 N N . ASN A 1 360 ? -15.156 8.477 19.141 1 95.06 360 ASN A N 1
ATOM 2749 C CA . ASN A 1 360 ? -14.562 7.688 20.203 1 95.06 360 ASN A CA 1
ATOM 2750 C C . ASN A 1 360 ? -13.734 6.531 19.656 1 95.06 360 ASN A C 1
ATOM 2752 O O . ASN A 1 360 ? -14.242 5.695 18.906 1 95.06 360 ASN A O 1
ATOM 2756 N N . PHE A 1 361 ? -12.492 6.457 20.078 1 94.5 361 PHE A N 1
ATOM 2757 C CA . PHE A 1 361 ? -11.578 5.434 19.578 1 94.5 361 PHE A CA 1
ATOM 2758 C C . PHE A 1 361 ? -11.359 4.352 20.625 1 94.5 361 PHE A C 1
ATOM 2760 O O . PHE A 1 361 ? -10.664 3.367 20.375 1 94.5 361 PHE A O 1
ATOM 2767 N N . GLY A 1 362 ? -11.945 4.523 21.75 1 89.5 362 GLY A N 1
ATOM 2768 C CA . GLY A 1 362 ? -11.773 3.551 22.812 1 89.5 362 GLY A CA 1
ATOM 2769 C C . GLY A 1 362 ? -10.352 3.459 23.312 1 89.5 362 GLY A C 1
ATOM 2770 O O . GLY A 1 362 ? -9.625 4.457 23.344 1 89.5 362 GLY A O 1
ATOM 2771 N N . GLN A 1 363 ? -9.977 2.264 23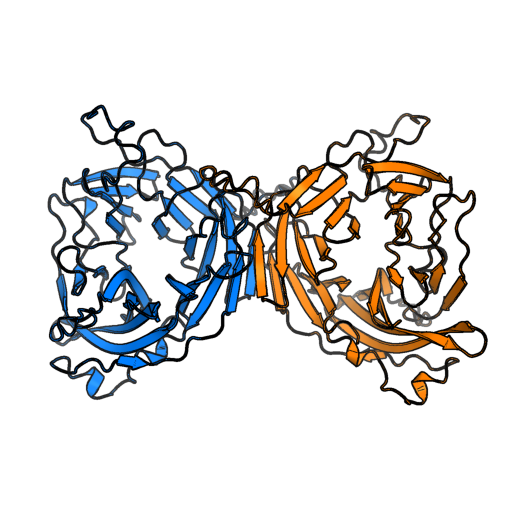.828 1 85.75 363 GLN A N 1
ATOM 2772 C CA . GLN A 1 363 ? -8.656 2.053 24.422 1 85.75 363 GLN A CA 1
ATOM 2773 C C . GLN A 1 363 ? -7.664 1.539 23.391 1 85.75 363 GLN A C 1
ATOM 2775 O O . GLN A 1 363 ? -6.449 1.647 23.578 1 85.75 363 GLN A O 1
ATOM 2780 N N . ASP A 1 364 ? -8.188 1.042 22.344 1 84 364 ASP A N 1
ATOM 2781 C CA . ASP A 1 364 ? -7.344 0.264 21.438 1 84 364 ASP A CA 1
ATOM 2782 C C . ASP A 1 364 ? -6.742 1.149 20.344 1 84 364 ASP A C 1
ATOM 2784 O O . ASP A 1 364 ? -5.742 0.783 19.719 1 84 364 ASP A O 1
ATOM 2788 N N . TYR A 1 365 ? -7.43 2.252 20.125 1 90.38 365 TYR A N 1
ATOM 2789 C CA . TYR A 1 365 ? -6.992 3.088 19.016 1 90.38 365 TYR A CA 1
ATOM 2790 C C . TYR A 1 365 ? -6.66 4.496 19.484 1 90.38 365 TYR A C 1
ATOM 2792 O O . TYR A 1 365 ? -7.34 5.039 20.359 1 90.38 365 TYR A O 1
ATOM 2800 N N . THR A 1 366 ? -5.637 5.059 18.922 1 91.94 366 THR A N 1
ATOM 2801 C CA . THR A 1 366 ? -5.234 6.43 19.203 1 91.94 366 THR A CA 1
ATOM 2802 C C . THR A 1 366 ? -5.184 7.262 17.922 1 91.94 366 THR A C 1
ATOM 2804 O O . THR A 1 366 ? -4.324 7.039 17.062 1 91.94 366 THR A O 1
ATOM 2807 N N . PRO A 1 367 ? -6.102 8.195 17.766 1 95.69 367 PRO A N 1
ATOM 2808 C CA . PRO A 1 367 ? -5.996 9.078 16.609 1 95.69 367 PRO A CA 1
ATOM 2809 C C . PRO A 1 367 ? -4.75 9.969 16.656 1 95.69 367 PRO A C 1
ATOM 2811 O O . PRO A 1 367 ? -4.418 10.516 17.703 1 95.69 367 PRO A O 1
ATOM 2814 N N . VAL A 1 368 ? -4.105 10.141 15.484 1 92.5 368 VAL A N 1
ATOM 2815 C CA . VAL A 1 368 ? -2.822 10.836 15.5 1 92.5 368 VAL A CA 1
ATOM 2816 C C . VAL A 1 368 ? -2.832 11.961 14.469 1 92.5 368 VAL A C 1
ATOM 2818 O O . VAL A 1 368 ? -2.27 13.031 14.703 1 92.5 368 VAL A O 1
ATOM 2821 N N . TYR A 1 369 ? -3.463 11.742 13.289 1 94.69 369 TYR A N 1
ATOM 2822 C CA . TYR A 1 369 ? -3.439 12.734 12.219 1 94.69 369 TYR A CA 1
ATOM 2823 C C . TYR A 1 369 ? -4.84 12.977 11.672 1 94.69 369 TYR A C 1
ATOM 2825 O O . TYR A 1 369 ? -5.672 12.07 11.633 1 94.69 369 TYR A O 1
ATOM 2833 N N . LEU A 1 370 ? -5 14.172 11.336 1 96.94 370 LEU A N 1
ATOM 2834 C CA . LEU A 1 370 ? -6.094 14.531 10.438 1 96.94 370 LEU A CA 1
ATOM 2835 C C . LEU A 1 370 ? -5.562 15 9.094 1 96.94 370 LEU A C 1
ATOM 2837 O O . LEU A 1 370 ? -4.812 15.977 9.016 1 96.94 370 LEU A O 1
ATOM 2841 N N . LEU A 1 371 ? -5.977 14.297 8.07 1 96.44 371 LEU A N 1
ATOM 2842 C CA . LEU A 1 371 ? -5.422 14.523 6.742 1 96.44 371 LEU A CA 1
ATOM 2843 C C . LEU A 1 371 ? -6.52 14.898 5.754 1 96.44 371 LEU A C 1
ATOM 2845 O O . LEU A 1 371 ? -7.574 14.266 5.719 1 96.44 371 LEU A O 1
ATOM 2849 N N . MET B 1 1 ? -15.195 -26.266 2.107 1 70.56 1 MET B N 1
ATOM 2850 C CA . MET B 1 1 ? -15.391 -24.828 1.873 1 70.56 1 MET B CA 1
ATOM 2851 C C . MET B 1 1 ? -14.266 -24.266 1.013 1 70.56 1 MET B C 1
ATOM 2853 O O . MET B 1 1 ? -13.102 -24.656 1.166 1 70.56 1 MET B O 1
ATOM 2857 N N . ILE B 1 2 ? -14.617 -23.562 -0.156 1 81.94 2 ILE B N 1
ATOM 2858 C CA . ILE B 1 2 ? -13.617 -23.078 -1.11 1 81.94 2 ILE B CA 1
ATOM 2859 C C . ILE B 1 2 ? -13.211 -21.656 -0.758 1 81.94 2 ILE B C 1
ATOM 2861 O O . ILE B 1 2 ? -13.891 -20.984 0.017 1 81.94 2 ILE B O 1
ATOM 2865 N N . ARG B 1 3 ? -12.078 -21.328 -1.249 1 90.38 3 ARG B N 1
ATOM 2866 C CA . ARG B 1 3 ? -11.617 -19.953 -1.122 1 90.38 3 ARG B CA 1
ATOM 2867 C C . ARG B 1 3 ? -12.719 -18.969 -1.496 1 90.38 3 ARG B C 1
ATOM 2869 O O . ARG B 1 3 ? -13.453 -19.188 -2.459 1 90.38 3 ARG B O 1
ATOM 2876 N N . ARG B 1 4 ? -12.797 -17.938 -0.75 1 88.69 4 ARG B N 1
ATOM 2877 C CA . ARG B 1 4 ? -13.906 -17 -0.941 1 88.69 4 ARG B CA 1
ATOM 2878 C C . ARG B 1 4 ? -13.68 -16.125 -2.178 1 88.69 4 ARG B C 1
ATOM 2880 O O . ARG B 1 4 ? -14.625 -15.844 -2.918 1 88.69 4 ARG B O 1
ATOM 2887 N N . PHE B 1 5 ? -12.406 -15.75 -2.35 1 94.88 5 PHE B N 1
ATOM 2888 C CA . PHE B 1 5 ? -12.188 -14.844 -3.471 1 94.88 5 PHE B CA 1
ATOM 2889 C C . PHE B 1 5 ? -10.945 -15.242 -4.254 1 94.88 5 PHE B C 1
ATOM 2891 O O . PHE B 1 5 ? -10 -15.805 -3.689 1 94.88 5 PHE B O 1
ATOM 2898 N N . LEU B 1 6 ? -11.039 -15.047 -5.535 1 96.94 6 LEU B N 1
ATOM 2899 C CA . LEU B 1 6 ? -9.898 -14.984 -6.438 1 96.94 6 LEU B CA 1
ATOM 2900 C C . LEU B 1 6 ? -9.609 -13.547 -6.855 1 96.94 6 LEU B C 1
ATOM 2902 O O . LEU B 1 6 ? -10.5 -12.695 -6.809 1 96.94 6 LEU B O 1
ATOM 2906 N N . TYR B 1 7 ? -8.398 -13.359 -7.219 1 97.5 7 TYR B N 1
ATOM 2907 C CA . TYR B 1 7 ? -8.031 -12.039 -7.703 1 97.5 7 TYR B CA 1
ATOM 2908 C C . TYR B 1 7 ? -7.371 -12.117 -9.07 1 97.5 7 TYR B C 1
ATOM 2910 O O . TYR B 1 7 ? -6.387 -12.836 -9.25 1 97.5 7 TYR B O 1
ATOM 2918 N N . ILE B 1 8 ? -7.898 -11.406 -10 1 97.5 8 ILE B N 1
ATOM 2919 C CA . ILE B 1 8 ? -7.242 -11.242 -11.289 1 97.5 8 ILE B CA 1
ATOM 2920 C C . ILE B 1 8 ? -6.406 -9.961 -11.289 1 97.5 8 ILE B C 1
ATOM 2922 O O . ILE B 1 8 ? -6.914 -8.883 -10.977 1 97.5 8 ILE B O 1
ATOM 2926 N N . ALA B 1 9 ? -5.168 -10.102 -11.539 1 96.62 9 ALA B N 1
ATOM 2927 C CA . ALA B 1 9 ? -4.312 -8.93 -11.711 1 96.62 9 ALA B CA 1
ATOM 2928 C C . ALA B 1 9 ? -4.184 -8.555 -13.188 1 96.62 9 ALA B C 1
ATOM 2930 O O . ALA B 1 9 ? -3.811 -9.383 -14.016 1 96.62 9 ALA B O 1
ATOM 2931 N N . ASP B 1 10 ? -4.52 -7.352 -13.516 1 94.94 10 ASP B N 1
ATOM 2932 C CA . ASP B 1 10 ? -4.371 -6.891 -14.891 1 94.94 10 ASP B CA 1
ATOM 2933 C C . ASP B 1 10 ? -3.5 -5.637 -14.961 1 94.94 10 ASP B C 1
ATOM 2935 O O . ASP B 1 10 ? -3.301 -4.961 -13.953 1 94.94 10 ASP B O 1
ATOM 2939 N N . HIS B 1 11 ? -2.932 -5.492 -16.078 1 90.81 11 HIS B N 1
ATOM 2940 C CA . HIS B 1 11 ? -2.051 -4.359 -16.328 1 90.81 11 HIS B CA 1
ATOM 2941 C C . HIS B 1 11 ? -2.711 -3.346 -17.25 1 90.81 11 HIS B C 1
ATOM 2943 O O . HIS B 1 11 ? -3.371 -3.725 -18.234 1 90.81 11 HIS B O 1
ATOM 2949 N N . CYS B 1 12 ? -2.629 -2.096 -16.828 1 84.62 12 CYS B N 1
ATOM 2950 C CA . CYS B 1 12 ? -3.117 -0.999 -17.656 1 84.62 12 CYS B CA 1
ATOM 2951 C C . CYS B 1 12 ? -1.958 -0.199 -18.234 1 84.62 12 CYS B C 1
ATOM 2953 O O . CYS B 1 12 ? -1.133 0.338 -17.5 1 84.62 12 CYS B O 1
ATOM 2955 N N . PHE B 1 13 ? -1.964 -0.109 -19.562 1 73.44 13 PHE B N 1
ATOM 2956 C CA . PHE B 1 13 ? -0.862 0.568 -20.234 1 73.44 13 PHE B CA 1
ATOM 2957 C C . PHE B 1 13 ? -1.271 1.975 -20.656 1 73.44 13 PHE B C 1
ATOM 2959 O O . PHE B 1 13 ? -0.488 2.691 -21.297 1 73.44 13 PHE B O 1
ATOM 2966 N N . THR B 1 14 ? -2.502 2.191 -20.281 1 69.06 14 THR B N 1
ATOM 2967 C CA . THR B 1 14 ? -2.969 3.496 -20.75 1 69.06 14 THR B CA 1
ATOM 2968 C C . THR B 1 14 ? -2.918 4.516 -19.609 1 69.06 14 THR B C 1
ATOM 2970 O O . THR B 1 14 ? -3.076 4.16 -18.438 1 69.06 14 THR B O 1
ATOM 2973 N N . GLY B 1 15 ? -2.436 5.695 -19.922 1 62.47 15 GLY B N 1
ATOM 2974 C CA . GLY B 1 15 ? -2.4 6.781 -18.969 1 62.47 15 GLY B CA 1
ATOM 2975 C C . GLY B 1 15 ? -0.994 7.172 -18.547 1 62.47 15 GLY B C 1
ATOM 2976 O O . GLY B 1 15 ? -0.017 6.699 -19.141 1 62.47 15 GLY B O 1
ATOM 2977 N N . PRO B 1 16 ? -0.953 8 -17.625 1 62.41 16 PRO B N 1
ATOM 2978 C CA . PRO B 1 16 ? 0.35 8.555 -17.25 1 62.41 16 PRO B CA 1
ATOM 2979 C C . PRO B 1 16 ? 1.222 7.547 -16.5 1 62.41 16 PRO B C 1
ATOM 2981 O O . PRO B 1 16 ? 2.449 7.66 -16.516 1 62.41 16 PRO B O 1
ATOM 2984 N N . SER B 1 17 ? 0.538 6.637 -15.805 1 65.75 17 SER B N 1
ATOM 2985 C CA . SER B 1 17 ? 1.312 5.637 -15.078 1 65.75 17 SER B CA 1
ATOM 2986 C C . SER B 1 17 ? 0.771 4.23 -15.328 1 65.75 17 SER B C 1
ATOM 2988 O O . SER B 1 17 ? -0.438 4.043 -15.469 1 65.75 17 SER B O 1
ATOM 2990 N N . LEU B 1 18 ? 1.859 3.404 -15.484 1 77.94 18 LEU B N 1
ATOM 2991 C CA . LEU B 1 18 ? 1.484 1.996 -15.539 1 77.94 18 LEU B CA 1
ATOM 2992 C C . LEU B 1 18 ? 0.917 1.532 -14.203 1 77.94 18 LEU B C 1
ATOM 2994 O O . LEU B 1 18 ? 1.439 1.891 -13.148 1 77.94 18 LEU B O 1
ATOM 2998 N N . SER B 1 19 ? -0.246 0.99 -14.32 1 87.12 19 SER B N 1
ATOM 2999 C CA . SER B 1 19 ? -0.852 0.496 -13.086 1 87.12 19 SER B CA 1
ATOM 3000 C C . SER B 1 19 ? -1.33 -0.943 -13.242 1 87.12 19 SER B C 1
ATOM 3002 O O . SER B 1 19 ? -1.673 -1.371 -14.344 1 87.12 19 SER B O 1
ATOM 3004 N N . HIS B 1 20 ? -1.159 -1.652 -12.203 1 93.44 20 HIS B N 1
ATOM 3005 C CA . HIS B 1 20 ? -1.721 -2.994 -12.086 1 93.44 20 HIS B CA 1
ATOM 3006 C C . HIS B 1 20 ? -2.934 -3.006 -11.156 1 93.44 20 HIS B C 1
ATOM 3008 O O . HIS B 1 20 ? -2.906 -2.402 -10.086 1 93.44 20 HIS B O 1
ATOM 3014 N N . ARG B 1 21 ? -3.914 -3.604 -11.617 1 94.75 21 ARG B N 1
ATOM 3015 C CA . ARG B 1 21 ? -5.172 -3.6 -10.875 1 94.75 21 ARG B CA 1
ATOM 3016 C C . ARG B 1 21 ? -5.539 -5.008 -10.414 1 94.75 21 ARG B C 1
ATOM 3018 O O . ARG B 1 21 ? -5.363 -5.973 -11.156 1 94.75 21 ARG B O 1
ATOM 3025 N N . LEU B 1 22 ? -5.922 -5.078 -9.18 1 97.06 22 LEU B N 1
ATOM 3026 C CA . LEU B 1 22 ? -6.441 -6.328 -8.633 1 97.06 22 LEU B CA 1
ATOM 3027 C C . LEU B 1 22 ? -7.965 -6.32 -8.625 1 97.06 22 LEU B C 1
ATOM 3029 O O . LEU B 1 22 ? -8.586 -5.441 -8.016 1 97.06 22 LEU B O 1
ATOM 3033 N N . ARG B 1 23 ? -8.523 -7.309 -9.312 1 97.12 23 ARG B N 1
ATOM 3034 C CA . ARG B 1 23 ? -9.977 -7.434 -9.367 1 97.12 23 ARG B CA 1
ATOM 3035 C C . ARG B 1 23 ? -10.445 -8.68 -8.625 1 97.12 23 ARG B C 1
ATOM 3037 O O . ARG B 1 23 ? -9.906 -9.773 -8.828 1 97.12 23 ARG B O 1
ATOM 3044 N N . ARG B 1 24 ? -11.43 -8.477 -7.875 1 96.75 24 ARG B N 1
ATOM 3045 C CA . ARG B 1 24 ? -11.938 -9.562 -7.043 1 96.75 24 ARG B CA 1
ATOM 3046 C C . ARG B 1 24 ? -13.031 -10.344 -7.766 1 96.75 24 ARG B C 1
ATOM 3048 O O . ARG B 1 24 ? -13.984 -9.75 -8.281 1 96.75 24 ARG B O 1
ATOM 3055 N N . VAL B 1 25 ? -12.859 -11.672 -7.762 1 96.69 25 VAL B N 1
ATOM 3056 C CA . VAL B 1 25 ? -13.836 -12.555 -8.391 1 96.69 25 VAL B CA 1
ATOM 3057 C C . VAL B 1 25 ? -14.305 -13.602 -7.383 1 96.69 25 VAL B C 1
ATOM 3059 O O . VAL B 1 25 ? -13.5 -14.148 -6.621 1 96.69 25 VAL B O 1
ATOM 3062 N N . ASN B 1 26 ? -15.555 -13.844 -7.379 1 95.69 26 ASN B N 1
ATOM 3063 C CA . ASN B 1 26 ? -16.109 -14.914 -6.562 1 95.69 26 ASN B CA 1
ATOM 3064 C C . ASN B 1 26 ? -16.094 -16.25 -7.309 1 95.69 26 ASN B C 1
ATOM 3066 O O . ASN B 1 26 ? -16.859 -16.438 -8.25 1 95.69 26 ASN B O 1
ATOM 3070 N N . PRO B 1 27 ? -15.344 -17.203 -6.82 1 96.25 27 PRO B N 1
ATOM 3071 C CA . PRO B 1 27 ? -15.203 -18.453 -7.574 1 96.25 27 PRO B CA 1
ATOM 3072 C C . PRO B 1 27 ? -16.453 -19.344 -7.484 1 96.25 27 PRO B C 1
ATOM 3074 O O . PRO B 1 27 ? -16.594 -20.281 -8.266 1 96.25 27 PRO B O 1
ATOM 3077 N N . SER B 1 28 ? -17.328 -19.062 -6.609 1 93.81 28 SER B N 1
ATOM 3078 C CA . SER B 1 28 ? -18.531 -19.875 -6.48 1 93.81 28 SER B CA 1
ATOM 3079 C C . SER B 1 28 ? -19.375 -19.828 -7.75 1 93.81 28 SER B C 1
ATOM 3081 O O . SER B 1 28 ? -20.141 -20.75 -8.039 1 93.81 28 SER B O 1
ATOM 3083 N N . HIS B 1 29 ? -19.219 -18.781 -8.484 1 93.06 29 HIS B N 1
ATOM 3084 C CA . HIS B 1 29 ? -20 -18.594 -9.703 1 93.06 29 HIS B CA 1
ATOM 3085 C C . HIS B 1 29 ? -19.531 -19.531 -10.805 1 93.06 29 HIS B C 1
ATOM 3087 O O . HIS B 1 29 ? -20.203 -19.688 -11.828 1 93.06 29 HIS B O 1
ATOM 3093 N N . LEU B 1 30 ? -18.438 -20.219 -10.594 1 94.44 30 LEU B N 1
ATOM 3094 C CA . LEU B 1 30 ? -17.906 -21.109 -11.609 1 94.44 30 LEU B CA 1
ATOM 3095 C C . LEU B 1 30 ? -18.469 -22.516 -11.445 1 94.44 30 LEU B C 1
ATOM 3097 O O . LEU B 1 30 ? -18.219 -23.391 -12.289 1 94.44 30 LEU B O 1
ATOM 3101 N N . PHE B 1 31 ? -19.203 -22.719 -10.445 1 93.06 31 PHE B N 1
ATOM 3102 C CA . PHE B 1 31 ? -19.609 -24.094 -10.164 1 93.06 31 PHE B CA 1
ATOM 3103 C C . PHE B 1 31 ? -21.141 -24.203 -10.133 1 93.06 31 PHE B C 1
ATOM 3105 O O . PHE B 1 31 ? -21.812 -23.312 -9.602 1 93.06 31 PHE B O 1
ATOM 3112 N N . TYR B 1 32 ? -21.531 -25.281 -10.633 1 90.56 32 TYR B N 1
ATOM 3113 C CA . TYR B 1 32 ? -22.938 -25.625 -10.484 1 90.56 32 TYR B CA 1
ATOM 3114 C C . TYR B 1 32 ? -23.25 -26.062 -9.055 1 90.56 32 TYR B C 1
ATOM 3116 O O . TYR B 1 32 ? -22.391 -26.672 -8.391 1 90.56 32 TYR B O 1
ATOM 3124 N N . PRO B 1 33 ? -24.422 -25.656 -8.664 1 86.12 33 PRO B N 1
ATOM 3125 C CA . PRO B 1 33 ? -24.797 -26.156 -7.34 1 86.12 33 PRO B CA 1
ATOM 3126 C C . PRO B 1 33 ? -24.844 -27.688 -7.277 1 86.12 33 PRO B C 1
ATOM 3128 O O . PRO B 1 33 ? -24.953 -28.344 -8.312 1 86.12 33 PRO B O 1
ATOM 3131 N N . ASP B 1 34 ? -24.719 -28.188 -6.023 1 78.81 34 ASP B N 1
ATOM 3132 C CA . ASP B 1 34 ? -24.781 -29.625 -5.816 1 78.81 34 ASP B CA 1
ATOM 3133 C C . ASP B 1 34 ? -26.062 -30.219 -6.391 1 78.81 34 ASP B C 1
ATOM 3135 O O . ASP B 1 34 ? -27.141 -29.656 -6.211 1 78.81 34 ASP B O 1
ATOM 3139 N N . GLY B 1 35 ? -25.953 -31.328 -7.039 1 71.31 35 GLY B N 1
ATOM 3140 C CA . GLY B 1 35 ? -27.109 -32 -7.574 1 71.31 35 GLY B CA 1
ATOM 3141 C C . GLY B 1 35 ? -27.5 -31.547 -8.969 1 71.31 35 GLY B C 1
ATOM 3142 O O . GLY B 1 35 ? -28.438 -32.062 -9.562 1 71.31 35 GLY B O 1
ATOM 3143 N N . HIS B 1 36 ? -26.828 -30.531 -9.391 1 75.19 36 HIS B N 1
ATOM 3144 C CA . HIS B 1 36 ? -27.141 -30.062 -10.742 1 75.19 36 HIS B CA 1
ATOM 3145 C C . HIS B 1 36 ? -26.859 -31.156 -11.773 1 75.19 36 HIS B C 1
ATOM 3147 O O . HIS B 1 36 ? -25.812 -31.812 -11.719 1 75.19 36 HIS B O 1
ATOM 3153 N N . PRO B 1 37 ? -27.688 -31.406 -12.602 1 68.5 37 PRO B N 1
ATOM 3154 C CA . PRO B 1 37 ? -27.531 -32.469 -13.586 1 68.5 37 PRO B CA 1
ATOM 3155 C C . PRO B 1 37 ? -26.25 -32.375 -14.391 1 68.5 37 PRO B C 1
ATOM 3157 O O . PRO B 1 37 ? -25.672 -33.375 -14.781 1 68.5 37 PRO B O 1
ATOM 3160 N N . LEU B 1 38 ? -25.906 -31.109 -14.695 1 60.09 38 LEU B N 1
ATOM 3161 C CA . LEU B 1 38 ? -24.719 -30.906 -15.531 1 60.09 38 LEU B CA 1
ATOM 3162 C C . LEU B 1 38 ? -23.453 -31.188 -14.742 1 60.09 38 LEU B C 1
ATOM 3164 O O . LEU B 1 38 ? -22.375 -31.375 -15.32 1 60.09 38 LEU B O 1
ATOM 3168 N N . ALA B 1 39 ? -23.578 -31.156 -13.477 1 58.28 39 ALA B N 1
ATOM 3169 C CA . ALA B 1 39 ? -22.422 -31.484 -12.656 1 58.28 39 ALA B CA 1
ATOM 3170 C C . ALA B 1 39 ? -22.094 -32.969 -12.758 1 58.28 39 ALA B C 1
ATOM 3172 O O . ALA B 1 39 ? -20.969 -33.406 -12.453 1 58.28 39 ALA B O 1
ATOM 3173 N N . THR B 1 40 ? -23.062 -33.812 -13.086 1 55.16 40 THR B N 1
ATOM 3174 C CA . THR B 1 40 ? -22.891 -35.281 -13.055 1 55.16 40 THR B CA 1
ATOM 3175 C C . THR B 1 40 ? -22.625 -35.812 -14.453 1 55.16 40 THR B C 1
ATOM 3177 O O . THR B 1 40 ? -22.266 -36.969 -14.617 1 55.16 40 THR B O 1
ATOM 3180 N N . LYS B 1 41 ? -22.953 -35.156 -15.578 1 53.78 41 LYS B N 1
ATOM 3181 C CA . LYS B 1 41 ? -22.75 -35.781 -16.891 1 53.78 41 LYS B CA 1
ATOM 3182 C C . LYS B 1 41 ? -21.438 -35.344 -17.516 1 53.78 41 LYS B C 1
ATOM 3184 O O . LYS B 1 41 ? -21.344 -34.219 -18.047 1 53.78 41 LYS B O 1
ATOM 3189 N N . PRO B 1 42 ? -20.406 -36 -17.234 1 49.91 42 PRO B N 1
ATOM 3190 C CA . PRO B 1 42 ? -19.047 -35.656 -17.656 1 49.91 42 PRO B CA 1
ATOM 3191 C C . PRO B 1 42 ? -18.953 -35.344 -19.141 1 49.91 42 PRO B C 1
ATOM 3193 O O . PRO B 1 42 ? -17.984 -34.688 -19.578 1 49.91 42 PRO B O 1
ATOM 3196 N N . GLU B 1 43 ? -19.688 -36.25 -19.984 1 49.94 43 GLU B N 1
ATOM 3197 C CA . GLU B 1 43 ? -19.234 -36.375 -21.359 1 49.94 43 GLU B CA 1
ATOM 3198 C C . GLU B 1 43 ? -19.156 -35 -22.031 1 49.94 43 GLU B C 1
ATOM 3200 O O . GLU B 1 43 ? -18.109 -34.656 -22.609 1 49.9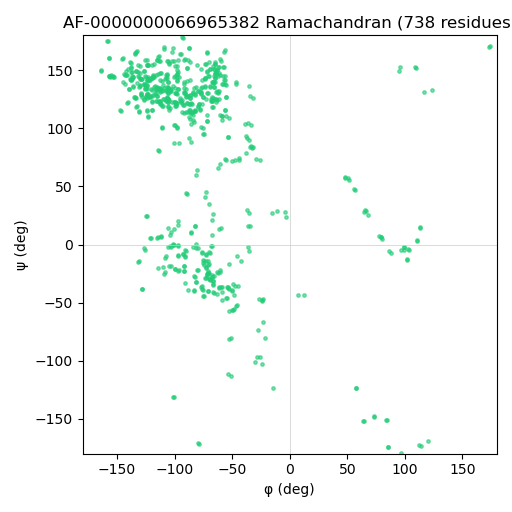4 43 GLU B O 1
ATOM 3205 N N . ARG B 1 44 ? -20.141 -34.688 -23.141 1 46.97 44 ARG B N 1
ATOM 3206 C CA . ARG B 1 44 ? -20.172 -33.812 -24.312 1 46.97 44 ARG B CA 1
ATOM 3207 C C . ARG B 1 44 ? -20.547 -32.406 -23.922 1 46.97 44 ARG B C 1
ATOM 3209 O O . ARG B 1 44 ? -20.906 -31.594 -24.781 1 46.97 44 ARG B O 1
ATOM 3216 N N . ALA B 1 45 ? -20.797 -32.094 -22.641 1 45.34 45 ALA B N 1
ATOM 3217 C CA . ALA B 1 45 ? -21.531 -30.828 -22.547 1 45.34 45 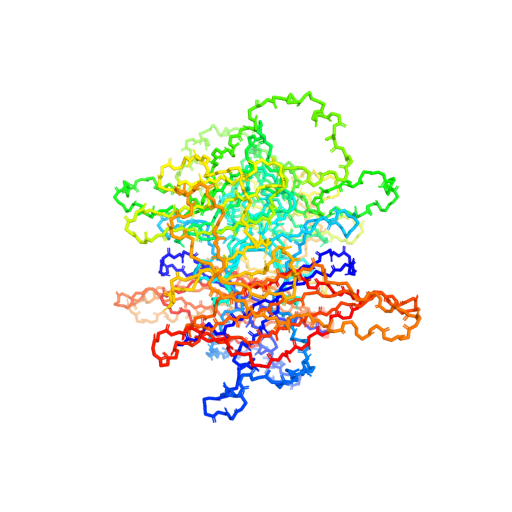ALA B CA 1
ATOM 3218 C C . ALA B 1 45 ? -20.594 -29.641 -22.812 1 45.34 45 ALA B C 1
ATOM 3220 O O . ALA B 1 45 ? -19.516 -29.547 -22.219 1 45.34 45 ALA B O 1
ATOM 3221 N N . THR B 1 46 ? -20.688 -29.203 -23.938 1 50.75 46 THR B N 1
ATOM 3222 C CA . THR B 1 46 ? -20.125 -27.922 -24.359 1 50.75 46 THR B CA 1
ATOM 3223 C C . THR B 1 46 ? -20.141 -26.922 -23.219 1 50.75 46 THR B C 1
ATOM 3225 O O . THR B 1 46 ? -21.203 -26.594 -22.688 1 50.75 46 THR B O 1
ATOM 3228 N N . VAL B 1 47 ? -19.109 -27.016 -22.406 1 58.31 47 VAL B N 1
ATOM 3229 C CA . VAL B 1 47 ? -19 -26.016 -21.344 1 58.31 47 VAL B CA 1
ATOM 3230 C C . VAL B 1 47 ? -19.484 -24.672 -21.859 1 58.31 47 VAL B C 1
ATOM 3232 O O . VAL B 1 47 ? -19.016 -24.172 -22.891 1 58.31 47 VAL B O 1
ATOM 3235 N N . GLU B 1 48 ? -20.688 -24.297 -21.438 1 69.19 48 GLU B N 1
ATOM 3236 C CA . GLU B 1 48 ? -21.234 -22.969 -21.719 1 69.19 48 GLU B CA 1
ATOM 3237 C C . GLU B 1 48 ? -20.297 -21.875 -21.219 1 69.19 48 GLU B C 1
ATOM 3239 O O . GLU B 1 48 ? -19.828 -21.922 -20.078 1 69.19 48 GLU B O 1
ATOM 3244 N N . VAL B 1 49 ? -19.812 -21.141 -22.172 1 84 49 VAL B N 1
ATOM 3245 C CA . VAL B 1 49 ? -19.047 -19.953 -21.812 1 84 49 VAL B CA 1
ATOM 3246 C C . VAL B 1 49 ? -19.984 -18.797 -21.516 1 84 49 VAL B C 1
ATOM 3248 O O . VAL B 1 49 ? -20.828 -18.453 -22.359 1 84 49 VAL B O 1
ATOM 3251 N N . GLU B 1 50 ? -20.016 -18.344 -20.328 1 90.31 50 GLU B N 1
ATOM 3252 C CA . GLU B 1 50 ? -20.828 -17.188 -19.938 1 90.31 50 GLU B CA 1
ATOM 3253 C C . GLU B 1 50 ? -19.984 -15.914 -19.906 1 90.31 50 GLU B C 1
ATOM 3255 O O . GLU B 1 50 ? -18.922 -15.875 -19.281 1 90.31 50 GLU B O 1
ATOM 3260 N N . ASP B 1 51 ? -20.5 -14.93 -20.562 1 92.94 51 ASP B N 1
ATOM 3261 C CA . ASP B 1 51 ? -19.828 -13.633 -20.469 1 92.94 51 ASP B CA 1
ATOM 3262 C C . ASP B 1 51 ? -20.109 -12.969 -19.125 1 92.94 51 ASP B C 1
ATOM 3264 O O . ASP B 1 51 ? -21.25 -12.867 -18.703 1 92.94 51 ASP B O 1
ATOM 3268 N N . ALA B 1 52 ? -19.078 -12.617 -18.5 1 95.25 52 ALA B N 1
ATOM 3269 C CA . ALA B 1 52 ? -19.203 -11.961 -17.203 1 95.25 52 ALA B CA 1
ATOM 3270 C C . ALA B 1 52 ? -18.703 -10.523 -17.266 1 95.25 52 ALA B C 1
ATOM 3272 O O . ALA B 1 52 ? -17.766 -10.219 -18.016 1 95.25 52 ALA B O 1
ATOM 3273 N N . ARG B 1 53 ? -19.344 -9.703 -16.484 1 95.62 53 ARG B N 1
ATOM 3274 C CA . ARG B 1 53 ? -18.875 -8.32 -16.359 1 95.62 53 ARG B CA 1
ATOM 3275 C C . ARG B 1 53 ? -17.547 -8.266 -15.609 1 95.62 53 ARG B C 1
ATOM 3277 O O . ARG B 1 53 ? -17.391 -8.914 -14.57 1 95.62 53 ARG B O 1
ATOM 3284 N N . LEU B 1 54 ? -16.703 -7.504 -16.109 1 95.81 54 LEU B N 1
ATOM 3285 C CA . LEU B 1 54 ? -15.422 -7.312 -15.43 1 95.81 54 LEU B CA 1
ATOM 3286 C C . LEU B 1 54 ? -15.609 -6.57 -14.109 1 95.81 54 LEU B C 1
ATOM 3288 O O . LEU B 1 54 ? -16.109 -5.445 -14.094 1 95.81 54 LEU B O 1
ATOM 3292 N N . PRO B 1 55 ? -15.258 -7.203 -13.055 1 95.69 55 PRO B N 1
ATOM 3293 C CA . PRO B 1 55 ? -15.398 -6.492 -11.781 1 95.69 55 PRO B CA 1
ATOM 3294 C C . PRO B 1 55 ? -14.516 -5.25 -11.703 1 95.69 55 PRO B C 1
ATOM 3296 O O . PRO B 1 55 ? -13.445 -5.207 -12.305 1 95.69 55 PRO B O 1
ATOM 3299 N N . PRO B 1 56 ? -14.977 -4.219 -10.93 1 94.81 56 PRO B N 1
ATOM 3300 C CA . PRO B 1 56 ? -14.094 -3.078 -10.703 1 94.81 56 PRO B CA 1
ATOM 3301 C C . PRO B 1 56 ? -12.844 -3.449 -9.906 1 94.81 56 PRO B C 1
ATOM 3303 O O . PRO B 1 56 ? -12.859 -4.422 -9.141 1 94.81 56 PRO B O 1
ATOM 3306 N N . PRO B 1 57 ? -11.82 -2.65 -10.102 1 94.44 57 PRO B N 1
ATOM 3307 C CA . PRO B 1 57 ? -10.617 -2.941 -9.328 1 94.44 57 PRO B CA 1
ATOM 3308 C C . PRO B 1 57 ? -10.812 -2.732 -7.828 1 94.44 57 PRO B C 1
ATOM 3310 O O . PRO B 1 57 ? -11.445 -1.756 -7.414 1 94.44 57 PRO B O 1
ATOM 3313 N N . ALA B 1 58 ? -10.344 -3.643 -7.082 1 95.06 58 ALA B N 1
ATOM 3314 C CA . ALA B 1 58 ? -10.344 -3.51 -5.625 1 95.06 58 ALA B CA 1
ATOM 3315 C C . ALA B 1 58 ? -9.164 -2.668 -5.148 1 95.06 58 ALA B C 1
ATOM 3317 O O . ALA B 1 58 ? -9.25 -1.984 -4.129 1 95.06 58 ALA B O 1
ATOM 3318 N N . MET B 1 59 ? -8.094 -2.732 -5.809 1 96.12 59 MET B N 1
ATOM 3319 C CA . MET B 1 59 ? -6.852 -2.023 -5.508 1 96.12 59 MET B CA 1
ATOM 3320 C C . MET B 1 59 ? -5.996 -1.868 -6.762 1 96.12 59 MET B C 1
ATOM 3322 O O . MET B 1 59 ? -6.004 -2.736 -7.637 1 96.12 59 MET B O 1
ATOM 3326 N N . ALA B 1 60 ? -5.352 -0.81 -6.848 1 94.81 60 ALA B N 1
ATOM 3327 C CA . ALA B 1 60 ? -4.387 -0.612 -7.926 1 94.81 60 ALA B CA 1
ATOM 3328 C C . ALA B 1 60 ? -2.979 -0.42 -7.379 1 94.81 60 ALA B C 1
ATOM 3330 O O . ALA B 1 60 ? -2.799 0.124 -6.285 1 94.81 60 ALA B O 1
ATOM 3331 N N . PHE B 1 61 ? -2.053 -0.913 -8.047 1 94.94 61 PHE B N 1
ATOM 3332 C CA . PHE B 1 61 ? -0.636 -0.766 -7.734 1 94.94 61 PHE B CA 1
ATOM 3333 C C . PHE B 1 61 ? 0.1 -0.068 -8.875 1 94.94 61 PHE B C 1
ATOM 3335 O O . PHE B 1 61 ? 0.084 -0.541 -10.008 1 94.94 61 PHE B O 1
ATOM 3342 N N . CYS B 1 62 ? 0.729 0.995 -8.523 1 89.75 62 CYS B N 1
ATOM 3343 C CA . CYS B 1 62 ? 1.412 1.771 -9.555 1 89.75 62 CYS B CA 1
ATOM 3344 C C . CYS B 1 62 ? 2.902 1.454 -9.578 1 89.75 62 CYS B C 1
ATOM 3346 O O . CYS B 1 62 ? 3.553 1.434 -8.531 1 89.75 62 CYS B O 1
ATOM 3348 N N . SER B 1 63 ? 3.336 1.188 -10.75 1 84.56 63 SER B N 1
ATOM 3349 C CA . SER B 1 63 ? 4.766 0.952 -10.938 1 84.56 63 SER B CA 1
ATOM 3350 C C . SER B 1 63 ? 5.547 2.26 -10.93 1 84.56 63 SER B C 1
ATOM 3352 O O . SER B 1 63 ? 5.008 3.316 -11.258 1 84.56 63 SER B O 1
ATOM 3354 N N . PRO B 1 64 ? 6.789 2.039 -10.477 1 80.56 64 PRO B N 1
ATOM 3355 C CA . PRO B 1 64 ? 7.617 3.24 -10.594 1 80.56 64 PRO B CA 1
ATOM 3356 C C . PRO B 1 64 ? 7.863 3.648 -12.047 1 80.56 64 PRO B C 1
ATOM 3358 O O . PRO B 1 64 ? 7.906 2.791 -12.93 1 80.56 64 PRO B O 1
ATOM 3361 N N . GLY B 1 65 ? 7.91 4.863 -12.227 1 73.25 65 GLY B N 1
ATOM 3362 C CA . GLY B 1 65 ? 8.273 5.367 -13.539 1 73.25 65 GLY B CA 1
ATOM 3363 C C . GLY B 1 65 ? 7.07 5.715 -14.398 1 73.25 65 GLY B C 1
ATOM 3364 O O . GLY B 1 65 ? 5.93 5.598 -13.953 1 73.25 65 GLY B O 1
ATOM 3365 N N . THR B 1 66 ? 7.387 6.133 -15.531 1 66.81 66 THR B N 1
ATOM 3366 C CA . THR B 1 66 ? 6.355 6.453 -16.516 1 66.81 66 THR B CA 1
ATOM 3367 C C . THR B 1 66 ? 6.043 5.238 -17.375 1 66.81 66 THR B C 1
ATOM 3369 O O . THR B 1 66 ? 6.785 4.254 -17.375 1 66.81 66 THR B O 1
ATOM 3372 N N . THR B 1 67 ? 4.895 5.297 -17.969 1 63.97 67 THR B N 1
ATOM 3373 C CA . THR B 1 67 ? 4.449 4.199 -18.812 1 63.97 67 THR B CA 1
ATOM 3374 C C . THR B 1 67 ? 5.543 3.803 -19.797 1 63.97 67 THR B C 1
ATOM 3376 O O . THR B 1 67 ? 5.703 2.623 -20.125 1 63.97 67 THR B O 1
ATOM 3379 N N . ALA B 1 68 ? 6.277 4.754 -20.219 1 58.5 68 ALA B N 1
ATOM 3380 C CA . ALA B 1 68 ? 7.289 4.48 -21.234 1 58.5 68 ALA B CA 1
ATOM 3381 C C . ALA B 1 68 ? 8.453 3.691 -20.641 1 58.5 68 ALA B C 1
ATOM 3383 O O . ALA B 1 68 ? 9.156 2.971 -21.359 1 58.5 68 ALA B O 1
ATOM 3384 N N . THR B 1 69 ? 8.602 3.889 -19.438 1 58.62 69 THR B N 1
ATOM 3385 C CA . THR B 1 69 ? 9.797 3.318 -18.828 1 58.62 69 THR B CA 1
ATOM 3386 C C . THR B 1 69 ? 9.43 2.24 -17.812 1 58.62 69 THR B C 1
ATOM 3388 O O . THR B 1 69 ? 10.289 1.463 -17.391 1 58.62 69 THR B O 1
ATOM 3391 N N . ALA B 1 70 ? 8.188 2.443 -17.484 1 57.84 70 ALA B N 1
ATOM 3392 C CA . ALA B 1 70 ? 7.812 1.573 -16.375 1 57.84 70 ALA B CA 1
ATOM 3393 C C . ALA B 1 70 ? 7.676 0.125 -16.844 1 57.84 70 ALA B C 1
ATOM 3395 O O . ALA B 1 70 ? 7.293 -0.137 -17.984 1 57.84 70 ALA B O 1
ATOM 3396 N N . MET B 1 71 ? 8.477 -0.645 -16.078 1 68.44 71 MET B N 1
ATOM 3397 C CA . MET B 1 71 ? 8.258 -2.08 -16.219 1 68.44 71 MET B CA 1
ATOM 3398 C C . MET B 1 71 ? 7.16 -2.562 -15.281 1 68.44 71 MET B C 1
ATOM 3400 O O . MET B 1 71 ? 6.746 -1.833 -14.375 1 68.44 71 MET B O 1
ATOM 3404 N N . GLY B 1 72 ? 6.59 -3.641 -15.641 1 76.5 72 GLY B N 1
ATOM 3405 C CA . GLY B 1 72 ? 5.445 -4.207 -14.945 1 76.5 72 GLY B CA 1
ATOM 3406 C C . GLY B 1 72 ? 5.777 -4.68 -13.539 1 76.5 72 GLY B C 1
ATOM 3407 O O . GLY B 1 72 ? 6.918 -4.562 -13.094 1 76.5 72 GLY B O 1
ATOM 3408 N N . MET B 1 73 ? 4.918 -4.723 -12.688 1 88.75 73 MET B N 1
ATOM 3409 C CA . MET B 1 73 ? 4.961 -5.34 -11.359 1 88.75 73 MET B CA 1
ATOM 3410 C C . MET B 1 73 ? 4.562 -6.809 -11.438 1 88.75 73 MET B C 1
ATOM 3412 O O . MET B 1 73 ? 3.773 -7.203 -12.297 1 88.75 73 MET B O 1
ATOM 3416 N N . GLU B 1 74 ? 5.277 -7.559 -10.625 1 92.69 74 GLU B N 1
ATOM 3417 C CA . GLU B 1 74 ? 4.934 -8.969 -10.492 1 92.69 74 GLU B CA 1
ATOM 3418 C C . GLU B 1 74 ? 4.129 -9.227 -9.219 1 92.69 74 GLU B C 1
ATOM 3420 O O . GLU B 1 74 ? 4.359 -8.578 -8.195 1 92.69 74 GLU B O 1
ATOM 3425 N N . PHE B 1 75 ? 3.184 -10.156 -9.297 1 95.88 75 PHE B N 1
ATOM 3426 C CA . PHE B 1 75 ? 2.32 -10.43 -8.148 1 95.88 75 PHE B CA 1
ATOM 3427 C C . PHE B 1 75 ? 2.342 -11.906 -7.797 1 95.88 75 PHE B C 1
ATOM 3429 O O . PHE B 1 75 ? 2.35 -12.766 -8.68 1 95.88 75 PHE B O 1
ATOM 3436 N N . MET B 1 76 ? 2.389 -12.164 -6.547 1 96.56 76 MET B N 1
ATOM 3437 C CA . MET B 1 76 ? 2.439 -13.516 -6 1 96.56 76 MET B CA 1
ATOM 3438 C C . MET B 1 76 ? 1.536 -13.641 -4.777 1 96.56 76 MET B C 1
ATOM 3440 O O . MET B 1 76 ? 1.44 -12.711 -3.971 1 96.56 76 MET B O 1
ATOM 3444 N N . ARG B 1 77 ? 0.951 -14.711 -4.68 1 96.56 77 ARG B N 1
ATOM 3445 C CA . ARG B 1 77 ? 0.068 -14.938 -3.539 1 96.56 77 ARG B CA 1
ATOM 3446 C C . ARG B 1 77 ? 0.729 -15.852 -2.508 1 96.56 77 ARG B C 1
ATOM 3448 O O . ARG B 1 77 ? 1.31 -16.875 -2.859 1 96.56 77 ARG B O 1
ATOM 3455 N N . ARG B 1 78 ? 0.622 -15.453 -1.319 1 96 78 ARG B N 1
ATOM 3456 C CA . ARG B 1 78 ? 1.08 -16.281 -0.208 1 96 78 ARG B CA 1
ATOM 3457 C C . ARG B 1 78 ? -0.018 -17.234 0.254 1 96 78 ARG B C 1
ATOM 3459 O O . ARG B 1 78 ? -1.183 -17.078 -0.118 1 96 78 ARG B O 1
ATOM 3466 N N . ASN B 1 79 ? 0.395 -18.172 1.113 1 92.38 79 ASN B N 1
ATOM 3467 C CA . ASN B 1 79 ? -0.571 -19.156 1.57 1 92.38 79 ASN B CA 1
ATOM 3468 C C . ASN B 1 79 ? -1.594 -18.547 2.523 1 92.38 79 ASN B C 1
ATOM 3470 O O . ASN B 1 79 ? -2.693 -19.078 2.686 1 92.38 79 ASN B O 1
ATOM 3474 N N . ASP B 1 80 ? -1.269 -17.484 3.176 1 91.19 80 ASP B N 1
ATOM 3475 C CA . ASP B 1 80 ? -2.201 -16.844 4.105 1 91.19 80 ASP B CA 1
ATOM 3476 C C . ASP B 1 80 ? -3.191 -15.953 3.365 1 91.19 80 ASP B C 1
ATOM 3478 O O . ASP B 1 80 ? -4.043 -15.312 3.988 1 91.19 80 ASP B O 1
ATOM 3482 N N . GLY B 1 81 ? -3.006 -15.867 2.09 1 93.31 81 GLY B N 1
ATOM 3483 C CA . GLY B 1 81 ? -3.961 -15.117 1.288 1 93.31 81 GLY B CA 1
ATOM 3484 C C . GLY B 1 81 ? -3.465 -13.734 0.908 1 93.31 81 GLY B C 1
ATOM 3485 O O . GLY B 1 81 ? -4.055 -13.07 0.055 1 93.31 81 GLY B O 1
ATOM 3486 N N . SER B 1 82 ? -2.395 -13.281 1.521 1 95.69 82 SER B N 1
ATOM 3487 C CA . SER B 1 82 ? -1.851 -11.969 1.177 1 95.69 82 SER B CA 1
ATOM 3488 C C . SER B 1 82 ? -1.146 -12 -0.175 1 95.69 82 SER B C 1
ATOM 3490 O O . SER B 1 82 ? -0.78 -13.07 -0.665 1 95.69 82 SER B O 1
ATOM 3492 N N . ILE B 1 83 ? -1.073 -10.906 -0.771 1 97.31 83 ILE B N 1
ATOM 3493 C CA . ILE B 1 83 ? -0.495 -10.766 -2.104 1 97.31 83 ILE B CA 1
ATOM 3494 C C . ILE B 1 83 ? 0.764 -9.906 -2.031 1 97.31 83 ILE B C 1
ATOM 3496 O O . ILE B 1 83 ? 0.743 -8.812 -1.466 1 97.31 83 ILE B O 1
ATOM 3500 N N . VAL B 1 84 ? 1.852 -10.414 -2.572 1 97.69 84 VAL B N 1
ATOM 3501 C CA . VAL B 1 84 ? 3.105 -9.672 -2.645 1 97.69 84 VAL B CA 1
ATOM 3502 C C . VAL B 1 84 ? 3.277 -9.078 -4.043 1 97.69 84 VAL B C 1
ATOM 3504 O O . VAL B 1 84 ? 3.146 -9.789 -5.043 1 97.69 84 VAL B O 1
ATOM 3507 N N . GLY B 1 85 ? 3.422 -7.77 -4.129 1 96.12 85 GLY B N 1
ATOM 3508 C CA . GLY B 1 85 ? 3.803 -7.094 -5.359 1 96.12 85 GLY B CA 1
ATOM 3509 C C . GLY B 1 85 ? 5.25 -6.645 -5.371 1 96.12 85 GLY B C 1
ATOM 3510 O O . GLY B 1 85 ? 5.738 -6.086 -4.383 1 96.12 85 GLY B O 1
ATOM 3511 N N . ILE B 1 86 ? 5.961 -6.957 -6.484 1 94.06 86 ILE B N 1
ATOM 3512 C CA . ILE B 1 86 ? 7.355 -6.555 -6.645 1 94.06 86 ILE B CA 1
ATOM 3513 C C . ILE B 1 86 ? 7.52 -5.77 -7.941 1 94.06 86 ILE B C 1
ATOM 3515 O O . ILE B 1 86 ? 7.082 -6.215 -9.008 1 94.06 86 ILE B O 1
ATOM 3519 N N . ASP B 1 87 ? 8.086 -4.648 -7.852 1 88.94 87 ASP B N 1
ATOM 3520 C CA . ASP B 1 87 ? 8.305 -3.879 -9.07 1 88.94 87 ASP B CA 1
ATOM 3521 C C . ASP B 1 87 ? 9.688 -4.156 -9.656 1 88.94 87 ASP B C 1
ATOM 3523 O O . ASP B 1 87 ? 10.453 -4.949 -9.102 1 88.94 87 ASP B O 1
ATOM 3527 N N . HIS B 1 88 ? 10.062 -3.58 -10.773 1 83.62 88 HIS B N 1
ATOM 3528 C CA . HIS B 1 88 ? 11.266 -3.895 -11.539 1 83.62 88 HIS B CA 1
ATOM 3529 C C . HIS B 1 88 ? 12.516 -3.383 -10.82 1 83.62 88 HIS B C 1
ATOM 3531 O O . HIS B 1 88 ? 13.633 -3.764 -11.172 1 83.62 88 HIS B O 1
ATOM 3537 N N . THR B 1 89 ? 12.328 -2.496 -9.797 1 84.06 89 THR B N 1
ATOM 3538 C CA . THR B 1 89 ? 13.477 -1.995 -9.062 1 84.06 89 THR B CA 1
ATOM 3539 C C . THR B 1 89 ? 13.773 -2.881 -7.852 1 84.06 89 THR B C 1
ATOM 3541 O O . THR B 1 89 ? 14.805 -2.719 -7.191 1 84.06 89 THR B O 1
ATOM 3544 N N . GLY B 1 90 ? 12.883 -3.787 -7.539 1 89.25 90 GLY B N 1
ATOM 3545 C CA . GLY B 1 90 ? 13.07 -4.695 -6.422 1 89.25 90 GLY B CA 1
ATOM 3546 C C . GLY B 1 90 ? 12.266 -4.309 -5.191 1 89.25 90 GLY B C 1
ATOM 3547 O O . GLY B 1 90 ? 12.297 -5.008 -4.18 1 89.25 90 GLY B O 1
ATOM 3548 N N . ARG B 1 91 ? 11.578 -3.201 -5.211 1 91.69 91 ARG B N 1
ATOM 3549 C CA . ARG B 1 91 ? 10.727 -2.824 -4.09 1 91.69 91 ARG B CA 1
ATOM 3550 C C . ARG B 1 91 ? 9.492 -3.721 -4.016 1 91.69 91 ARG B C 1
ATOM 3552 O O . ARG B 1 91 ? 8.969 -4.145 -5.047 1 91.69 91 ARG B O 1
ATOM 3559 N N . ALA B 1 92 ? 9.117 -3.961 -2.779 1 94.75 92 ALA B N 1
ATOM 3560 C CA . ALA B 1 92 ? 8.039 -4.93 -2.588 1 94.75 92 ALA B CA 1
ATOM 3561 C C . ALA B 1 92 ? 6.996 -4.402 -1.604 1 94.75 92 ALA B C 1
ATOM 3563 O O . ALA B 1 92 ? 7.316 -3.609 -0.716 1 94.75 92 ALA B O 1
ATOM 3564 N N . VAL B 1 93 ? 5.805 -4.812 -1.812 1 96 93 VAL B N 1
ATOM 3565 C CA . VAL B 1 93 ? 4.684 -4.457 -0.952 1 96 93 VAL B CA 1
ATOM 3566 C C . VAL B 1 93 ? 3.828 -5.695 -0.684 1 96 93 VAL B C 1
ATOM 3568 O O . VAL B 1 93 ? 3.639 -6.531 -1.571 1 96 93 VAL B O 1
ATOM 3571 N N . LEU B 1 94 ? 3.424 -5.867 0.524 1 96.25 94 LEU B N 1
ATOM 3572 C CA . LEU B 1 94 ? 2.49 -6.914 0.925 1 96.25 94 LEU B CA 1
ATOM 3573 C C . LEU B 1 94 ? 1.088 -6.344 1.117 1 96.25 94 LEU B C 1
ATOM 3575 O O . LEU B 1 94 ? 0.897 -5.395 1.881 1 96.25 94 LEU B O 1
ATOM 3579 N N . TYR B 1 95 ? 0.174 -6.855 0.443 1 97.31 95 TYR B N 1
ATOM 3580 C CA . TYR B 1 95 ? -1.221 -6.441 0.54 1 97.31 95 TYR B CA 1
ATOM 3581 C C . TYR B 1 95 ? -2.09 -7.574 1.068 1 97.31 95 TYR B C 1
ATOM 3583 O O . TYR B 1 95 ? -2.109 -8.672 0.497 1 97.31 95 TYR B O 1
ATOM 3591 N N . ASP B 1 96 ? -2.777 -7.305 2.148 1 95.19 96 ASP B N 1
ATOM 3592 C CA . ASP B 1 96 ? -3.793 -8.203 2.682 1 95.19 96 ASP B CA 1
ATOM 3593 C C . ASP B 1 96 ? -5.195 -7.746 2.289 1 95.19 96 ASP B C 1
ATOM 3595 O O . ASP B 1 96 ? -5.746 -6.828 2.898 1 95.19 96 ASP B O 1
ATOM 3599 N N . PRO B 1 97 ? -5.766 -8.414 1.311 1 94.38 97 PRO B N 1
ATOM 3600 C CA . PRO B 1 97 ? -7.074 -7.953 0.846 1 94.38 97 PRO B CA 1
ATOM 3601 C C . PRO B 1 97 ? -8.172 -8.133 1.894 1 94.38 97 PRO B C 1
ATOM 3603 O O . PRO B 1 97 ? -9.148 -7.379 1.906 1 94.38 97 PRO B O 1
ATOM 3606 N N . ALA B 1 98 ? -8.086 -9.125 2.732 1 91.38 98 ALA B N 1
ATOM 3607 C CA . ALA B 1 98 ? -9.102 -9.344 3.758 1 91.38 98 ALA B CA 1
ATOM 3608 C C . ALA B 1 98 ? -9.102 -8.219 4.785 1 91.38 98 ALA B C 1
ATOM 3610 O O . ALA B 1 98 ? -10.164 -7.723 5.172 1 91.38 98 ALA B O 1
ATOM 3611 N N . ALA B 1 99 ? -7.984 -7.793 5.148 1 90.62 99 ALA B N 1
ATOM 3612 C CA . ALA B 1 99 ? -7.855 -6.734 6.145 1 90.62 99 ALA B CA 1
ATOM 3613 C C . ALA B 1 99 ? -7.773 -5.359 5.484 1 90.62 99 ALA B C 1
ATOM 3615 O O . ALA B 1 99 ? -7.797 -4.332 6.164 1 90.62 99 ALA B O 1
ATOM 3616 N N . ARG B 1 100 ? -7.656 -5.375 4.156 1 92.94 100 ARG B N 1
ATOM 3617 C CA . ARG B 1 100 ? -7.387 -4.141 3.426 1 92.94 100 ARG B CA 1
ATOM 3618 C C . ARG B 1 100 ? -6.188 -3.404 4.016 1 92.94 100 ARG B C 1
ATOM 3620 O O . ARG B 1 100 ? -6.281 -2.219 4.34 1 92.94 100 ARG B O 1
ATOM 3627 N N . ALA B 1 101 ? -5.121 -4.105 4.07 1 94.19 101 ALA B N 1
ATOM 3628 C CA . ALA B 1 101 ? -3.918 -3.588 4.723 1 94.19 101 ALA B CA 1
ATOM 3629 C C . ALA B 1 101 ? -2.701 -3.711 3.809 1 94.19 101 ALA B C 1
ATOM 3631 O O . ALA B 1 101 ? -2.555 -4.703 3.09 1 94.19 101 ALA B O 1
ATOM 3632 N N . VAL B 1 102 ? -1.887 -2.721 3.883 1 95.69 102 VAL B N 1
ATOM 3633 C CA . VAL B 1 102 ? -0.655 -2.727 3.102 1 95.69 102 VAL B CA 1
ATOM 3634 C C . VAL B 1 102 ? 0.551 -2.656 4.035 1 95.69 102 VAL B C 1
ATOM 3636 O O . VAL B 1 102 ? 0.504 -1.989 5.07 1 95.69 102 VAL B O 1
ATOM 3639 N N . ARG B 1 103 ? 1.583 -3.334 3.68 1 92.62 103 ARG B N 1
ATOM 3640 C CA . ARG B 1 103 ? 2.877 -3.291 4.352 1 92.62 103 ARG B CA 1
ATOM 3641 C C . ARG B 1 103 ? 4.012 -3.15 3.346 1 92.62 103 ARG B C 1
ATOM 3643 O O . ARG B 1 103 ? 4.094 -3.914 2.381 1 92.62 103 ARG B O 1
ATOM 3650 N N . THR B 1 104 ? 4.82 -2.158 3.561 1 92.75 104 THR B N 1
ATOM 3651 C CA . THR B 1 104 ? 6.035 -2.104 2.754 1 92.75 104 THR B CA 1
ATOM 3652 C C . THR B 1 104 ? 7.031 -3.166 3.205 1 92.75 104 THR B C 1
ATOM 3654 O O . THR B 1 104 ? 7.234 -3.367 4.402 1 92.75 104 THR B O 1
ATOM 3657 N N . LEU B 1 105 ? 7.578 -3.787 2.258 1 93.88 105 LEU B N 1
ATOM 3658 C CA . LEU B 1 105 ? 8.57 -4.82 2.529 1 93.88 105 LEU B CA 1
ATOM 3659 C C . LEU B 1 105 ? 9.977 -4.328 2.191 1 93.88 105 LEU B C 1
ATOM 3661 O O . LEU B 1 105 ? 10.133 -3.365 1.437 1 93.88 105 LEU B O 1
ATOM 3665 N N . PRO B 1 106 ? 10.961 -4.988 2.824 1 92.31 106 PRO B N 1
ATOM 3666 C CA . PRO B 1 106 ? 12.312 -4.688 2.334 1 92.31 106 PRO B CA 1
ATOM 3667 C C . PRO B 1 106 ? 12.477 -4.98 0.845 1 92.31 106 PRO B C 1
ATOM 3669 O O . PRO B 1 106 ? 11.781 -5.848 0.302 1 92.31 106 PRO B O 1
ATOM 3672 N N . ALA B 1 107 ? 13.375 -4.266 0.247 1 91.56 107 ALA B N 1
ATOM 3673 C CA . ALA B 1 107 ? 13.656 -4.523 -1.163 1 91.56 107 ALA B CA 1
ATOM 3674 C C . ALA B 1 107 ? 14.414 -5.84 -1.342 1 91.56 107 ALA B C 1
ATOM 3676 O O . ALA B 1 107 ? 15.211 -6.223 -0.487 1 91.56 107 ALA B O 1
ATOM 3677 N N . LEU B 1 108 ? 14.148 -6.457 -2.51 1 93.31 108 LEU B N 1
ATOM 3678 C CA . LEU B 1 108 ? 14.938 -7.629 -2.875 1 93.31 108 LEU B CA 1
ATOM 3679 C C . LEU B 1 108 ? 16.406 -7.262 -3.035 1 93.31 108 LEU B C 1
ATOM 3681 O O . LEU B 1 108 ? 16.75 -6.105 -3.299 1 93.31 108 LEU B O 1
ATOM 3685 N N . ALA B 1 109 ? 17.266 -8.227 -2.809 1 89 109 ALA B N 1
ATOM 3686 C CA . ALA B 1 109 ? 18.688 -8.008 -3.008 1 89 109 ALA B CA 1
ATOM 3687 C C . ALA B 1 109 ? 19 -7.652 -4.461 1 89 109 ALA B C 1
ATOM 3689 O O . ALA B 1 109 ? 19.875 -6.832 -4.734 1 89 109 ALA B O 1
ATOM 3690 N N . ALA B 1 110 ? 18.25 -8.289 -5.324 1 86.38 110 ALA B N 1
ATOM 3691 C CA . ALA B 1 110 ? 18.375 -7.988 -6.75 1 86.38 110 ALA B CA 1
ATOM 3692 C C . ALA B 1 110 ? 17.016 -8.078 -7.449 1 86.38 110 ALA B C 1
ATOM 3694 O O . ALA B 1 110 ? 16.234 -8.984 -7.18 1 86.38 110 ALA B O 1
ATOM 3695 N N . PRO B 1 111 ? 16.844 -7.125 -8.328 1 85 111 PRO B N 1
ATOM 3696 C CA . PRO B 1 111 ? 15.602 -7.234 -9.102 1 85 111 PRO B CA 1
ATOM 3697 C C . PRO B 1 111 ? 15.539 -8.516 -9.93 1 85 111 PRO B C 1
ATOM 3699 O O . PRO B 1 111 ? 16.578 -9.016 -10.391 1 85 111 PRO B O 1
ATOM 3702 N N . LYS B 1 112 ? 14.43 -9.023 -10.109 1 86.44 112 LYS B N 1
ATOM 3703 C CA . LYS B 1 112 ? 14.242 -10.273 -10.844 1 86.44 112 LYS B CA 1
ATOM 3704 C C . LYS B 1 112 ? 13.336 -10.062 -12.055 1 86.44 112 LYS B C 1
ATOM 3706 O O . LYS B 1 112 ? 12.273 -9.445 -11.945 1 86.44 112 LYS B O 1
ATOM 3711 N N . LEU B 1 113 ? 13.766 -10.594 -13.117 1 81.31 113 LEU B N 1
ATOM 3712 C CA . LEU B 1 113 ? 12.984 -10.484 -14.344 1 81.31 113 LEU B CA 1
ATOM 3713 C C . LEU B 1 113 ? 12 -11.641 -14.477 1 81.31 113 LEU B C 1
ATOM 3715 O O . LEU B 1 113 ? 12.406 -12.812 -14.477 1 81.31 113 LEU B O 1
ATOM 3719 N N . MET B 1 114 ? 10.758 -11.336 -14.57 1 84.19 114 MET B N 1
ATOM 3720 C CA . MET B 1 114 ? 9.688 -12.312 -14.758 1 84.19 114 MET B CA 1
ATOM 3721 C C . MET B 1 114 ? 9.836 -13.477 -13.781 1 84.19 114 MET B C 1
ATOM 3723 O O . MET B 1 114 ? 9.906 -14.633 -14.195 1 84.19 114 MET B O 1
ATOM 3727 N N . PRO B 1 115 ? 9.836 -13.156 -12.609 1 91.69 115 PRO B N 1
ATOM 3728 C CA . PRO B 1 115 ? 10.117 -14.188 -11.609 1 91.69 115 PRO B CA 1
ATOM 3729 C C . PRO B 1 115 ? 8.992 -15.219 -11.492 1 91.69 115 PRO B C 1
ATOM 3731 O O . PRO B 1 115 ? 7.844 -14.922 -11.82 1 91.69 115 PRO B O 1
ATOM 3734 N N . VAL B 1 116 ? 9.391 -16.422 -11.109 1 94.06 116 VAL B N 1
ATOM 3735 C CA . VAL B 1 116 ? 8.445 -17.438 -10.664 1 94.06 116 VAL B CA 1
ATOM 3736 C C . VAL B 1 116 ? 8.414 -17.484 -9.133 1 94.06 116 VAL B C 1
ATOM 3738 O O . VAL B 1 116 ? 9.375 -17.078 -8.477 1 94.06 116 VAL B O 1
ATOM 3741 N N . SER B 1 117 ? 7.277 -17.922 -8.648 1 96.25 117 SER B N 1
ATOM 3742 C CA . SER B 1 117 ? 7.16 -17.906 -7.195 1 96.25 117 SER B CA 1
ATOM 3743 C C . SER B 1 117 ? 6.496 -19.188 -6.684 1 96.25 117 SER B C 1
ATOM 3745 O O . SER B 1 117 ? 5.719 -19.812 -7.402 1 96.25 117 SER B O 1
ATOM 3747 N N . ALA B 1 118 ? 6.828 -19.562 -5.469 1 96.19 118 ALA B N 1
ATOM 3748 C CA . ALA B 1 118 ? 6.262 -20.703 -4.773 1 96.19 118 ALA B CA 1
ATOM 3749 C C . ALA B 1 118 ? 6.031 -20.406 -3.297 1 96.19 118 ALA B C 1
ATOM 3751 O O . ALA B 1 118 ? 6.965 -20.031 -2.582 1 96.19 118 ALA B O 1
ATOM 3752 N N . ALA B 1 119 ? 4.848 -20.547 -2.906 1 95.44 119 ALA B N 1
ATOM 3753 C CA . ALA B 1 119 ? 4.551 -20.422 -1.481 1 95.44 119 ALA B CA 1
ATOM 3754 C C . ALA B 1 119 ? 4.75 -21.75 -0.757 1 95.44 119 ALA B C 1
ATOM 3756 O O . ALA B 1 119 ? 4.188 -22.781 -1.155 1 95.44 119 ALA B O 1
ATOM 3757 N N . VAL B 1 120 ? 5.5 -21.75 0.242 1 94.12 120 VAL B N 1
ATOM 3758 C CA . VAL B 1 120 ? 5.762 -22.922 1.076 1 94.12 120 VAL B CA 1
ATOM 3759 C C . VAL B 1 120 ? 5.586 -22.562 2.549 1 94.12 120 VAL B C 1
ATOM 3761 O O . VAL B 1 120 ? 6.371 -21.781 3.1 1 94.12 120 VAL B O 1
ATOM 3764 N N . GLY B 1 121 ? 4.613 -23.125 3.193 1 90.56 121 GLY B N 1
ATOM 3765 C CA . GLY B 1 121 ? 4.32 -22.656 4.543 1 90.56 121 GLY B CA 1
ATOM 3766 C C . GLY B 1 121 ? 4.008 -21.172 4.609 1 90.56 121 GLY B C 1
ATOM 3767 O O . GLY B 1 121 ? 3.141 -20.688 3.883 1 90.56 121 GLY B O 1
ATOM 3768 N N . ASP B 1 122 ? 4.809 -20.484 5.449 1 89.75 122 ASP B N 1
ATOM 3769 C CA . ASP B 1 122 ? 4.605 -19.047 5.609 1 89.75 122 ASP B CA 1
ATOM 3770 C C . ASP B 1 122 ? 5.566 -18.266 4.727 1 89.75 122 ASP B C 1
ATOM 3772 O O . ASP B 1 122 ? 5.504 -17.031 4.68 1 89.75 122 ASP B O 1
ATOM 3776 N N . ASP B 1 123 ? 6.375 -19.016 4.035 1 94.62 123 ASP B N 1
ATOM 3777 C CA . ASP B 1 123 ? 7.41 -18.344 3.248 1 94.62 123 ASP B CA 1
ATOM 3778 C C . ASP B 1 123 ? 7.016 -18.266 1.775 1 94.62 123 ASP B C 1
ATOM 3780 O O . ASP B 1 123 ? 6.137 -19 1.322 1 94.62 123 ASP B O 1
ATOM 3784 N N . LEU B 1 124 ? 7.613 -17.328 1.114 1 97.5 124 LEU B N 1
ATOM 3785 C CA . LEU B 1 124 ? 7.438 -17.172 -0.325 1 97.5 124 LEU B CA 1
ATOM 3786 C C . LEU B 1 124 ? 8.781 -17.203 -1.045 1 97.5 124 LEU B C 1
ATOM 3788 O O . LEU B 1 124 ? 9.633 -16.344 -0.828 1 97.5 124 LEU B O 1
ATOM 3792 N N . TYR B 1 125 ? 8.961 -18.219 -1.857 1 97.06 125 TYR B N 1
ATOM 3793 C CA . TYR B 1 125 ? 10.18 -18.375 -2.643 1 97.06 125 TYR B CA 1
ATOM 3794 C C . TYR B 1 125 ? 10.031 -17.719 -4.012 1 97.06 125 TYR B C 1
ATOM 3796 O O . TYR B 1 125 ? 9.039 -17.938 -4.707 1 97.06 125 TYR B O 1
ATOM 3804 N N . VAL B 1 126 ? 10.992 -16.922 -4.359 1 96.56 126 VAL B N 1
ATOM 3805 C CA . VAL B 1 126 ? 10.953 -16.188 -5.621 1 96.56 126 VAL B CA 1
ATOM 3806 C C . VAL B 1 126 ? 12.258 -16.391 -6.379 1 96.56 126 VAL B C 1
ATOM 3808 O O . VAL B 1 126 ? 13.344 -16.203 -5.828 1 96.56 126 VAL B O 1
ATOM 3811 N N . MET B 1 127 ? 12.102 -16.75 -7.66 1 94.19 127 MET B N 1
ATOM 3812 C CA . MET B 1 127 ? 13.273 -17.031 -8.477 1 94.19 127 MET B CA 1
ATOM 3813 C C . MET B 1 127 ? 13.148 -16.406 -9.859 1 94.19 127 MET B C 1
ATOM 3815 O O . MET B 1 127 ? 12.062 -16.375 -10.43 1 94.19 127 MET B O 1
ATOM 3819 N N . GLU B 1 128 ? 14.25 -15.977 -10.328 1 92.12 128 GLU B N 1
ATOM 3820 C CA . GLU B 1 128 ? 14.266 -15.484 -11.711 1 92.12 128 GLU B CA 1
ATOM 3821 C C . GLU B 1 128 ? 13.961 -16.609 -12.695 1 92.12 128 GLU B C 1
ATOM 3823 O O . GLU B 1 128 ? 14.375 -17.75 -12.484 1 92.12 128 GLU B O 1
ATOM 3828 N N . THR B 1 129 ? 13.32 -16.234 -13.766 1 91 129 THR B N 1
ATOM 3829 C CA . THR B 1 129 ? 12.906 -17.234 -14.734 1 91 129 THR B CA 1
ATOM 3830 C C . THR B 1 129 ? 14.117 -17.875 -15.406 1 91 129 THR B C 1
ATOM 3832 O O . THR B 1 129 ? 14.078 -19.047 -15.789 1 91 129 THR B O 1
ATOM 3835 N N . THR B 1 130 ? 15.133 -17.062 -15.609 1 87.12 130 THR B N 1
ATOM 3836 C CA . THR B 1 130 ? 16.391 -17.578 -16.141 1 87.12 130 THR B CA 1
ATOM 3837 C C . THR B 1 130 ? 17.516 -17.453 -15.109 1 87.12 130 THR B C 1
ATOM 3839 O O . THR B 1 130 ? 18.297 -16.5 -15.156 1 87.12 130 THR B O 1
ATOM 3842 N N . PRO B 1 131 ? 17.453 -18.438 -14.258 1 82.38 131 PRO B N 1
ATOM 3843 C CA . PRO B 1 131 ? 18.469 -18.328 -13.203 1 82.38 131 PRO B CA 1
ATOM 3844 C C . PRO B 1 131 ? 19.891 -18.516 -13.734 1 82.38 131 PRO B C 1
ATOM 3846 O O . PRO B 1 131 ? 20.156 -19.453 -14.492 1 82.38 131 PRO B O 1
ATOM 3849 N N . LEU B 1 132 ? 20.75 -17.484 -13.484 1 72.81 132 LEU B N 1
ATOM 3850 C CA . LEU B 1 132 ? 22.141 -17.594 -13.914 1 72.81 132 LEU B CA 1
ATOM 3851 C C . LEU B 1 132 ? 23 -18.172 -12.805 1 72.81 132 LEU B C 1
ATOM 3853 O O . LEU B 1 132 ? 22.75 -17.922 -11.617 1 72.81 132 LEU B O 1
ATOM 3857 N N . PRO B 1 133 ? 23.922 -19.062 -13.242 1 62.94 133 PRO B N 1
ATOM 3858 C CA . PRO B 1 133 ? 24.766 -19.734 -12.25 1 62.94 133 PRO B CA 1
ATOM 3859 C C . PRO B 1 133 ? 25.516 -18.75 -11.344 1 62.94 133 PRO B C 1
ATOM 3861 O O . PRO B 1 133 ? 25.688 -19.016 -10.156 1 62.94 133 PRO B O 1
ATOM 3864 N N . ASP B 1 134 ? 26.109 -17.734 -11.898 1 60.16 134 ASP B N 1
ATOM 3865 C CA . ASP B 1 134 ? 26.875 -16.781 -11.086 1 60.16 134 ASP B CA 1
ATOM 3866 C C . ASP B 1 134 ? 25.953 -15.703 -10.508 1 60.16 134 ASP B C 1
ATOM 3868 O O . ASP B 1 134 ? 26.422 -14.734 -9.914 1 60.16 134 ASP B O 1
ATOM 3872 N N . GLY B 1 135 ? 24.766 -16.062 -10.727 1 59.22 135 GLY B N 1
ATOM 3873 C CA . GLY B 1 135 ? 23.906 -14.938 -10.445 1 59.22 135 GLY B CA 1
ATOM 3874 C C . GLY B 1 135 ? 23.516 -14.82 -8.984 1 59.22 135 GLY B C 1
ATOM 3875 O O . GLY B 1 135 ? 22.656 -15.562 -8.5 1 59.22 135 GLY B O 1
ATOM 3876 N N . ALA B 1 136 ? 24.328 -14.133 -8.203 1 65.44 136 ALA B N 1
ATOM 3877 C CA . ALA B 1 136 ? 24.016 -13.734 -6.836 1 65.44 136 ALA B CA 1
ATOM 3878 C C . ALA B 1 136 ? 22.688 -13 -6.773 1 65.44 136 ALA B C 1
ATOM 3880 O O . ALA B 1 136 ? 22.406 -12.133 -7.609 1 65.44 136 ALA B O 1
ATOM 3881 N N . GLY B 1 137 ? 21.641 -13.695 -6.164 1 83.5 137 GLY B N 1
ATOM 3882 C CA . GLY B 1 137 ? 20.422 -12.953 -5.867 1 83.5 137 GLY B CA 1
ATOM 3883 C C . GLY B 1 137 ? 19.25 -13.359 -6.73 1 83.5 137 GLY B C 1
ATOM 3884 O O . GLY B 1 137 ? 18.172 -12.758 -6.652 1 83.5 137 GLY B O 1
ATOM 3885 N N . CYS B 1 138 ? 19.5 -14.438 -7.605 1 90.12 138 CYS B N 1
ATOM 3886 C CA . CYS B 1 138 ? 18.406 -14.812 -8.516 1 90.12 138 CYS B CA 1
ATOM 3887 C C . CYS B 1 138 ? 17.312 -15.57 -7.77 1 90.12 138 CYS B C 1
ATOM 3889 O O . CYS B 1 138 ? 16.219 -15.773 -8.305 1 90.12 138 CYS B O 1
ATOM 3891 N N . PHE B 1 139 ? 17.641 -16.016 -6.648 1 94.5 139 PHE B N 1
ATOM 3892 C CA . PHE B 1 139 ? 16.734 -16.812 -5.852 1 94.5 139 PHE B CA 1
ATOM 3893 C C . PHE B 1 139 ? 16.703 -16.344 -4.406 1 94.5 139 PHE B C 1
ATOM 3895 O O . PHE B 1 139 ? 17.75 -16.234 -3.76 1 94.5 139 PHE B O 1
ATOM 3902 N N . GLU B 1 140 ? 15.492 -15.898 -3.932 1 96.19 140 GLU B N 1
ATOM 3903 C CA . GLU B 1 140 ? 15.312 -15.406 -2.566 1 96.19 140 GLU B CA 1
ATOM 3904 C C . GLU B 1 140 ? 14.008 -15.922 -1.96 1 96.19 140 GLU B C 1
ATOM 3906 O O . GLU B 1 140 ? 13.102 -16.344 -2.684 1 96.19 140 GLU B O 1
ATOM 3911 N N . ALA B 1 141 ? 13.969 -15.961 -0.67 1 96.69 141 ALA B N 1
ATOM 3912 C CA . ALA B 1 141 ? 12.742 -16.297 0.046 1 96.69 141 ALA B CA 1
ATOM 3913 C C . ALA B 1 141 ? 12.32 -15.172 0.98 1 96.69 141 ALA B C 1
ATOM 3915 O O . ALA B 1 141 ? 13.141 -14.633 1.724 1 96.69 141 ALA B O 1
ATOM 3916 N N . LEU B 1 142 ? 11.133 -14.773 0.846 1 96.81 142 LEU B N 1
ATOM 3917 C CA . LEU B 1 142 ? 10.547 -13.883 1.846 1 96.81 142 LEU B CA 1
ATOM 3918 C C . LEU B 1 142 ? 10.141 -14.664 3.092 1 96.81 142 LEU B C 1
ATOM 3920 O O . LEU B 1 142 ? 9.211 -15.469 3.045 1 96.81 142 LEU B O 1
ATOM 3924 N N . VAL B 1 143 ? 10.742 -14.375 4.184 1 94 143 VAL B N 1
ATOM 3925 C CA . VAL B 1 143 ? 10.5 -15.109 5.418 1 94 143 VAL B CA 1
ATOM 3926 C C . VAL B 1 143 ? 10.039 -14.148 6.512 1 94 143 VAL B C 1
ATOM 3928 O O . VAL B 1 143 ? 10.477 -12.992 6.555 1 94 143 VAL B O 1
ATOM 3931 N N . ARG B 1 144 ? 9.164 -14.617 7.277 1 88.19 144 ARG B N 1
ATOM 3932 C CA . ARG B 1 144 ? 8.734 -13.844 8.438 1 88.19 144 ARG B CA 1
ATOM 3933 C C . ARG B 1 144 ? 9.609 -14.148 9.648 1 88.19 144 ARG B C 1
ATOM 3935 O O . ARG B 1 144 ? 9.812 -15.312 10 1 88.19 144 ARG B O 1
ATOM 3942 N N . LEU B 1 145 ? 10.094 -13.023 10.188 1 80.31 145 LEU B N 1
ATOM 3943 C CA . LEU B 1 145 ? 10.938 -13.18 11.367 1 80.31 145 LEU B CA 1
ATOM 3944 C C . LEU B 1 145 ? 10.086 -13.328 12.625 1 80.31 145 LEU B C 1
ATOM 3946 O O . LEU B 1 145 ? 9.086 -12.633 12.789 1 80.31 145 LEU B O 1
ATOM 3950 N N . GLU B 1 146 ? 10.148 -14.492 13.312 1 66.69 146 GLU B N 1
ATOM 3951 C CA . GLU B 1 146 ? 9.406 -14.719 14.555 1 66.69 146 GLU B CA 1
ATOM 3952 C C . GLU B 1 146 ? 9.852 -13.75 15.648 1 66.69 146 GLU B C 1
ATOM 3954 O O . GLU B 1 146 ? 11.023 -13.367 15.703 1 66.69 146 GLU B O 1
ATOM 3959 N N . ASP B 1 147 ? 8.836 -13.164 16.234 1 57.47 147 ASP B N 1
ATOM 3960 C CA . ASP B 1 147 ? 9.133 -12.367 17.422 1 57.47 147 ASP B CA 1
ATOM 3961 C C . ASP B 1 147 ? 9.875 -13.203 18.469 1 57.47 147 ASP B C 1
ATOM 3963 O O . ASP B 1 147 ? 9.445 -14.305 18.812 1 57.47 147 ASP B O 1
ATOM 3967 N N . ASN B 1 148 ? 11.039 -13.531 18.344 1 49.91 148 ASN B N 1
ATOM 3968 C CA . ASN B 1 148 ? 11.586 -14.148 19.547 1 49.91 148 ASN B CA 1
ATOM 3969 C C . ASN B 1 148 ? 11.391 -13.266 20.781 1 49.91 148 ASN B C 1
ATOM 3971 O O . ASN B 1 148 ? 12.047 -12.227 20.906 1 49.91 148 ASN B O 1
ATOM 3975 N N . PRO B 1 149 ? 10.234 -13.617 21.391 1 47.16 149 PRO B N 1
ATOM 3976 C CA . PRO B 1 149 ? 10.055 -12.898 22.641 1 47.16 149 PRO B CA 1
ATOM 3977 C C . PRO B 1 149 ? 11.32 -12.875 23.5 1 47.16 149 PRO B C 1
ATOM 3979 O O . PRO B 1 149 ? 11.484 -12 24.344 1 47.16 149 PRO B O 1
ATOM 3982 N N . ALA B 1 150 ? 11.883 -14.133 23.734 1 42.41 150 ALA B N 1
ATOM 3983 C CA . ALA B 1 150 ? 12.977 -14.234 24.688 1 42.41 150 ALA B CA 1
ATOM 3984 C C . ALA B 1 150 ? 14.062 -13.195 24.391 1 42.41 150 ALA B C 1
ATOM 3986 O O . ALA B 1 150 ? 14.953 -12.969 25.219 1 42.41 150 ALA B O 1
ATOM 3987 N N . GLU B 1 151 ? 14.5 -13.273 23.266 1 42.31 151 GLU B N 1
ATOM 3988 C CA . GLU B 1 151 ? 15.477 -12.203 23.094 1 42.31 151 GLU B CA 1
ATOM 3989 C C . GLU B 1 151 ? 14.844 -10.828 23.297 1 42.31 151 GLU B C 1
ATOM 3991 O O . GLU B 1 151 ? 14.766 -10.031 22.359 1 42.31 151 GLU B O 1
ATOM 3996 N N . SER B 1 152 ? 13.703 -10.758 23.844 1 38.59 152 SER B N 1
ATOM 3997 C CA . SER B 1 152 ? 13.148 -9.641 24.594 1 38.59 152 SER B CA 1
ATOM 3998 C C . SER B 1 152 ? 14.219 -8.945 25.422 1 38.59 152 SER B C 1
ATOM 4000 O O . SER B 1 152 ? 14.023 -8.688 26.609 1 38.59 152 SER B O 1
ATOM 4002 N N . ASP B 1 153 ? 15.477 -9.445 25.406 1 36.38 153 ASP B N 1
ATOM 4003 C CA . ASP B 1 153 ? 16.203 -8.5 26.25 1 36.38 153 ASP B CA 1
ATOM 4004 C C . ASP B 1 153 ? 15.656 -7.082 26.078 1 36.38 153 ASP B C 1
ATOM 4006 O O . ASP B 1 153 ? 15.312 -6.68 24.969 1 36.38 153 ASP B O 1
ATOM 4010 N N . SER B 1 154 ? 15.359 -6.562 27.312 1 39.72 154 SER B N 1
ATOM 4011 C CA . SER B 1 154 ? 14.773 -5.27 27.672 1 39.72 154 SER B CA 1
ATOM 4012 C C . SER B 1 154 ? 14.992 -4.246 26.562 1 39.72 154 SER B C 1
ATOM 4014 O O . SER B 1 154 ? 14.141 -3.387 26.312 1 39.72 154 SER B O 1
ATOM 4016 N N . ASP B 1 155 ? 16.266 -3.922 26.406 1 36.38 155 ASP B N 1
ATOM 4017 C CA . ASP B 1 155 ? 16.719 -2.641 25.891 1 36.38 155 ASP B CA 1
ATOM 4018 C C . ASP B 1 155 ? 16.547 -2.566 24.375 1 36.38 155 ASP B C 1
ATOM 4020 O O . ASP B 1 155 ? 16.812 -1.528 23.766 1 36.38 155 ASP B O 1
ATOM 4024 N N . LYS B 1 156 ? 16.781 -3.805 23.75 1 36.69 156 LYS B N 1
ATOM 4025 C CA . LYS B 1 156 ? 16.969 -3.506 22.328 1 36.69 156 LYS B CA 1
ATOM 4026 C C . LYS B 1 156 ? 15.625 -3.348 21.625 1 36.69 156 LYS B C 1
ATOM 4028 O O . LYS B 1 156 ? 14.906 -4.324 21.422 1 36.69 156 LYS B O 1
ATOM 4033 N N . TRP B 1 157 ? 14.734 -2.568 21.844 1 39.03 157 TRP B N 1
ATOM 4034 C CA . TRP B 1 157 ? 13.914 -2.012 20.766 1 39.03 157 TRP B CA 1
ATOM 4035 C C . TRP B 1 157 ? 14.398 -2.49 19.406 1 39.03 157 TRP B C 1
ATOM 4037 O O . TRP B 1 157 ? 14.312 -1.758 18.422 1 39.03 157 TRP B O 1
ATOM 4047 N N . GLU B 1 158 ? 15.047 -3.559 19.328 1 43.19 158 GLU B N 1
ATOM 4048 C CA . GLU B 1 158 ? 15.547 -3.893 18 1 43.19 158 GLU B CA 1
ATOM 4049 C C . GLU B 1 158 ? 14.438 -3.793 16.953 1 43.19 158 GLU B C 1
ATOM 4051 O O . GLU B 1 158 ? 13.438 -4.516 17.031 1 43.19 158 GLU B O 1
ATOM 4056 N N . VAL B 1 159 ? 13.914 -2.666 16.531 1 49.38 159 VAL B N 1
ATOM 4057 C CA . VAL B 1 159 ? 13.242 -1.842 15.539 1 49.38 159 VAL B CA 1
ATOM 4058 C C . VAL B 1 159 ? 13.211 -2.572 14.203 1 49.38 159 VAL B C 1
ATOM 4060 O O . VAL B 1 159 ? 14.109 -2.402 13.375 1 49.38 159 VAL B O 1
ATOM 4063 N N . GLY B 1 160 ? 13.188 -4.039 14.164 1 58.19 160 GLY B N 1
ATOM 4064 C CA . GLY B 1 160 ? 13.508 -4.516 12.828 1 58.19 160 GLY B CA 1
ATOM 4065 C C . GLY B 1 160 ? 12.289 -4.945 12.039 1 58.19 160 GLY B C 1
ATOM 4066 O O . GLY B 1 160 ? 11.164 -4.855 12.531 1 58.19 160 GLY B O 1
ATOM 4067 N N . ASP B 1 161 ? 12.367 -5.172 10.859 1 71.5 161 ASP B N 1
ATOM 4068 C CA . ASP B 1 161 ? 11.438 -5.699 9.867 1 71.5 161 ASP B CA 1
ATOM 4069 C C . ASP B 1 161 ? 11.055 -7.145 10.188 1 71.5 161 ASP B C 1
ATOM 4071 O O . ASP B 1 161 ? 11.914 -7.965 10.508 1 71.5 161 ASP B O 1
ATOM 4075 N N . ASN B 1 162 ? 9.719 -7.379 10.336 1 80.12 162 ASN B N 1
ATOM 4076 C CA . ASN B 1 162 ? 9.227 -8.734 10.562 1 80.12 162 ASN B CA 1
ATOM 4077 C C . ASN B 1 162 ? 9.375 -9.602 9.32 1 80.12 162 ASN B C 1
ATOM 4079 O O . ASN B 1 162 ? 9.109 -10.805 9.359 1 80.12 162 ASN B O 1
ATOM 4083 N N . TYR B 1 163 ? 9.766 -9.008 8.281 1 89.19 163 TYR B N 1
ATOM 4084 C CA . TYR B 1 163 ? 9.992 -9.766 7.059 1 89.19 163 TYR B CA 1
ATOM 4085 C C . TYR B 1 163 ? 11.398 -9.523 6.523 1 89.19 163 TYR B C 1
ATOM 4087 O O . TYR B 1 163 ? 11.945 -8.43 6.66 1 89.19 163 TYR B O 1
ATOM 4095 N N . LEU B 1 164 ? 11.945 -10.477 5.984 1 92.19 164 LEU B N 1
ATOM 4096 C CA . LEU B 1 164 ? 13.242 -10.359 5.328 1 92.19 164 LEU B CA 1
ATOM 4097 C C . LEU B 1 164 ? 13.281 -11.211 4.062 1 92.19 164 LEU B C 1
ATOM 4099 O O . LEU B 1 164 ? 12.641 -12.266 3.994 1 92.19 164 LEU B O 1
ATOM 4103 N N . TRP B 1 165 ? 14.008 -10.695 3.072 1 94.88 165 TRP B N 1
ATOM 4104 C CA . TRP B 1 165 ? 14.352 -11.523 1.92 1 94.88 165 TRP B CA 1
ATOM 4105 C C . TRP B 1 165 ? 15.656 -12.273 2.16 1 94.88 165 TRP B C 1
ATOM 4107 O O . TRP B 1 165 ? 16.719 -11.664 2.252 1 94.88 165 TRP B O 1
ATOM 4117 N N . GLN B 1 166 ? 15.586 -13.5 2.238 1 94.06 166 GLN B N 1
ATOM 4118 C CA . GLN B 1 166 ? 16.766 -14.336 2.432 1 94.06 166 GLN B CA 1
ATOM 4119 C C . GLN B 1 166 ? 17.328 -14.805 1.095 1 94.06 166 GLN B C 1
ATOM 4121 O O . GLN B 1 166 ? 16.672 -15.523 0.347 1 94.06 166 GLN B O 1
ATOM 4126 N N . PRO B 1 167 ? 18.547 -14.445 0.863 1 93.81 167 PRO B N 1
ATOM 4127 C CA . PRO B 1 167 ? 19.156 -14.984 -0.356 1 93.81 167 PRO B CA 1
ATOM 4128 C C . PRO B 1 167 ? 19.375 -16.5 -0.288 1 93.81 167 PRO B C 1
ATOM 4130 O O . PRO B 1 167 ? 19.75 -17.031 0.76 1 93.81 167 PRO B O 1
ATOM 4133 N N . LEU B 1 168 ? 19.125 -17.125 -1.341 1 94.19 168 LEU B N 1
ATOM 4134 C CA . LEU B 1 168 ? 19.281 -18.562 -1.451 1 94.19 168 LEU B CA 1
ATOM 4135 C C . LEU B 1 168 ? 20.234 -18.922 -2.596 1 94.19 168 LEU B C 1
ATOM 4137 O O . LEU B 1 168 ? 20.406 -18.125 -3.527 1 94.19 168 LEU B O 1
ATOM 4141 N N . PRO B 1 169 ? 20.859 -20.078 -2.492 1 91.12 169 PRO B N 1
ATOM 4142 C CA . PRO B 1 169 ? 21.75 -20.469 -3.59 1 91.12 169 PRO B CA 1
ATOM 4143 C C . PRO B 1 169 ? 21 -20.703 -4.898 1 91.12 169 PRO B C 1
ATOM 4145 O O . PRO B 1 169 ? 19.875 -21.219 -4.891 1 91.12 169 PRO B O 1
ATOM 4148 N N . PRO B 1 170 ? 21.625 -20.328 -5.938 1 87.44 170 PRO B N 1
ATOM 4149 C CA . PRO B 1 170 ? 21.031 -20.656 -7.234 1 87.44 170 PRO B CA 1
ATOM 4150 C C . PRO B 1 170 ? 21.125 -22.141 -7.559 1 87.44 170 PRO B C 1
ATOM 4152 O O . PRO B 1 170 ? 21.891 -22.875 -6.922 1 87.44 170 PRO B O 1
ATOM 4155 N N . PRO B 1 171 ? 20.328 -22.531 -8.578 1 84.12 171 PRO B N 1
ATOM 4156 C CA . PRO B 1 171 ? 20.516 -23.906 -9.016 1 84.12 171 PRO B CA 1
ATOM 4157 C C . PRO B 1 171 ? 21.906 -24.172 -9.594 1 84.12 171 PRO B C 1
ATOM 4159 O O . PRO B 1 171 ? 22.531 -23.25 -10.125 1 84.12 171 PRO B O 1
ATOM 4162 N N . PRO B 1 172 ? 22.422 -25.375 -9.438 1 78.69 172 PRO B N 1
ATOM 4163 C CA . PRO B 1 172 ? 23.766 -25.688 -9.945 1 78.69 172 PRO B CA 1
ATOM 4164 C C . PRO B 1 172 ? 23.891 -25.453 -11.445 1 78.69 172 PRO B C 1
ATOM 4166 O O . PRO B 1 172 ? 22.938 -25.703 -12.195 1 78.69 172 PRO B O 1
ATOM 4169 N N . PRO B 1 173 ? 25.062 -24.859 -11.75 1 67.81 173 PRO B N 1
ATOM 4170 C CA . PRO B 1 173 ? 25.297 -24.641 -13.18 1 67.81 173 PRO B CA 1
ATOM 4171 C C . PRO B 1 173 ? 25.25 -25.922 -13.992 1 67.81 173 PRO B C 1
ATOM 4173 O O . PRO B 1 173 ? 25.531 -27 -13.461 1 67.81 173 PRO B O 1
ATOM 4176 N N . PRO B 1 174 ? 24.766 -25.797 -15.156 1 59.75 174 PRO B N 1
ATOM 4177 C CA . PRO B 1 174 ? 24.891 -26.984 -15.992 1 59.75 174 PRO B CA 1
ATOM 4178 C C . PRO B 1 174 ? 26.344 -27.469 -16.109 1 59.75 174 PRO B C 1
ATOM 4180 O O . PRO B 1 174 ? 27.281 -26.672 -16.016 1 59.75 174 PRO B O 1
ATOM 4183 N N . PRO B 1 175 ? 26.75 -28.844 -15.82 1 54.22 175 PRO B N 1
ATOM 4184 C CA . PRO B 1 175 ? 28.156 -29.25 -15.984 1 54.22 175 PRO B CA 1
ATOM 4185 C C . PRO B 1 175 ? 28.875 -28.453 -17.078 1 54.22 175 PRO B C 1
ATOM 4187 O O . PRO B 1 175 ? 30 -27.984 -16.875 1 54.22 175 PRO B O 1
ATOM 4190 N N . SER B 1 176 ? 29.047 -29.094 -18.391 1 46.12 176 SER B N 1
ATOM 4191 C CA . SER B 1 176 ? 29.969 -28.609 -19.406 1 46.12 176 SER B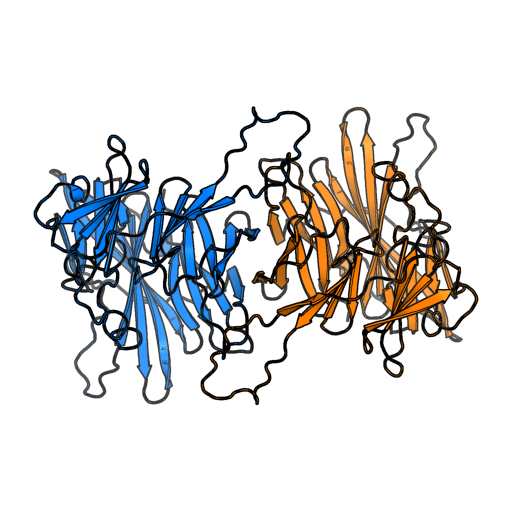 CA 1
ATOM 4192 C C . SER B 1 176 ? 29.641 -27.172 -19.812 1 46.12 176 SER B C 1
ATOM 4194 O O . SER B 1 176 ? 28.516 -26.891 -20.203 1 46.12 176 SER B O 1
ATOM 4196 N N . PRO B 1 177 ? 30.547 -26.234 -19.328 1 42.44 177 PRO B N 1
ATOM 4197 C CA . PRO B 1 177 ? 30.469 -24.875 -19.828 1 42.44 177 PRO B CA 1
ATOM 4198 C C . PRO B 1 177 ? 30.109 -24.812 -21.312 1 42.44 177 PRO B C 1
ATOM 4200 O O . PRO B 1 177 ? 30.984 -24.984 -22.172 1 42.44 177 PRO B O 1
ATOM 4203 N N . CYS B 1 178 ? 29.5 -25.516 -21.938 1 34.09 178 CYS B N 1
ATOM 4204 C CA . CYS B 1 178 ? 29.562 -25 -23.312 1 34.09 178 CYS B CA 1
ATOM 4205 C C . CYS B 1 178 ? 29.672 -23.484 -23.312 1 34.09 178 CYS B C 1
ATOM 4207 O O . CYS B 1 178 ? 29.062 -22.812 -22.484 1 34.09 178 CYS B O 1
ATOM 4209 N N . VAL B 1 179 ? 30.797 -22.938 -24.062 1 33.03 179 VAL B N 1
ATOM 4210 C CA . VAL B 1 179 ? 31.438 -21.641 -24.281 1 33.03 179 VAL B CA 1
ATOM 4211 C C . VAL B 1 179 ? 30.422 -20.516 -24.062 1 33.03 179 VAL B C 1
ATOM 4213 O O . VAL B 1 179 ? 30.688 -19.578 -23.297 1 33.03 179 VAL B O 1
ATOM 4216 N N . ASN B 1 180 ? 29.844 -20.062 -25.312 1 30.17 180 ASN B N 1
ATOM 4217 C CA . ASN B 1 180 ? 29.438 -18.703 -25.703 1 30.17 180 ASN B CA 1
ATOM 4218 C C . ASN B 1 180 ? 28.203 -18.25 -24.938 1 30.17 180 ASN B C 1
ATOM 4220 O O . ASN B 1 180 ? 27.094 -18.312 -25.469 1 30.17 180 ASN B O 1
ATOM 4224 N N . ALA B 1 181 ? 28.109 -18.609 -23.875 1 34.19 181 ALA B N 1
ATOM 4225 C CA . ALA B 1 181 ? 26.891 -18.281 -23.156 1 34.19 181 ALA B CA 1
ATOM 4226 C C . ALA B 1 181 ? 26.688 -16.781 -23.078 1 34.19 181 ALA B C 1
ATOM 4228 O O . ALA B 1 181 ? 25.594 -16.297 -22.766 1 34.19 181 ALA B O 1
ATOM 4229 N N . TYR B 1 182 ? 27.766 -16.109 -22.703 1 31.25 182 TYR B N 1
ATOM 4230 C CA . TYR B 1 182 ? 27.734 -14.648 -22.766 1 31.25 182 TYR B CA 1
ATOM 4231 C C . TYR B 1 182 ? 27.234 -14.156 -24.109 1 31.25 182 TYR B C 1
ATOM 4233 O O . TYR B 1 182 ? 26.641 -13.078 -24.219 1 31.25 182 TYR B O 1
ATOM 4241 N N . ALA B 1 183 ? 27.938 -14.609 -25.234 1 30.31 183 ALA B N 1
ATOM 4242 C CA . ALA B 1 183 ? 27.531 -14.242 -26.578 1 30.31 183 ALA B CA 1
ATOM 4243 C C . ALA B 1 183 ? 26.062 -14.547 -26.828 1 30.31 183 ALA B C 1
ATOM 4245 O O . ALA B 1 183 ? 25.516 -14.195 -27.875 1 30.31 183 ALA B O 1
ATOM 4246 N N . ALA B 1 184 ? 25.578 -15.695 -26.281 1 33.5 184 ALA B N 1
ATOM 4247 C CA . ALA B 1 184 ? 24.141 -15.914 -26.391 1 33.5 184 ALA B CA 1
ATOM 4248 C C . ALA B 1 184 ? 23.375 -14.898 -25.547 1 33.5 184 ALA B C 1
ATOM 4250 O O . ALA B 1 184 ? 23.156 -15.109 -24.344 1 33.5 184 ALA B O 1
ATOM 4251 N N . GLY B 1 185 ? 23.797 -13.75 -25.125 1 31.97 185 GLY B N 1
ATOM 4252 C CA . GLY B 1 185 ? 23.281 -12.477 -24.625 1 31.97 185 GLY B CA 1
ATOM 4253 C C . GLY B 1 185 ? 21.797 -12.289 -24.875 1 31.97 185 GLY B C 1
ATOM 4254 O O . GLY B 1 185 ? 20.969 -12.648 -24.047 1 31.97 185 GLY B O 1
ATOM 4255 N N . PHE B 1 186 ? 21.531 -11.039 -25.656 1 32.78 186 PHE B N 1
ATOM 4256 C CA . PHE B 1 186 ? 20.234 -10.453 -26 1 32.78 186 PHE B CA 1
ATOM 4257 C C . PHE B 1 186 ? 19.359 -11.469 -26.719 1 32.78 186 PHE B C 1
ATOM 4259 O O . PHE B 1 186 ? 18.234 -11.148 -27.125 1 32.78 186 PHE B O 1
ATOM 4266 N N . GLU B 1 187 ? 19.953 -12.367 -27.609 1 33.62 187 GLU B N 1
ATOM 4267 C CA . GLU B 1 187 ? 18.953 -13.039 -28.453 1 33.62 187 GLU B CA 1
ATOM 4268 C C . GLU B 1 187 ? 17.906 -13.758 -27.609 1 33.62 187 GLU B C 1
ATOM 4270 O O . GLU B 1 187 ? 18.141 -14.062 -26.438 1 33.62 187 GLU B O 1
ATOM 4275 N N . GLY B 1 188 ? 16.734 -14.234 -28.141 1 40.75 188 GLY B N 1
ATOM 4276 C CA . GLY B 1 188 ? 15.484 -14.953 -27.938 1 40.75 188 GLY B CA 1
ATOM 4277 C C . GLY B 1 188 ? 15.648 -16.234 -27.156 1 40.75 188 GLY B C 1
ATOM 4278 O O . GLY B 1 188 ? 14.781 -17.109 -27.188 1 40.75 188 GLY B O 1
ATOM 4279 N N . SER B 1 189 ? 16.844 -16.766 -26.859 1 46.75 189 SER B N 1
ATOM 4280 C CA . SER B 1 189 ? 17 -18.188 -26.562 1 46.75 189 SER B CA 1
ATOM 4281 C C . SER B 1 189 ? 16.469 -18.5 -25.172 1 46.75 189 SER B C 1
ATOM 4283 O O . SER B 1 189 ? 16.906 -17.906 -24.172 1 46.75 189 SER B O 1
ATOM 4285 N N . SER B 1 190 ? 15.258 -18.938 -25 1 62.09 190 SER B N 1
ATOM 4286 C CA . SER B 1 190 ? 14.523 -19.656 -23.969 1 62.09 190 SER B CA 1
ATOM 4287 C C . SER B 1 190 ? 15.414 -20.703 -23.281 1 62.09 190 SER B C 1
ATOM 4289 O O . SER B 1 190 ? 14.922 -21.516 -22.484 1 62.09 190 SER B O 1
ATOM 4291 N N . ARG B 1 191 ? 16.875 -20.562 -23.484 1 70.31 191 ARG B N 1
ATOM 4292 C CA . ARG B 1 191 ? 17.719 -21.578 -22.859 1 70.31 191 ARG B CA 1
ATOM 4293 C C . ARG B 1 191 ? 17.859 -21.328 -21.359 1 70.31 191 ARG B C 1
ATOM 4295 O O . ARG B 1 191 ? 18.094 -20.203 -20.938 1 70.31 191 ARG B O 1
ATOM 4302 N N . GLY B 1 192 ? 17.656 -22.359 -20.656 1 80.12 192 GLY B N 1
ATOM 4303 C CA . GLY B 1 192 ? 17.797 -22.344 -19.203 1 80.12 192 GLY B CA 1
ATOM 4304 C C . GLY B 1 192 ? 16.609 -21.703 -18.5 1 80.12 192 GLY B C 1
ATOM 4305 O O . GLY B 1 192 ? 16.625 -21.531 -17.281 1 80.12 192 GLY B O 1
ATOM 4306 N N . MET B 1 193 ? 15.617 -21.422 -19.312 1 88.94 193 MET B N 1
ATOM 4307 C CA . MET B 1 193 ? 14.422 -20.812 -18.719 1 88.94 193 MET B CA 1
ATOM 4308 C C . MET B 1 193 ? 13.602 -21.859 -17.969 1 88.94 193 MET B C 1
ATOM 4310 O O . MET B 1 193 ? 13.469 -23 -18.422 1 88.94 193 MET B O 1
ATOM 4314 N N . ILE B 1 194 ? 13.094 -21.422 -16.906 1 92.88 194 ILE B N 1
ATOM 4315 C CA . ILE B 1 194 ? 12.195 -22.312 -16.172 1 92.88 194 ILE B CA 1
ATOM 4316 C C . ILE B 1 194 ? 10.922 -22.547 -16.969 1 92.88 194 ILE B C 1
ATOM 4318 O O . ILE B 1 194 ? 10.242 -21.594 -17.359 1 92.88 194 ILE B O 1
ATOM 4322 N N . CYS B 1 195 ? 10.641 -23.797 -17.219 1 93.56 195 CYS B N 1
ATOM 4323 C CA . CYS B 1 195 ? 9.461 -24.094 -18.016 1 93.56 195 CYS B CA 1
ATOM 4324 C C . CYS B 1 195 ? 8.359 -24.703 -17.172 1 93.56 195 CYS B C 1
ATOM 4326 O O . CYS B 1 195 ? 7.184 -24.641 -17.531 1 93.56 195 CYS B O 1
ATOM 4328 N N . GLY B 1 196 ? 8.688 -25.297 -16.094 1 95.5 196 GLY B N 1
ATOM 4329 C CA . GLY B 1 196 ? 7.742 -25.891 -15.164 1 95.5 196 GLY B CA 1
ATOM 4330 C C . GLY B 1 196 ? 8.281 -25.984 -13.75 1 95.5 196 GLY B C 1
ATOM 4331 O O . GLY B 1 196 ? 9.469 -26.234 -13.547 1 95.5 196 GLY B O 1
ATOM 4332 N N . TYR B 1 197 ? 7.414 -25.828 -12.836 1 96.5 197 TYR B N 1
ATOM 4333 C CA . TYR B 1 197 ? 7.848 -25.938 -11.453 1 96.5 197 TYR B CA 1
ATOM 4334 C C . TYR B 1 197 ? 6.672 -26.281 -10.539 1 96.5 197 TYR B C 1
ATOM 4336 O O . TYR B 1 197 ? 5.512 -26.125 -10.93 1 96.5 197 TYR B O 1
ATOM 4344 N N . ALA B 1 198 ? 6.953 -26.797 -9.352 1 96.94 198 ALA B N 1
ATOM 4345 C CA . ALA B 1 198 ? 5.945 -27.188 -8.375 1 96.94 198 ALA B CA 1
ATOM 4346 C C . ALA B 1 198 ? 6.566 -27.375 -6.992 1 96.94 198 ALA B C 1
ATOM 4348 O O . ALA B 1 198 ? 7.77 -27.625 -6.875 1 96.94 198 ALA B O 1
ATOM 4349 N N . VAL B 1 199 ? 5.766 -27.125 -6.039 1 95.75 199 VAL B N 1
ATOM 4350 C CA . VAL B 1 199 ? 6.145 -27.484 -4.676 1 95.75 199 VAL B CA 1
ATOM 4351 C C . VAL B 1 199 ? 5.746 -28.922 -4.379 1 95.75 199 VAL B C 1
ATOM 4353 O O . VAL B 1 199 ? 4.562 -29.266 -4.438 1 95.75 199 VAL B O 1
ATOM 4356 N N . ALA B 1 200 ? 6.793 -29.672 -4.203 1 91.81 200 ALA B N 1
ATOM 4357 C CA . ALA B 1 200 ? 6.551 -31.094 -3.936 1 91.81 200 ALA B CA 1
ATOM 4358 C C . ALA B 1 200 ? 6.887 -31.438 -2.488 1 91.81 200 ALA B C 1
ATOM 4360 O O . ALA B 1 200 ? 7.641 -30.719 -1.828 1 91.81 200 ALA B O 1
ATOM 4361 N N . GLY B 1 201 ? 6.52 -32.625 -1.934 1 71.25 201 GLY B N 1
ATOM 4362 C CA . GLY B 1 201 ? 6.91 -33.188 -0.661 1 71.25 201 GLY B CA 1
ATOM 4363 C C . GLY B 1 201 ? 5.75 -33.375 0.299 1 71.25 201 GLY B C 1
ATOM 4364 O O . GLY B 1 201 ? 4.723 -32.719 0.167 1 71.25 201 GLY B O 1
ATOM 4365 N N . ASP B 1 202 ? 5.664 -34.469 0.843 1 54.22 202 ASP B N 1
ATOM 4366 C CA . ASP B 1 202 ? 4.676 -34.969 1.803 1 54.22 202 ASP B CA 1
ATOM 4367 C C . ASP B 1 202 ? 5.051 -34.562 3.227 1 54.22 202 ASP B C 1
ATOM 4369 O O . ASP B 1 202 ? 6.223 -34.312 3.523 1 54.22 202 ASP B O 1
ATOM 4373 N N . GLY B 1 203 ? 4.34 -33.688 3.93 1 52.66 203 GLY B N 1
ATOM 4374 C CA . GLY B 1 203 ? 4.402 -33.312 5.336 1 52.66 203 GLY B CA 1
ATOM 4375 C C . GLY B 1 203 ? 5.586 -33.938 6.062 1 52.66 203 GLY B C 1
ATOM 4376 O O . GLY B 1 203 ? 6.25 -33.25 6.852 1 52.66 203 GLY B O 1
ATOM 4377 N N . ASP B 1 204 ? 5.914 -35.281 5.844 1 52.66 204 ASP B N 1
ATOM 4378 C CA . ASP B 1 204 ? 6.852 -35.969 6.738 1 52.66 204 ASP B CA 1
ATOM 4379 C C . ASP B 1 204 ? 8.289 -35.781 6.25 1 52.66 204 ASP B C 1
ATOM 4381 O O . ASP B 1 204 ? 9.227 -35.812 7.047 1 52.66 204 ASP B O 1
ATOM 4385 N N . GLY B 1 205 ? 8.562 -35.812 4.93 1 56.59 205 GLY B N 1
ATOM 4386 C CA . GLY B 1 205 ? 9.93 -35.906 4.438 1 56.59 205 GLY B CA 1
ATOM 4387 C C . GLY B 1 205 ? 10.484 -34.562 3.977 1 56.59 205 GLY B C 1
ATOM 4388 O O . GLY B 1 205 ? 11.531 -34.531 3.334 1 56.59 205 GLY B O 1
ATOM 4389 N N . GLY B 1 206 ? 9.836 -33.438 4.305 1 76.94 206 GLY B N 1
ATOM 4390 C CA . GLY B 1 206 ? 10.336 -32.125 3.992 1 76.94 206 GLY B CA 1
ATOM 4391 C C . GLY B 1 206 ? 9.773 -31.562 2.703 1 76.94 206 GLY B C 1
ATOM 4392 O O . GLY B 1 206 ? 9.289 -32.312 1.853 1 76.94 206 GLY B O 1
ATOM 4393 N N . THR B 1 207 ? 9.602 -30.359 2.51 1 91.06 207 THR B N 1
ATOM 4394 C CA . THR B 1 207 ? 9.047 -29.703 1.34 1 91.06 207 THR B CA 1
ATOM 4395 C C . THR B 1 207 ? 10.141 -29.359 0.336 1 91.06 207 THR B C 1
ATOM 4397 O O . THR B 1 207 ? 11.203 -28.844 0.713 1 91.06 207 THR B O 1
ATOM 4400 N N . ARG B 1 208 ? 9.906 -29.797 -0.927 1 93.69 208 ARG B N 1
ATOM 4401 C CA . ARG B 1 208 ? 10.852 -29.531 -2.004 1 93.69 208 ARG B CA 1
ATOM 4402 C C . ARG B 1 208 ? 10.203 -28.703 -3.105 1 93.69 208 ARG B C 1
ATOM 4404 O O . ARG B 1 208 ? 9.023 -28.875 -3.408 1 93.69 208 ARG B O 1
ATOM 4411 N N . ILE B 1 209 ? 10.984 -27.875 -3.674 1 95.69 209 ILE B N 1
ATOM 4412 C CA . ILE B 1 209 ? 10.57 -27.156 -4.871 1 95.69 209 ILE B CA 1
ATOM 4413 C C . ILE B 1 209 ? 11.242 -27.766 -6.102 1 95.69 209 ILE B C 1
ATOM 4415 O O . ILE B 1 209 ? 12.469 -27.766 -6.211 1 95.69 209 ILE B O 1
ATOM 4419 N N . LEU B 1 210 ? 10.438 -28.281 -6.984 1 95.94 210 LEU B N 1
ATOM 4420 C CA . LEU B 1 210 ? 10.938 -28.828 -8.25 1 95.94 210 LEU B CA 1
ATOM 4421 C C . LEU B 1 210 ? 10.93 -27.766 -9.336 1 95.94 210 LEU B C 1
ATOM 4423 O O . LEU B 1 210 ? 9.945 -27.031 -9.5 1 95.94 210 LEU B O 1
ATOM 4427 N N . VAL B 1 211 ? 12.008 -27.703 -10.062 1 94.88 211 VAL B N 1
ATOM 4428 C CA . VAL B 1 211 ? 12.125 -26.75 -11.156 1 94.88 211 VAL B CA 1
ATOM 4429 C C . VAL B 1 211 ? 12.711 -27.438 -12.383 1 94.88 211 VAL B C 1
ATOM 4431 O O . VAL B 1 211 ? 13.773 -28.062 -12.312 1 94.88 211 VAL B O 1
ATOM 4434 N N . SER B 1 212 ? 12.016 -27.312 -13.484 1 94 212 SER B N 1
ATOM 4435 C CA . SER B 1 212 ? 12.539 -27.781 -14.766 1 94 212 SER B CA 1
ATOM 4436 C C . SER B 1 212 ? 12.977 -26.609 -15.641 1 94 212 SER B C 1
ATOM 4438 O O . SER B 1 212 ? 12.281 -25.594 -15.719 1 94 212 SER B O 1
ATOM 4440 N N . THR B 1 213 ? 14.039 -26.812 -16.266 1 90.69 213 THR B N 1
ATOM 4441 C CA . THR B 1 213 ? 14.492 -25.844 -17.25 1 90.69 213 THR B CA 1
ATOM 4442 C C . THR B 1 213 ? 14.477 -26.422 -18.656 1 90.69 213 THR B C 1
ATOM 4444 O O . THR B 1 213 ? 14.477 -27.656 -18.812 1 90.69 213 THR B O 1
ATOM 4447 N N . THR B 1 214 ? 14.5 -25.609 -19.656 1 86.88 214 THR B N 1
ATOM 4448 C CA . THR B 1 214 ? 14.391 -26.047 -21.047 1 86.88 214 THR B CA 1
ATOM 4449 C C . THR B 1 214 ? 15.648 -26.797 -21.484 1 86.88 214 THR B C 1
ATOM 4451 O O . THR B 1 214 ? 15.602 -27.594 -22.422 1 86.88 214 THR B O 1
ATOM 4454 N N . THR B 1 215 ? 16.797 -26.703 -20.766 1 82 215 THR B N 1
ATOM 4455 C CA . THR B 1 215 ? 18.016 -27.281 -21.328 1 82 215 THR B CA 1
ATOM 4456 C C . THR B 1 215 ? 18.734 -28.141 -20.281 1 82 215 THR B C 1
ATOM 4458 O O . THR B 1 215 ? 19.547 -29 -20.625 1 82 215 THR B O 1
ATOM 4461 N N . ASN B 1 216 ? 18.344 -27.984 -19.047 1 84.81 216 ASN B N 1
ATOM 4462 C CA . ASN B 1 216 ? 19.219 -28.594 -18.047 1 84.81 216 ASN B CA 1
ATOM 4463 C C . ASN B 1 216 ? 18.484 -29.625 -17.203 1 84.81 216 ASN B C 1
ATOM 4465 O O . ASN B 1 216 ? 19.031 -30.141 -16.234 1 84.81 216 ASN B O 1
ATOM 4469 N N . GLY B 1 217 ? 17.266 -29.875 -17.562 1 90.69 217 GLY B N 1
ATOM 4470 C CA . GLY B 1 217 ? 16.5 -30.875 -16.828 1 90.69 217 GLY B CA 1
ATOM 4471 C C . GLY B 1 217 ? 15.836 -30.312 -15.594 1 90.69 217 GLY B C 1
ATOM 4472 O O . GLY B 1 217 ? 15.43 -29.156 -15.57 1 90.69 217 GLY B O 1
ATOM 4473 N N . THR B 1 218 ? 15.68 -31.266 -14.594 1 93 218 THR B N 1
ATOM 4474 C CA . THR B 1 218 ? 14.914 -30.906 -13.406 1 93 218 THR B CA 1
ATOM 4475 C C . THR B 1 218 ? 15.805 -30.922 -12.172 1 93 218 THR B C 1
ATOM 4477 O O . THR B 1 218 ? 16.625 -31.828 -11.992 1 93 218 THR B O 1
ATOM 4480 N N . TYR B 1 219 ? 15.625 -29.875 -11.391 1 92.19 219 TYR B N 1
ATOM 4481 C CA . TYR B 1 219 ? 16.312 -29.75 -10.109 1 92.19 219 TYR B CA 1
ATOM 4482 C C . TYR B 1 219 ? 15.305 -29.672 -8.961 1 92.19 219 TYR B C 1
ATOM 4484 O O . TYR B 1 219 ? 14.141 -29.328 -9.172 1 92.19 219 TYR B O 1
ATOM 4492 N N . SER B 1 220 ? 15.828 -30.094 -7.82 1 93.31 220 SER B N 1
ATOM 4493 C CA . SER B 1 220 ? 15.023 -30.047 -6.602 1 93.31 220 SER B CA 1
ATOM 4494 C C . SER B 1 220 ? 15.719 -29.219 -5.52 1 93.31 220 SER B C 1
ATOM 4496 O O . SER B 1 220 ? 16.906 -29.406 -5.25 1 93.31 220 SER B O 1
ATOM 4498 N N . PHE B 1 221 ? 14.961 -28.312 -4.988 1 94.69 221 PHE B N 1
ATOM 4499 C CA . PHE B 1 221 ? 15.453 -27.516 -3.867 1 94.69 221 PHE B CA 1
ATOM 4500 C C . PHE B 1 221 ? 14.805 -27.969 -2.562 1 94.69 221 PHE B C 1
ATOM 4502 O O . PHE B 1 221 ? 13.578 -27.922 -2.422 1 94.69 221 PHE B O 1
ATOM 4509 N N . ASP B 1 222 ? 15.594 -28.344 -1.636 1 93.5 222 ASP B N 1
ATOM 4510 C CA . ASP B 1 222 ? 15.125 -28.688 -0.3 1 93.5 222 ASP B CA 1
ATOM 4511 C C . ASP B 1 222 ? 14.984 -27.453 0.581 1 93.5 222 ASP B C 1
ATOM 4513 O O . ASP B 1 222 ? 15.984 -26.844 0.968 1 93.5 222 ASP B O 1
ATOM 4517 N N . THR B 1 223 ? 13.781 -27.125 0.951 1 93.06 223 THR B N 1
ATOM 4518 C CA . THR B 1 223 ? 13.539 -25.875 1.665 1 93.06 223 THR B CA 1
ATOM 4519 C C . THR B 1 223 ? 14.078 -25.953 3.092 1 93.06 223 THR B C 1
ATOM 4521 O O . THR B 1 223 ? 14.352 -24.938 3.715 1 93.06 223 THR B O 1
ATOM 4524 N N . ALA B 1 224 ? 14.195 -27.125 3.674 1 91.06 224 ALA B N 1
ATOM 4525 C CA . ALA B 1 224 ? 14.734 -27.281 5.023 1 91.06 224 ALA B CA 1
ATOM 4526 C C . ALA B 1 224 ? 16.25 -27.094 5.035 1 91.06 224 ALA B C 1
ATOM 4528 O O . ALA B 1 224 ? 16.781 -26.375 5.875 1 91.06 224 ALA B O 1
ATOM 4529 N N . SER B 1 225 ? 16.922 -27.656 4.129 1 91.31 225 SER B N 1
ATOM 4530 C CA . SER B 1 225 ? 18.391 -27.594 4.105 1 91.31 225 SER B CA 1
ATOM 4531 C C . SER B 1 225 ? 18.891 -26.5 3.184 1 91.31 225 SER B C 1
ATOM 4533 O O . SER B 1 225 ? 20.078 -26.203 3.156 1 91.31 225 SER B O 1
ATOM 4535 N N . SER B 1 226 ? 18.031 -25.938 2.465 1 92.44 226 SER B N 1
ATOM 4536 C CA . SER B 1 226 ? 18.375 -24.906 1.493 1 92.44 226 SER B CA 1
ATOM 4537 C C . SER B 1 226 ? 19.422 -25.391 0.505 1 92.44 226 SER B C 1
ATOM 4539 O O . SER B 1 226 ? 20.406 -24.688 0.227 1 92.44 226 SER B O 1
ATOM 4541 N N . ALA B 1 227 ? 19.156 -26.578 -0.005 1 92.5 227 ALA B N 1
ATOM 4542 C CA . ALA B 1 227 ? 20.125 -27.188 -0.912 1 92.5 227 ALA B CA 1
ATOM 4543 C C . ALA B 1 227 ? 19.438 -27.703 -2.174 1 92.5 227 ALA B C 1
ATOM 4545 O O . ALA B 1 227 ? 18.312 -28.219 -2.115 1 92.5 227 ALA B O 1
ATOM 4546 N N . TRP B 1 228 ? 20.25 -27.625 -3.225 1 92.75 228 TRP B N 1
ATOM 4547 C CA . TRP B 1 228 ? 19.766 -28.125 -4.508 1 92.75 228 TRP B CA 1
ATOM 4548 C C . TRP B 1 228 ? 20.281 -29.547 -4.754 1 92.75 228 TRP B C 1
ATOM 4550 O O . TRP B 1 228 ? 21.391 -29.891 -4.34 1 92.75 228 TRP B O 1
ATOM 4560 N N . SER B 1 229 ? 19.484 -30.297 -5.48 1 90.31 229 SER B N 1
ATOM 4561 C CA . SER B 1 229 ? 19.891 -31.578 -6.039 1 90.31 229 SER B CA 1
ATOM 4562 C C . SER B 1 229 ? 19.312 -31.797 -7.43 1 90.31 229 SER B C 1
ATOM 4564 O O . SER B 1 229 ? 18.25 -31.25 -7.758 1 90.31 229 SER B O 1
ATOM 4566 N N . LYS B 1 230 ? 20.031 -32.5 -8.211 1 90.31 230 LYS B N 1
ATOM 4567 C CA . LYS B 1 230 ? 19.5 -32.875 -9.523 1 90.31 230 LYS B CA 1
ATOM 4568 C C . LYS B 1 230 ? 18.484 -34 -9.422 1 90.31 230 LYS B C 1
ATOM 4570 O O . LYS B 1 230 ? 18.797 -35.062 -8.875 1 90.31 230 LYS B O 1
ATOM 4575 N N . ALA B 1 231 ? 17.359 -33.688 -9.875 1 90.06 231 ALA B N 1
ATOM 4576 C CA . ALA B 1 231 ? 16.328 -34.719 -9.852 1 90.06 231 ALA B CA 1
ATOM 4577 C C . ALA B 1 231 ? 16.453 -35.656 -11.062 1 90.06 231 ALA B C 1
ATOM 4579 O O . ALA B 1 231 ? 16.266 -36.875 -10.945 1 90.06 231 ALA B O 1
ATOM 4580 N N . GLY B 1 232 ? 16.766 -35.031 -12.25 1 89.88 232 GLY B N 1
ATOM 4581 C CA . GLY B 1 232 ? 16.953 -35.844 -13.43 1 89.88 232 GLY B CA 1
ATOM 4582 C C . GLY B 1 232 ? 17.141 -35.031 -14.703 1 89.88 232 GLY B C 1
ATOM 4583 O O . GLY B 1 232 ? 16.938 -33.812 -14.703 1 89.88 232 GLY B O 1
ATOM 4584 N N . ASP B 1 233 ? 17.516 -35.781 -15.758 1 90.12 233 ASP B N 1
ATOM 4585 C CA . ASP B 1 233 ? 17.656 -35.156 -17.078 1 90.12 233 ASP B CA 1
ATOM 4586 C C . ASP B 1 233 ? 16.344 -35.219 -17.844 1 90.12 233 ASP B C 1
ATOM 4588 O O . ASP B 1 233 ? 16.312 -35.719 -18.984 1 90.12 233 ASP B O 1
ATOM 4592 N N . TRP B 1 234 ? 15.375 -34.938 -17.219 1 92.31 234 TRP B N 1
ATOM 4593 C CA . TRP B 1 234 ? 14.031 -34.844 -17.766 1 92.31 234 TRP B CA 1
ATOM 4594 C C . TRP B 1 234 ? 13.328 -33.594 -17.312 1 92.31 234 TRP B C 1
ATOM 4596 O O . TRP B 1 234 ? 13.789 -32.906 -16.391 1 92.31 234 TRP B O 1
ATOM 4606 N N . GLU B 1 235 ? 12.266 -33.312 -17.969 1 93.31 235 GLU B N 1
ATOM 4607 C CA . GLU B 1 235 ? 11.477 -32.125 -17.641 1 93.31 235 GLU B CA 1
ATOM 4608 C C . GLU B 1 235 ? 10.125 -32.531 -17.047 1 93.31 235 GLU B C 1
ATOM 4610 O O . GLU B 1 235 ? 9.555 -33.531 -17.422 1 93.31 235 GLU B O 1
ATOM 4615 N N . LEU B 1 236 ? 9.664 -31.719 -16.172 1 95.56 236 LEU B N 1
ATOM 4616 C CA . LEU B 1 236 ? 8.297 -31.875 -15.688 1 95.56 236 LEU B CA 1
ATOM 4617 C C . LEU B 1 236 ? 7.305 -31.844 -16.844 1 95.56 236 LEU B C 1
ATOM 4619 O O . LEU B 1 236 ? 7.461 -31.062 -17.781 1 95.56 236 LEU B O 1
ATOM 4623 N N . PRO B 1 237 ? 6.297 -32.625 -16.812 1 95.25 237 PRO B N 1
ATOM 4624 C CA . PRO B 1 237 ? 5.402 -32.781 -17.953 1 95.25 237 PRO B CA 1
ATOM 4625 C C . PRO B 1 237 ? 4.348 -31.688 -18.047 1 95.25 237 PRO B C 1
ATOM 4627 O O . PRO B 1 237 ? 3.316 -31.859 -18.703 1 95.25 237 PRO B O 1
ATOM 4630 N N . PHE B 1 238 ? 4.492 -30.656 -17.406 1 95.69 238 PHE B N 1
ATOM 4631 C CA . PHE B 1 238 ? 3.582 -29.516 -17.469 1 95.69 238 PHE B CA 1
ATOM 4632 C C . PHE B 1 238 ? 4.355 -28.219 -17.594 1 95.69 238 PHE B C 1
ATOM 4634 O O . PHE B 1 238 ? 5.566 -28.172 -17.344 1 95.69 238 PHE B O 1
ATOM 4641 N N . ARG B 1 239 ? 3.643 -27.141 -17.984 1 93.88 239 ARG B N 1
ATOM 4642 C CA . ARG B 1 239 ? 4.195 -25.797 -18.094 1 93.88 239 ARG B CA 1
ATOM 4643 C C . ARG B 1 239 ? 3.689 -24.906 -16.969 1 93.88 239 ARG B C 1
ATOM 4645 O O . ARG B 1 239 ? 2.52 -24.969 -16.594 1 93.88 239 ARG B O 1
ATOM 4652 N N . GLY B 1 240 ? 4.637 -24.078 -16.578 1 94.5 240 GLY B N 1
ATOM 4653 C CA . GLY B 1 240 ? 4.258 -23.203 -15.477 1 94.5 240 GLY B CA 1
ATOM 4654 C C . GLY B 1 240 ? 4.168 -23.938 -14.148 1 94.5 240 GLY B C 1
ATOM 4655 O O . GLY B 1 240 ? 4.945 -24.859 -13.883 1 94.5 240 GLY B O 1
ATOM 4656 N N . ARG B 1 241 ? 3.305 -23.484 -13.367 1 96.5 241 ARG B N 1
ATOM 4657 C CA . ARG B 1 241 ? 3.203 -24.016 -12.016 1 96.5 241 ARG B CA 1
ATOM 4658 C C . ARG B 1 241 ? 2.107 -25.078 -11.922 1 96.5 241 ARG B C 1
ATOM 4660 O O . ARG B 1 241 ? 1.001 -24.875 -12.43 1 96.5 241 ARG B O 1
ATOM 4667 N N . ALA B 1 242 ? 2.428 -26.141 -11.312 1 97.06 242 ALA B N 1
ATOM 4668 C CA . ALA B 1 242 ? 1.401 -27.109 -10.953 1 97.06 242 ALA B CA 1
ATOM 4669 C C . ALA B 1 242 ? 0.957 -26.938 -9.5 1 97.06 242 ALA B C 1
ATOM 4671 O O . ALA B 1 242 ? 1.774 -26.641 -8.625 1 97.06 242 ALA B O 1
ATOM 4672 N N . GLU B 1 243 ? -0.299 -27.156 -9.273 1 95.56 243 GLU B N 1
ATOM 4673 C CA . GLU B 1 243 ? -0.911 -26.953 -7.969 1 95.56 243 GLU B CA 1
ATOM 4674 C C . GLU B 1 243 ? -1.195 -28.266 -7.266 1 95.56 243 GLU B C 1
ATOM 4676 O O . GLU B 1 243 ? -1.801 -29.172 -7.852 1 95.56 243 GLU B O 1
ATOM 4681 N N . HIS B 1 244 ? -0.758 -28.297 -6.027 1 94.19 244 HIS B N 1
ATOM 4682 C CA . HIS B 1 244 ? -1.043 -29.469 -5.219 1 94.19 244 HIS B CA 1
ATOM 4683 C C . HIS B 1 244 ? -2.486 -29.469 -4.73 1 94.19 244 HIS B C 1
ATOM 4685 O O . HIS B 1 244 ? -2.963 -28.469 -4.191 1 94.19 244 HIS B O 1
ATOM 4691 N N . VAL B 1 245 ? -3.094 -30.516 -4.93 1 93.31 245 VAL B N 1
ATOM 4692 C CA . VAL B 1 245 ? -4.43 -30.75 -4.387 1 93.31 245 VAL B CA 1
ATOM 4693 C C . VAL B 1 245 ? -4.363 -31.828 -3.312 1 93.31 245 VAL B C 1
ATOM 4695 O O . VAL B 1 245 ? -4.43 -33.031 -3.619 1 93.31 245 VAL B O 1
ATOM 4698 N N . PRO B 1 246 ? -4.387 -31.375 -2.148 1 91.06 246 PRO B N 1
ATOM 4699 C CA . PRO B 1 246 ? -4.145 -32.344 -1.064 1 91.06 246 PRO B CA 1
ATOM 4700 C C . PRO B 1 246 ? -5.262 -33.375 -0.929 1 91.06 246 PRO B C 1
ATOM 4702 O O . PRO B 1 246 ? -5.016 -34.5 -0.484 1 91.06 246 PRO B O 1
ATOM 4705 N N . GLU B 1 247 ? -6.438 -33.062 -1.321 1 90.69 247 GLU B N 1
ATOM 4706 C CA . GLU B 1 247 ? -7.578 -33.969 -1.204 1 90.69 247 GLU B CA 1
ATOM 4707 C C . GLU B 1 247 ? -7.348 -35.25 -1.987 1 90.69 247 GLU B C 1
ATOM 4709 O O . GLU B 1 247 ? -7.895 -36.281 -1.644 1 90.69 247 GLU B O 1
ATOM 4714 N N . HIS B 1 248 ? -6.473 -35.125 -2.961 1 92.31 248 HIS B N 1
ATOM 4715 C CA . HIS B 1 248 ? -6.266 -36.281 -3.822 1 92.31 248 HIS B CA 1
ATOM 4716 C C . HIS B 1 248 ? -4.789 -36.656 -3.881 1 92.31 248 HIS B C 1
ATOM 4718 O O . HIS B 1 248 ? -4.426 -37.656 -4.523 1 92.31 248 HIS B O 1
ATOM 4724 N N . GLY B 1 249 ? -3.973 -35.844 -3.252 1 90.31 249 GLY B N 1
ATOM 4725 C CA . GLY B 1 249 ? -2.543 -36.125 -3.219 1 90.31 249 GLY B CA 1
ATOM 4726 C C . GLY B 1 249 ? -1.882 -36 -4.578 1 90.31 249 GLY B C 1
ATOM 4727 O O . GLY B 1 249 ? -0.953 -36.75 -4.891 1 90.31 249 GLY B O 1
ATOM 4728 N N . LEU B 1 250 ? -2.424 -35.219 -5.484 1 94.56 250 LEU B N 1
ATOM 4729 C CA . LEU B 1 250 ? -1.917 -35.031 -6.84 1 94.56 250 LEU B CA 1
ATOM 4730 C C . LEU B 1 250 ? -1.653 -33.562 -7.141 1 94.56 250 LEU B C 1
ATOM 4732 O O . LEU B 1 250 ? -2.141 -32.688 -6.426 1 94.56 250 LEU B O 1
ATOM 4736 N N . TRP B 1 251 ? -0.844 -33.375 -8.086 1 96.5 251 TRP B N 1
ATOM 4737 C CA . TRP B 1 251 ? -0.576 -32.031 -8.609 1 96.5 251 TRP B CA 1
ATOM 4738 C C . TRP B 1 251 ? -1.259 -31.844 -9.953 1 96.5 251 TRP B C 1
ATOM 4740 O O . TRP B 1 251 ? -1.177 -32.688 -10.836 1 96.5 251 TRP B O 1
ATOM 4750 N N . PHE B 1 252 ? -1.914 -30.719 -10.125 1 96.81 252 PHE B N 1
ATOM 4751 C CA . PHE B 1 252 ? -2.627 -30.422 -11.359 1 96.81 252 PHE B CA 1
ATOM 4752 C C . PHE B 1 252 ? -1.976 -29.25 -12.094 1 96.81 252 PHE B C 1
ATOM 4754 O O . PHE B 1 252 ? -1.611 -28.25 -11.469 1 96.81 252 PHE B O 1
ATOM 4761 N N . GLY B 1 253 ? -1.776 -29.328 -13.359 1 96.88 253 GLY B N 1
ATOM 4762 C CA . GLY B 1 253 ? -1.188 -28.297 -14.195 1 96.88 253 GLY B CA 1
ATOM 4763 C C . GLY B 1 253 ? -1.546 -28.453 -15.664 1 96.88 253 GLY B C 1
ATOM 4764 O O . GLY B 1 253 ? -2.215 -29.422 -16.047 1 96.88 253 GLY B O 1
ATOM 4765 N N . ILE B 1 254 ? -1.125 -27.516 -16.422 1 96.12 254 ILE B N 1
ATOM 4766 C CA . ILE B 1 254 ? -1.342 -27.547 -17.859 1 96.12 254 ILE B CA 1
ATOM 4767 C C . ILE B 1 254 ? -0.247 -28.375 -18.516 1 96.12 254 ILE B C 1
ATOM 4769 O O . ILE B 1 254 ? 0.943 -28.125 -18.312 1 96.12 254 ILE B O 1
ATOM 4773 N N . SER B 1 255 ? -0.651 -29.266 -19.328 1 95.19 255 SER B N 1
ATOM 4774 C CA . SER B 1 255 ? 0.286 -30.203 -19.953 1 95.19 255 SER B CA 1
ATOM 4775 C C . SER B 1 255 ? 1.238 -29.484 -20.906 1 95.19 255 SER B C 1
ATOM 4777 O O . SER B 1 255 ? 0.826 -28.578 -21.641 1 95.19 255 SER B O 1
ATOM 4779 N N . ASP B 1 256 ? 2.471 -29.875 -20.875 1 92.06 256 ASP B N 1
ATOM 4780 C CA . ASP B 1 256 ? 3.477 -29.312 -21.781 1 92.06 256 ASP B CA 1
ATOM 4781 C C . ASP B 1 256 ? 3.232 -29.75 -23.219 1 92.06 256 ASP B C 1
ATOM 4783 O O . ASP B 1 256 ? 3.555 -29.031 -24.156 1 92.06 256 ASP B O 1
ATOM 4787 N N . MET B 1 257 ? 2.678 -30.891 -23.406 1 86.12 257 MET B N 1
ATOM 4788 C CA . MET B 1 257 ? 2.438 -31.453 -24.719 1 86.12 257 MET B CA 1
ATOM 4789 C C . MET B 1 257 ? 1.334 -30.703 -25.453 1 86.12 257 MET B C 1
ATOM 4791 O O . MET B 1 257 ? 1.405 -30.516 -26.672 1 86.12 257 MET B O 1
ATOM 4795 N N . ASP B 1 258 ? 0.366 -30.375 -24.672 1 87.19 258 ASP B N 1
ATOM 4796 C CA . ASP B 1 258 ? -0.823 -29.703 -25.203 1 87.19 258 ASP B CA 1
ATOM 4797 C C . ASP B 1 258 ? -1.413 -28.734 -24.188 1 87.19 258 ASP B C 1
ATOM 4799 O O . ASP B 1 258 ? -1.943 -29.156 -23.156 1 87.19 258 ASP B O 1
ATOM 4803 N N . GLY B 1 259 ? -1.384 -27.531 -24.516 1 89.31 259 GLY B N 1
ATOM 4804 C CA . GLY B 1 259 ? -1.824 -26.469 -23.609 1 89.31 259 GLY B CA 1
ATOM 4805 C C . GLY B 1 259 ? -3.316 -26.5 -23.344 1 89.31 259 GLY B C 1
ATOM 4806 O O . GLY B 1 259 ? -3.82 -25.734 -22.516 1 89.31 259 GLY B O 1
ATOM 4807 N N . THR B 1 260 ? -4.016 -27.391 -23.938 1 89.25 260 THR B N 1
ATOM 4808 C CA . THR B 1 260 ? -5.457 -27.484 -23.75 1 89.25 260 THR B CA 1
ATOM 4809 C C . THR B 1 260 ? -5.797 -28.609 -22.781 1 89.25 260 THR B C 1
ATOM 4811 O O . THR B 1 260 ? -6.969 -28.812 -22.453 1 89.25 260 THR B O 1
ATOM 4814 N N . ILE B 1 261 ? -4.766 -29.266 -22.328 1 93.06 261 ILE B N 1
ATOM 4815 C CA . ILE B 1 261 ? -4.977 -30.438 -21.469 1 93.06 261 ILE B CA 1
ATOM 4816 C C . ILE B 1 261 ? -4.629 -30.078 -20.016 1 93.06 261 ILE B C 1
ATOM 4818 O O . ILE B 1 261 ? -3.551 -29.547 -19.75 1 93.06 261 ILE B O 1
ATOM 4822 N N . LEU B 1 262 ? -5.566 -30.312 -19.188 1 95.06 262 LEU B N 1
ATOM 4823 C CA . LEU B 1 262 ? -5.289 -30.344 -17.75 1 95.06 262 LEU B CA 1
ATOM 4824 C C . LEU B 1 262 ? -4.836 -31.734 -17.312 1 95.06 262 LEU B C 1
ATOM 4826 O O . LEU B 1 262 ? -5.535 -32.719 -17.547 1 95.06 262 LEU B O 1
ATOM 4830 N N . GLY B 1 263 ? -3.641 -31.781 -16.75 1 95.88 263 GLY B N 1
ATOM 4831 C CA . GLY B 1 263 ? -3.121 -33.062 -16.281 1 95.88 263 GLY B CA 1
ATOM 4832 C C . GLY B 1 263 ? -2.926 -33.125 -14.781 1 95.88 263 GLY B C 1
ATOM 4833 O O . GLY B 1 263 ? -2.924 -32.094 -14.109 1 95.88 263 GLY B O 1
ATOM 4834 N N . ALA B 1 264 ? -2.895 -34.312 -14.266 1 96.12 264 ALA B N 1
ATOM 4835 C CA . ALA B 1 264 ? -2.588 -34.594 -12.867 1 96.12 264 ALA B CA 1
ATOM 4836 C C . ALA B 1 264 ? -1.422 -35.562 -12.734 1 96.12 264 ALA B C 1
ATOM 4838 O O . ALA B 1 264 ? -1.349 -36.562 -13.469 1 96.12 264 ALA B O 1
ATOM 4839 N N . TRP B 1 265 ? -0.509 -35.281 -11.82 1 95.62 265 TRP B N 1
ATOM 4840 C CA . TRP B 1 265 ? 0.674 -36.125 -11.609 1 95.62 265 TRP B CA 1
ATOM 4841 C C . TRP B 1 265 ? 0.942 -36.312 -10.125 1 95.62 265 TRP B C 1
ATOM 4843 O O . TRP B 1 265 ? 0.609 -35.469 -9.305 1 95.62 265 TRP B O 1
ATOM 4853 N N . ASN B 1 266 ? 1.466 -37.406 -9.75 1 93.75 266 ASN B N 1
ATOM 4854 C CA . ASN B 1 266 ? 2.02 -37.625 -8.422 1 93.75 266 ASN B CA 1
ATOM 4855 C C . ASN B 1 266 ? 3.486 -37.188 -8.344 1 93.75 266 ASN B C 1
ATOM 4857 O O . ASN B 1 266 ? 4.352 -37.875 -8.922 1 93.75 266 ASN B O 1
ATOM 4861 N N . LEU B 1 267 ? 3.703 -36.094 -7.656 1 93.5 267 LEU B N 1
ATOM 4862 C CA . LEU B 1 267 ? 5.062 -35.562 -7.594 1 93.5 267 LEU B CA 1
ATOM 4863 C C . LEU B 1 267 ? 5.707 -35.875 -6.25 1 93.5 267 LEU B C 1
ATOM 4865 O O . LEU B 1 267 ? 6.781 -35.375 -5.934 1 93.5 267 LEU B O 1
ATOM 4869 N N . SER B 1 268 ? 5.156 -36.688 -5.441 1 87.56 268 SER B N 1
ATOM 4870 C CA . SER B 1 268 ? 5.629 -36.969 -4.09 1 87.56 268 SER B CA 1
ATOM 4871 C C . SER B 1 268 ? 7.043 -37.531 -4.102 1 87.56 268 SER B C 1
ATOM 4873 O O . SER B 1 268 ? 7.848 -37.219 -3.219 1 87.56 268 SER B O 1
ATOM 4875 N N . SER B 1 269 ? 7.355 -38.344 -5.086 1 81.69 269 SER B N 1
ATOM 4876 C CA . SER B 1 269 ? 8.672 -38.969 -5.121 1 81.69 269 SER B CA 1
ATOM 4877 C C . SER B 1 269 ? 9.391 -38.656 -6.434 1 81.69 269 SER B C 1
ATOM 4879 O O . SER B 1 269 ? 10.25 -39.438 -6.867 1 81.69 269 SER B O 1
ATOM 4881 N N . ALA B 1 270 ? 9.016 -37.594 -7.027 1 79.69 270 ALA B N 1
ATOM 4882 C CA . ALA B 1 270 ? 9.539 -37.281 -8.352 1 79.69 270 ALA B CA 1
ATOM 4883 C C . ALA B 1 270 ? 11.031 -36.969 -8.297 1 79.69 270 ALA B C 1
ATOM 4885 O O . ALA B 1 270 ? 11.758 -37.188 -9.266 1 79.69 270 ALA B O 1
ATOM 4886 N N . PHE B 1 271 ? 11.469 -36.469 -7.172 1 79.06 271 PHE B N 1
ATOM 4887 C CA . PHE B 1 271 ? 12.867 -36.062 -7.062 1 79.06 271 PHE B CA 1
ATOM 4888 C C . PHE B 1 271 ? 13.781 -37.281 -6.898 1 79.06 271 PHE B C 1
ATOM 4890 O O . PHE B 1 271 ? 15 -37.156 -6.996 1 79.06 271 PHE B O 1
ATOM 4897 N N . GLN B 1 272 ? 13.172 -38.406 -6.746 1 79 272 GLN B N 1
ATOM 4898 C CA . GLN B 1 272 ? 13.969 -39.594 -6.582 1 79 272 GLN B CA 1
ATOM 4899 C C . GLN B 1 272 ? 13.844 -40.531 -7.801 1 79 272 GLN B C 1
ATOM 4901 O O . GLN B 1 272 ? 14.445 -41.594 -7.844 1 79 272 GLN B O 1
ATOM 4906 N N . GLN B 1 273 ? 13.195 -40.031 -8.766 1 79.75 273 GLN B N 1
ATOM 4907 C CA . GLN B 1 273 ? 12.898 -40.938 -9.883 1 79.75 273 GLN B CA 1
ATOM 4908 C C . GLN B 1 273 ? 13.766 -40.594 -11.094 1 79.75 273 GLN B C 1
ATOM 4910 O O . GLN B 1 273 ? 14.031 -39.438 -11.367 1 79.75 273 GLN B O 1
ATOM 4915 N N . PRO B 1 274 ? 14.102 -41.594 -11.781 1 82.69 274 PRO B N 1
ATOM 4916 C CA . PRO B 1 274 ? 14.945 -41.375 -12.961 1 82.69 274 PRO B CA 1
ATOM 4917 C C . PRO B 1 274 ? 14.148 -40.906 -14.172 1 82.69 274 PRO B C 1
ATOM 4919 O O . PRO B 1 274 ? 14.727 -40.406 -15.141 1 82.69 274 PRO B O 1
ATOM 4922 N N . GLN B 1 275 ? 12.891 -41.188 -14.125 1 87.31 275 GLN B N 1
ATOM 4923 C CA . GLN B 1 275 ? 12.023 -40.812 -15.242 1 87.31 275 GLN B CA 1
ATOM 4924 C C . GLN B 1 275 ? 11.023 -39.719 -14.828 1 87.31 275 GLN B C 1
ATOM 4926 O O . GLN B 1 275 ? 10.734 -39.562 -13.648 1 87.31 275 GLN B O 1
ATOM 4931 N N . PRO B 1 276 ? 10.586 -39.062 -15.875 1 89.62 276 PRO B N 1
ATOM 4932 C CA . PRO B 1 276 ? 9.562 -38.062 -15.562 1 89.62 276 PRO B CA 1
ATOM 4933 C C . PRO B 1 276 ? 8.266 -38.688 -15.039 1 89.62 276 PRO B C 1
ATOM 4935 O O . PRO B 1 276 ? 7.938 -39.812 -15.391 1 89.62 276 PRO B O 1
ATOM 4938 N N . PRO B 1 277 ? 7.59 -37.969 -14.242 1 92.19 277 PRO B N 1
ATOM 4939 C CA . PRO B 1 277 ? 6.312 -38.469 -13.75 1 92.19 277 PRO B CA 1
ATOM 4940 C C . PRO B 1 277 ? 5.297 -38.688 -14.859 1 92.19 277 PRO B C 1
ATOM 4942 O O . PRO B 1 277 ? 5.25 -37.938 -15.82 1 92.19 277 PRO B O 1
ATOM 4945 N N . VAL B 1 278 ? 4.512 -39.688 -14.703 1 92.06 278 VAL B N 1
ATOM 4946 C CA . VAL B 1 278 ? 3.467 -40.031 -15.672 1 92.06 278 VAL B CA 1
ATOM 4947 C C . VAL B 1 278 ? 2.129 -39.469 -15.195 1 92.06 278 VAL B C 1
ATOM 4949 O O . VAL B 1 278 ? 1.821 -39.5 -14 1 92.06 278 VAL B O 1
ATOM 4952 N N . ALA B 1 279 ? 1.353 -39.094 -16.141 1 93.38 279 ALA B N 1
ATOM 4953 C CA . ALA B 1 279 ? 0.07 -38.5 -15.797 1 93.38 279 ALA B CA 1
ATOM 4954 C C . ALA B 1 279 ? -0.904 -39.531 -15.25 1 93.38 279 ALA B C 1
ATOM 4956 O O . ALA B 1 279 ? -1.049 -40.625 -15.82 1 93.38 279 ALA B O 1
ATOM 4957 N N . SER B 1 280 ? -1.503 -39.219 -14.133 1 91.25 280 SER B N 1
ATOM 4958 C CA . SER B 1 280 ? -2.549 -40.062 -13.555 1 91.25 280 SER B CA 1
ATOM 4959 C C . SER B 1 280 ? -3.9 -39.781 -14.203 1 91.25 280 SER B C 1
ATOM 4961 O O . SER B 1 280 ? -4.785 -40.625 -14.203 1 91.25 280 SER B O 1
ATOM 4963 N N . LEU B 1 281 ? -3.998 -38.531 -14.672 1 91.62 281 LEU B N 1
ATOM 4964 C CA . LEU B 1 281 ? -5.254 -38.094 -15.25 1 91.62 281 LEU B CA 1
ATOM 4965 C C . LEU B 1 281 ? -5.008 -36.969 -16.281 1 91.62 281 LEU B C 1
ATOM 4967 O O . LEU B 1 281 ? -4.066 -36.188 -16.141 1 91.62 281 LEU B O 1
ATOM 4971 N N . GLN B 1 282 ? -5.805 -36.969 -17.344 1 91.88 282 GLN B N 1
ATOM 4972 C CA . GLN B 1 282 ? -5.789 -35.906 -18.344 1 91.88 282 GLN B CA 1
ATOM 4973 C C . GLN B 1 282 ? -7.203 -35.562 -18.797 1 91.88 282 GLN B C 1
ATOM 4975 O O . GLN B 1 282 ? -8.023 -36.469 -19.016 1 91.88 282 GLN B O 1
ATOM 4980 N N . VAL B 1 283 ? -7.395 -34.375 -18.828 1 89.31 283 VAL B N 1
ATOM 4981 C CA . VAL B 1 283 ? -8.688 -33.875 -19.312 1 89.31 283 VAL B CA 1
ATOM 4982 C C . VAL B 1 283 ? -8.484 -32.812 -20.375 1 89.31 283 VAL B C 1
ATOM 4984 O O . VAL B 1 283 ? -7.734 -31.859 -20.156 1 89.31 283 VAL B O 1
ATOM 4987 N N . LYS B 1 284 ? -9.117 -32.969 -21.469 1 85.88 284 LYS B N 1
ATOM 4988 C CA . LYS B 1 284 ? -9.016 -32 -22.562 1 85.88 284 LYS B CA 1
ATOM 4989 C C . LYS B 1 284 ? -10.148 -30.984 -22.516 1 85.88 284 LYS B C 1
ATOM 4991 O O . LYS B 1 284 ? -11.094 -31.141 -21.734 1 85.88 284 LYS B O 1
ATOM 4996 N N . GLY B 1 285 ? -9.992 -29.844 -23.25 1 77.88 285 GLY B N 1
ATOM 4997 C CA . GLY B 1 285 ? -11.117 -28.938 -23.453 1 77.88 285 GLY B CA 1
ATOM 4998 C C . GLY B 1 285 ? -10.938 -27.594 -22.781 1 77.88 285 GLY B C 1
ATOM 4999 O O . GLY B 1 285 ? -11.922 -26.906 -22.469 1 77.88 285 GLY B O 1
ATOM 5000 N N . PHE B 1 286 ? -9.789 -27.25 -22.375 1 78.5 286 PHE B N 1
ATOM 5001 C CA . PHE B 1 286 ? -9.602 -25.953 -21.734 1 78.5 286 PHE B CA 1
ATOM 5002 C C . PHE B 1 286 ? -9.094 -24.922 -22.734 1 78.5 286 PHE B C 1
ATOM 5004 O O . PHE B 1 286 ? -8.5 -23.906 -22.359 1 78.5 286 PHE B O 1
ATOM 5011 N N . SER B 1 287 ? -9.117 -25 -23.984 1 66.88 287 SER B N 1
ATOM 5012 C CA . SER B 1 287 ? -8.836 -23.984 -24.984 1 66.88 287 SER B CA 1
ATOM 5013 C C . SER B 1 287 ? -10.117 -23.516 -25.656 1 66.88 287 SER B C 1
ATOM 5015 O O . SER B 1 287 ? -11.156 -24.156 -25.562 1 66.88 287 SER B O 1
ATOM 5017 N N . VAL B 1 288 ? -10.086 -22.234 -26 1 56.59 288 VAL B N 1
ATOM 5018 C CA . VAL B 1 288 ? -11.172 -21.75 -26.844 1 56.59 288 VAL B CA 1
ATOM 5019 C C . VAL B 1 288 ? -11.016 -22.312 -28.266 1 56.59 288 VAL B C 1
ATOM 5021 O O . VAL B 1 288 ? -9.922 -22.297 -28.828 1 56.59 288 VAL B O 1
ATOM 5024 N N . GLU B 1 289 ? -11.852 -23.219 -28.516 1 51.16 289 GLU B N 1
ATOM 5025 C CA . GLU B 1 289 ? -11.844 -23.703 -29.891 1 51.16 289 GLU B CA 1
ATOM 5026 C C . GLU B 1 289 ? -11.609 -22.578 -30.891 1 51.16 289 GLU B C 1
ATOM 5028 O O . GLU B 1 289 ? -12.273 -21.531 -30.828 1 51.16 289 GLU B O 1
ATOM 5033 N N . SER B 1 290 ? -10.367 -22.422 -31.219 1 46.62 290 SER B N 1
ATOM 5034 C CA . SER B 1 290 ? -10.203 -21.547 -32.375 1 46.62 290 SER B CA 1
ATOM 5035 C C . SER B 1 290 ? -11.227 -21.875 -33.469 1 46.62 290 SER B C 1
ATOM 5037 O O . SER B 1 290 ? -11.273 -23 -33.969 1 46.62 290 SER B O 1
ATOM 5039 N N . HIS B 1 291 ? -12.406 -21.594 -33.344 1 42.75 291 HIS B N 1
ATOM 5040 C CA . HIS B 1 291 ? -13.195 -21.75 -34.562 1 42.75 291 HIS B CA 1
ATOM 5041 C C . HIS B 1 291 ? -12.398 -21.312 -35.781 1 42.75 291 HIS B C 1
ATOM 5043 O O . HIS B 1 291 ? -12.18 -20.125 -35.969 1 42.75 291 HIS B O 1
ATOM 5049 N N . SER B 1 292 ? -11.5 -22.062 -36.312 1 39.03 292 SER B N 1
ATOM 5050 C CA . SER B 1 292 ? -10.703 -21.969 -37.531 1 39.03 292 SER B CA 1
ATOM 5051 C C . SER B 1 292 ? -11.594 -21.75 -38.75 1 39.03 292 SER B C 1
ATOM 5053 O O . SER B 1 292 ? -11.141 -21.891 -39.875 1 39.03 292 SER B O 1
ATOM 5055 N N . ASP B 1 293 ? -12.836 -21.906 -38.938 1 39.06 293 ASP B N 1
ATOM 5056 C CA . ASP B 1 293 ? -13.203 -21.922 -40.375 1 39.06 293 ASP B CA 1
ATOM 5057 C C . ASP B 1 293 ? -12.609 -20.719 -41.094 1 39.06 293 ASP B C 1
ATOM 5059 O O . ASP B 1 293 ? -12.422 -20.766 -42.312 1 39.06 293 ASP B O 1
ATOM 5063 N N . ASP B 1 294 ? -13.156 -19.438 -41.062 1 42.88 294 ASP B N 1
ATOM 5064 C CA . ASP B 1 294 ? -12.945 -18.375 -42.031 1 42.88 294 ASP B CA 1
ATOM 5065 C C . ASP B 1 294 ? -11.484 -17.922 -42.062 1 42.88 294 ASP B C 1
ATOM 5067 O O . ASP B 1 294 ? -10.828 -17.891 -41 1 42.88 294 ASP B O 1
ATOM 5071 N N . ARG B 1 295 ? -10.773 -17.797 -43.344 1 41.22 295 ARG B N 1
ATOM 5072 C CA . ARG B 1 295 ? -9.516 -17.234 -43.812 1 41.22 295 ARG B CA 1
ATOM 5073 C C . ARG B 1 295 ? -9.047 -16.094 -42.906 1 41.22 295 ARG B C 1
ATOM 5075 O O . ARG B 1 295 ? -7.891 -15.672 -42.969 1 41.22 295 ARG B O 1
ATOM 5082 N N . ARG B 1 296 ? -9.914 -15.195 -42.562 1 45.91 296 ARG B N 1
ATOM 5083 C CA . ARG B 1 296 ? -9.531 -14.031 -41.781 1 45.91 296 ARG B CA 1
ATOM 5084 C C . ARG B 1 296 ? -9.25 -14.422 -40.344 1 45.91 296 ARG B C 1
ATOM 5086 O O . ARG B 1 296 ? -10.148 -14.391 -39.5 1 45.91 296 ARG B O 1
ATOM 5093 N N . ARG B 1 297 ? -8.508 -15.508 -40.125 1 45.34 297 ARG B N 1
ATOM 5094 C CA . ARG B 1 297 ? -7.926 -16.219 -39 1 45.34 297 ARG B CA 1
ATOM 5095 C C . ARG B 1 297 ? -7.688 -15.281 -37.844 1 45.34 297 ARG B C 1
ATOM 5097 O O . ARG B 1 297 ? -6.801 -14.43 -37.875 1 45.34 297 ARG B O 1
ATOM 5104 N N . ARG B 1 298 ? -8.641 -14.781 -37.094 1 52.88 298 ARG B N 1
ATOM 5105 C CA . ARG B 1 298 ? -8.672 -14.203 -35.75 1 52.88 298 ARG B CA 1
ATOM 5106 C C . ARG B 1 298 ? -7.672 -14.891 -34.844 1 52.88 298 ARG B C 1
ATOM 5108 O O . ARG B 1 298 ? -7.75 -16.109 -34.625 1 52.88 298 ARG B O 1
ATOM 5115 N N . GLU B 1 299 ? -6.418 -14.469 -34.875 1 64.62 299 GLU B N 1
ATOM 5116 C CA . GLU B 1 299 ? -5.301 -15.086 -34.156 1 64.62 299 GLU B CA 1
ATOM 5117 C C . GLU B 1 299 ? -5.512 -15.023 -32.656 1 64.62 299 GLU B C 1
ATOM 5119 O O . GLU B 1 299 ? -5.227 -14.008 -32.031 1 64.62 299 GLU B O 1
ATOM 5124 N N . LEU B 1 300 ? -6.523 -15.727 -32.25 1 78.69 300 LEU B N 1
ATOM 5125 C CA . LEU B 1 300 ? -6.656 -15.945 -30.797 1 78.69 300 LEU B CA 1
ATOM 5126 C C . LEU B 1 300 ? -5.418 -16.641 -30.234 1 78.69 300 LEU B C 1
ATOM 5128 O O . LEU B 1 300 ? -5.016 -17.688 -30.734 1 78.69 300 LEU B O 1
ATOM 5132 N N . GLU B 1 301 ? -4.734 -15.906 -29.5 1 84.94 301 GLU B N 1
ATOM 5133 C CA . GLU B 1 301 ? -3.52 -16.438 -28.891 1 84.94 301 GLU B CA 1
ATOM 5134 C C . GLU B 1 301 ? -3.66 -16.547 -27.375 1 84.94 301 GLU B C 1
ATOM 5136 O O . GLU B 1 301 ? -4.082 -15.586 -26.719 1 84.94 301 GLU B O 1
ATOM 5141 N N . VAL B 1 302 ? -3.447 -17.797 -26.891 1 88.94 302 VAL B N 1
ATOM 5142 C CA . VAL B 1 302 ? -3.328 -17.969 -25.438 1 88.94 302 VAL B CA 1
ATOM 5143 C C . VAL B 1 302 ? -1.921 -17.578 -24.984 1 88.94 302 VAL B C 1
ATOM 5145 O O . VAL B 1 302 ? -0.938 -18.203 -25.406 1 88.94 302 VAL B O 1
ATOM 5148 N N . TYR B 1 303 ? -1.804 -16.578 -24.141 1 88.5 303 TYR B N 1
ATOM 5149 C CA . TYR B 1 303 ? -0.455 -16.172 -23.766 1 88.5 303 TYR B CA 1
ATOM 5150 C C . TYR B 1 303 ? -0.135 -16.578 -22.328 1 88.5 303 TYR B C 1
ATOM 5152 O O . TYR B 1 303 ? 1.026 -16.547 -21.922 1 88.5 303 TYR B O 1
ATOM 5160 N N . ALA B 1 304 ? -1.154 -17.016 -21.625 1 91.06 304 ALA B N 1
ATOM 5161 C CA . ALA B 1 304 ? -0.9 -17.469 -20.25 1 91.06 304 ALA B CA 1
ATOM 5162 C C . ALA B 1 304 ? -1.989 -18.438 -19.781 1 91.06 304 ALA B C 1
ATOM 5164 O O . ALA B 1 304 ? -3.154 -18.297 -20.172 1 91.06 304 ALA B O 1
ATOM 5165 N N . SER B 1 305 ? -1.593 -19.375 -19 1 94.06 305 SER B N 1
ATOM 5166 C CA . SER B 1 305 ? -2.494 -20.328 -18.359 1 94.06 305 SER B CA 1
ATOM 5167 C C . SER B 1 305 ? -2.09 -20.562 -16.906 1 94.06 305 SER B C 1
ATOM 5169 O O . SER B 1 305 ? -0.9 -20.641 -16.594 1 94.06 305 SER B O 1
ATOM 5171 N N . GLN B 1 306 ? -3.139 -20.688 -16.078 1 95.5 306 GLN B N 1
ATOM 5172 C CA . GLN B 1 306 ? -2.869 -20.938 -14.664 1 95.5 306 GLN B CA 1
ATOM 5173 C C . GLN B 1 306 ? -3.92 -21.875 -14.062 1 95.5 306 GLN B C 1
ATOM 5175 O O . GLN B 1 306 ? -5.078 -21.859 -14.492 1 95.5 306 GLN B O 1
ATOM 5180 N N . VAL B 1 307 ? -3.43 -22.625 -13.172 1 96.69 307 VAL B N 1
ATOM 5181 C CA . VAL B 1 307 ? -4.312 -23.453 -12.367 1 96.69 307 VAL B CA 1
ATOM 5182 C C . VAL B 1 307 ? -4.223 -23.031 -10.898 1 96.69 307 VAL B C 1
ATOM 5184 O O . VAL B 1 307 ? -3.127 -22.891 -10.359 1 96.69 307 VAL B O 1
ATOM 5187 N N . VAL B 1 308 ? -5.398 -22.844 -10.336 1 96.94 308 VAL B N 1
ATOM 5188 C CA . VAL B 1 308 ? -5.426 -22.422 -8.938 1 96.94 308 VAL B CA 1
ATOM 5189 C C . VAL B 1 308 ? -6.293 -23.391 -8.125 1 96.94 308 VAL B C 1
ATOM 5191 O O . VAL B 1 308 ? -7.406 -23.719 -8.531 1 96.94 308 VAL B O 1
ATOM 5194 N N . HIS B 1 309 ? -5.773 -23.781 -7.012 1 96.62 309 HIS B N 1
ATOM 5195 C CA . HIS B 1 309 ? -6.535 -24.625 -6.09 1 96.62 309 HIS B CA 1
ATOM 5196 C C . HIS B 1 309 ? -7.465 -23.781 -5.223 1 96.62 309 HIS B C 1
ATOM 5198 O O . HIS B 1 309 ? -7.02 -22.828 -4.562 1 96.62 309 HIS B O 1
ATOM 5204 N N . LEU B 1 310 ? -8.711 -24.141 -5.176 1 96.69 310 LEU B N 1
ATOM 5205 C CA . LEU B 1 310 ? -9.703 -23.359 -4.445 1 96.69 310 LEU B CA 1
ATOM 5206 C C . LEU B 1 310 ? -10.047 -24.016 -3.117 1 96.69 310 LEU B C 1
ATOM 5208 O O . LEU B 1 310 ? -10.648 -23.391 -2.242 1 96.69 310 LEU B O 1
ATOM 5212 N N . GLY B 1 311 ? -9.75 -25.234 -2.994 1 94.06 311 GLY B N 1
ATOM 5213 C CA . GLY B 1 311 ? -10.148 -26.031 -1.845 1 94.06 311 GLY B CA 1
ATOM 5214 C C . GLY B 1 311 ? -11.219 -27.062 -2.17 1 94.06 311 GLY B C 1
ATOM 5215 O O . GLY B 1 311 ? -12 -26.875 -3.104 1 94.06 311 GLY B O 1
ATOM 5216 N N . GLY B 1 312 ? -11.266 -28.188 -1.415 1 91.62 312 GLY B N 1
ATOM 5217 C CA . GLY B 1 312 ? -12.289 -29.219 -1.554 1 91.62 312 GLY B CA 1
ATOM 5218 C C . GLY B 1 312 ? -12.242 -29.938 -2.887 1 91.62 312 GLY B C 1
ATOM 5219 O O . GLY B 1 312 ? -13.281 -30.281 -3.449 1 91.62 312 GLY B O 1
ATOM 5220 N N . GLY B 1 313 ? -11.078 -30.031 -3.441 1 92.69 313 GLY B N 1
ATOM 5221 C CA . GLY B 1 313 ? -10.922 -30.703 -4.723 1 92.69 313 GLY B CA 1
ATOM 5222 C C . GLY B 1 313 ? -11.336 -29.844 -5.902 1 92.69 313 GLY B C 1
ATOM 5223 O O . GLY B 1 313 ? -11.445 -30.344 -7.027 1 92.69 313 GLY B O 1
ATOM 5224 N N . LYS B 1 314 ? -11.625 -28.656 -5.598 1 94.94 314 LYS B N 1
ATOM 5225 C CA . LYS B 1 314 ? -12.047 -27.75 -6.652 1 94.94 314 LYS B CA 1
ATOM 5226 C C . LYS B 1 314 ? -10.891 -26.875 -7.137 1 94.94 314 LYS B C 1
ATOM 5228 O O . LYS B 1 314 ? -10.055 -26.453 -6.336 1 94.94 314 LYS B O 1
ATOM 5233 N N . LEU B 1 315 ? -10.836 -26.656 -8.484 1 96.5 315 LEU B N 1
ATOM 5234 C CA . LEU B 1 315 ? -9.789 -25.891 -9.141 1 96.5 315 LEU B CA 1
ATOM 5235 C C . LEU B 1 315 ? -10.383 -24.844 -10.078 1 96.5 315 LEU B C 1
ATOM 5237 O O . LEU B 1 315 ? -11.523 -24.984 -10.523 1 96.5 315 LEU B O 1
ATOM 5241 N N . CYS B 1 316 ? -9.672 -23.844 -10.281 1 97.12 316 CYS B N 1
ATOM 5242 C CA . CYS B 1 316 ? -9.953 -22.891 -11.344 1 97.12 316 CYS B CA 1
ATOM 5243 C C . CYS B 1 316 ? -8.859 -22.922 -12.406 1 97.12 316 CYS B C 1
ATOM 5245 O O . CYS B 1 316 ? -7.684 -22.719 -12.102 1 97.12 316 CYS B O 1
ATOM 5247 N N . VAL B 1 317 ? -9.211 -23.156 -13.578 1 96.44 317 VAL B N 1
ATOM 5248 C CA . VAL B 1 317 ? -8.297 -23.062 -14.711 1 96.44 317 VAL B CA 1
ATOM 5249 C C . VAL B 1 317 ? -8.492 -21.734 -15.43 1 96.44 317 VAL B C 1
ATOM 5251 O O . VAL B 1 317 ? -9.586 -21.453 -15.938 1 96.44 317 VAL B O 1
ATOM 5254 N N . ALA B 1 318 ? -7.469 -21.016 -15.445 1 96.69 318 ALA B N 1
ATOM 5255 C CA . ALA B 1 318 ? -7.523 -19.719 -16.094 1 96.69 318 ALA B CA 1
ATOM 5256 C C . ALA B 1 318 ? -6.703 -19.703 -17.375 1 96.69 318 ALA B C 1
ATOM 5258 O O . ALA B 1 318 ? -5.555 -20.141 -17.391 1 96.69 318 ALA B O 1
ATOM 5259 N N . LYS B 1 319 ? -7.293 -19.188 -18.406 1 94.94 319 LYS B N 1
ATOM 5260 C CA . LYS B 1 319 ? -6.613 -18.938 -19.672 1 94.94 319 LYS B CA 1
ATOM 5261 C C . LYS B 1 319 ? -6.738 -17.484 -20.094 1 94.94 319 LYS B C 1
ATOM 5263 O O . LYS B 1 319 ? -7.84 -16.922 -20.109 1 94.94 319 LYS B O 1
ATOM 5268 N N . MET B 1 320 ? -5.668 -16.938 -20.406 1 94.06 320 MET B N 1
ATOM 5269 C CA . MET B 1 320 ? -5.648 -15.562 -20.875 1 94.06 320 MET B CA 1
ATOM 5270 C C . MET B 1 320 ? -5.395 -15.492 -22.375 1 94.06 320 MET B C 1
ATOM 5272 O O . MET B 1 320 ? -4.512 -16.188 -22.891 1 94.06 320 MET B O 1
ATOM 5276 N N . PHE B 1 321 ? -6.191 -14.641 -23.016 1 91.31 321 PHE B N 1
ATOM 5277 C CA . PHE B 1 321 ? -6.191 -14.594 -24.484 1 91.31 321 PHE B CA 1
ATOM 5278 C C . PHE B 1 321 ? -5.957 -13.172 -24.969 1 91.31 321 PHE B C 1
ATOM 5280 O O . PHE B 1 321 ? -6.34 -12.211 -24.312 1 91.31 321 PHE B O 1
ATOM 5287 N N . SER B 1 322 ? -5.344 -13.148 -26.094 1 89.25 322 SER B N 1
ATOM 5288 C CA . SER B 1 322 ? -5.305 -11.922 -26.891 1 89.25 322 SER B CA 1
ATOM 5289 C C . SER B 1 322 ? -5.828 -12.164 -28.312 1 89.25 322 SER B C 1
ATOM 5291 O O . SER B 1 322 ? -5.555 -13.203 -28.906 1 89.25 322 SER B O 1
ATOM 5293 N N . VAL B 1 323 ? -6.664 -11.234 -28.734 1 85.5 323 VAL B N 1
ATOM 5294 C CA . VAL B 1 323 ? -7.188 -11.32 -30.094 1 85.5 323 VAL B CA 1
ATOM 5295 C C . VAL B 1 323 ? -6.781 -10.078 -30.875 1 85.5 323 VAL B C 1
ATOM 5297 O O . VAL B 1 323 ? -7.031 -8.953 -30.438 1 85.5 323 VAL B O 1
ATOM 5300 N N . ASP B 1 324 ? -6.004 -10.336 -31.844 1 79 324 ASP B N 1
ATOM 5301 C CA . ASP B 1 324 ? -5.664 -9.227 -32.719 1 79 324 ASP B CA 1
ATOM 5302 C C . ASP B 1 324 ? -6.746 -9.023 -33.781 1 79 324 ASP B C 1
ATOM 5304 O O . ASP B 1 324 ? -6.969 -9.891 -34.625 1 79 324 ASP B O 1
ATOM 5308 N N . ARG B 1 325 ? -7.461 -7.926 -33.5 1 67.94 325 ARG B N 1
ATOM 5309 C CA . ARG B 1 325 ? -8.43 -7.594 -34.562 1 67.94 325 ARG B CA 1
ATOM 5310 C C . ARG B 1 325 ? -7.887 -6.523 -35.5 1 67.94 325 ARG B C 1
ATOM 5312 O O . ARG B 1 325 ? -7.477 -5.449 -35.031 1 67.94 325 ARG B O 1
ATOM 5319 N N . ARG B 1 326 ? -7.391 -6.84 -36.688 1 64.25 326 ARG B N 1
ATOM 5320 C CA . ARG B 1 326 ? -6.781 -5.965 -37.688 1 64.25 326 ARG B CA 1
ATOM 5321 C C . ARG B 1 326 ? -7.27 -4.531 -37.531 1 64.25 326 ARG B C 1
ATOM 5323 O O . ARG B 1 326 ? -6.465 -3.594 -37.5 1 64.25 326 ARG B O 1
ATOM 5330 N N . GLU B 1 327 ? -8.586 -4.363 -37.406 1 60.91 327 GLU B N 1
ATOM 5331 C CA . GLU B 1 327 ? -9.094 -2.996 -37.469 1 60.91 327 GLU B CA 1
ATOM 5332 C C . GLU B 1 327 ? -9.312 -2.414 -36.062 1 60.91 327 GLU B C 1
ATOM 5334 O O . GLU B 1 327 ? -9.32 -1.194 -35.906 1 60.91 327 GLU B O 1
ATOM 5339 N N . ARG B 1 328 ? -9.477 -3.262 -35.125 1 63.41 328 ARG B N 1
ATOM 5340 C CA . ARG B 1 328 ? -9.93 -2.695 -33.875 1 63.41 328 ARG B CA 1
ATOM 5341 C C . ARG B 1 328 ? -8.867 -2.836 -32.781 1 63.41 328 ARG B C 1
ATOM 5343 O O . ARG B 1 328 ? -9.109 -2.498 -31.625 1 63.41 328 ARG B O 1
ATOM 5350 N N . GLY B 1 329 ? -7.734 -3.287 -33.125 1 74.19 329 GLY B N 1
ATOM 5351 C CA . GLY B 1 329 ? -6.656 -3.428 -32.156 1 74.19 329 GLY B CA 1
ATOM 5352 C C . GLY B 1 329 ? -6.707 -4.734 -31.391 1 74.19 329 GLY B C 1
ATOM 5353 O O . GLY B 1 329 ? -7.516 -5.613 -31.703 1 74.19 329 GLY B O 1
ATOM 5354 N N . GLU B 1 330 ? -5.855 -4.895 -30.438 1 80.44 330 GLU B N 1
ATOM 5355 C CA . GLU B 1 330 ? -5.73 -6.102 -29.625 1 80.44 330 GLU B CA 1
ATOM 5356 C C . GLU B 1 330 ? -6.699 -6.074 -28.453 1 80.44 330 GLU B C 1
ATOM 5358 O O . GLU B 1 330 ? -6.781 -5.074 -27.734 1 80.44 330 GLU B O 1
ATOM 5363 N N . ILE B 1 331 ? -7.559 -7.094 -28.391 1 87.19 331 ILE B N 1
ATOM 5364 C CA . ILE B 1 331 ? -8.492 -7.234 -27.266 1 87.19 331 ILE B CA 1
ATOM 5365 C C . ILE B 1 331 ? -8.078 -8.422 -26.406 1 87.19 331 ILE B C 1
ATOM 5367 O O . ILE B 1 331 ? -7.754 -9.492 -26.922 1 87.19 331 ILE B O 1
ATOM 5371 N N . ASN B 1 332 ? -8.141 -8.172 -25.109 1 91.88 332 ASN B N 1
ATOM 5372 C CA . ASN B 1 332 ? -7.734 -9.211 -24.172 1 91.88 332 ASN B CA 1
ATOM 5373 C C . ASN B 1 332 ? -8.922 -9.734 -23.359 1 91.88 332 ASN B C 1
ATOM 5375 O O . ASN B 1 332 ? -9.828 -8.977 -23.016 1 91.88 332 ASN B O 1
ATOM 5379 N N . PHE B 1 333 ? -8.953 -10.992 -23.109 1 93.06 333 PHE B N 1
ATOM 5380 C CA . PHE B 1 333 ? -9.961 -11.523 -22.203 1 93.06 333 PHE B CA 1
ATOM 5381 C C . PHE B 1 333 ? -9.398 -12.688 -21.391 1 93.06 333 PHE B C 1
ATOM 5383 O O . PHE B 1 333 ? -8.352 -13.242 -21.734 1 93.06 333 PHE B O 1
ATOM 5390 N N . ALA B 1 334 ? -9.969 -13.031 -20.328 1 95.31 334 ALA B N 1
ATOM 5391 C CA . ALA B 1 334 ? -9.664 -14.18 -19.484 1 95.31 334 ALA B CA 1
ATOM 5392 C C . ALA B 1 334 ? -10.844 -15.141 -19.406 1 95.31 334 ALA B C 1
ATOM 5394 O O . ALA B 1 334 ? -12 -14.711 -19.312 1 95.31 334 ALA B O 1
ATOM 5395 N N . MET B 1 335 ? -10.547 -16.359 -19.531 1 95 335 MET B N 1
ATOM 5396 C CA . MET B 1 335 ? -11.547 -17.422 -19.328 1 95 335 MET B CA 1
ATOM 5397 C C . MET B 1 335 ? -11.25 -18.203 -18.062 1 95 335 MET B C 1
ATOM 5399 O O . MET B 1 335 ? -10.18 -18.797 -17.938 1 95 335 MET B O 1
ATOM 5403 N N . LEU B 1 336 ? -12.188 -18.188 -17.125 1 96.31 336 LEU B N 1
ATOM 5404 C CA . LEU B 1 336 ? -12.078 -18.969 -15.906 1 96.31 336 LEU B CA 1
ATOM 5405 C C . LEU B 1 336 ? -13.047 -20.156 -15.93 1 96.31 336 LEU B C 1
ATOM 5407 O O . LEU B 1 336 ? -14.258 -19.969 -16.109 1 96.31 336 LEU B O 1
ATOM 5411 N N . THR B 1 337 ? -12.5 -21.281 -15.75 1 95 337 THR B N 1
ATOM 5412 C CA . THR B 1 337 ? -13.312 -22.484 -15.766 1 95 337 THR B CA 1
ATOM 5413 C C . THR B 1 337 ? -13.234 -23.219 -14.43 1 95 337 THR B C 1
ATOM 5415 O O . THR B 1 337 ? -12.141 -23.484 -13.93 1 95 337 THR B O 1
ATOM 5418 N N . GLY B 1 338 ? -14.391 -23.5 -13.883 1 94.88 338 GLY B N 1
ATOM 5419 C CA . GLY B 1 338 ? -14.438 -24.312 -12.68 1 94.88 338 GLY B CA 1
ATOM 5420 C C . GLY B 1 338 ? -14.297 -25.797 -12.953 1 94.88 338 GLY B C 1
ATOM 5421 O O . GLY B 1 338 ? -14.93 -26.328 -13.867 1 94.88 338 GLY B O 1
ATOM 5422 N N . VAL B 1 339 ? -13.422 -26.391 -12.172 1 94.25 339 VAL B N 1
ATOM 5423 C CA . VAL B 1 339 ? -13.18 -27.828 -12.297 1 94.25 339 VAL B CA 1
ATOM 5424 C C . VAL B 1 339 ? -13.258 -28.484 -10.922 1 94.25 339 VAL B C 1
ATOM 5426 O O . VAL B 1 339 ? -12.766 -27.953 -9.938 1 94.25 339 VAL B O 1
ATOM 5429 N N . GLU B 1 340 ? -13.922 -29.609 -10.906 1 93.44 340 GLU B N 1
ATOM 5430 C CA . GLU B 1 340 ? -14.016 -30.391 -9.672 1 93.44 340 GLU B CA 1
ATOM 5431 C C . GLU B 1 340 ? -13.484 -31.797 -9.859 1 93.44 340 GLU B C 1
ATOM 5433 O O . GLU B 1 340 ? -13.859 -32.5 -10.82 1 93.44 340 GLU B O 1
ATOM 5438 N N . VAL B 1 341 ? -12.586 -32.156 -9 1 91.62 341 VAL B N 1
ATOM 5439 C CA . VAL B 1 341 ? -12.055 -33.5 -9.023 1 91.62 341 VAL B CA 1
ATOM 5440 C C . VAL B 1 341 ? -12.758 -34.375 -7.973 1 91.62 341 VAL B C 1
ATOM 5442 O O . VAL B 1 341 ? -12.734 -34.031 -6.785 1 91.62 341 VAL B O 1
ATOM 5445 N N . VAL B 1 342 ? -13.359 -35.344 -8.438 1 89 342 VAL B N 1
ATOM 5446 C CA . VAL B 1 342 ? -14.125 -36.219 -7.531 1 89 342 VAL B CA 1
ATOM 5447 C C . VAL B 1 342 ? -13.602 -37.625 -7.605 1 89 342 VAL B C 1
ATOM 5449 O O . VAL B 1 342 ? -13.117 -38.062 -8.656 1 89 342 VAL B O 1
ATOM 5452 N N . ARG B 1 343 ? -13.617 -38.219 -6.453 1 84.38 343 ARG B N 1
ATOM 5453 C CA . ARG B 1 343 ? -13.281 -39.656 -6.398 1 84.38 343 ARG B CA 1
ATOM 5454 C C . ARG B 1 343 ? -14.531 -40.5 -6.512 1 84.38 343 ARG B C 1
ATOM 5456 O O . ARG B 1 343 ? -15.469 -40.344 -5.719 1 84.38 343 ARG B O 1
ATOM 5463 N N . GLY B 1 344 ? -14.625 -41.219 -7.625 1 77.06 344 GLY B N 1
ATOM 5464 C CA . GLY B 1 344 ? -15.773 -42.094 -7.836 1 77.06 344 GLY B CA 1
ATOM 5465 C C . GLY B 1 344 ? -15.688 -43.406 -7.082 1 77.06 344 GLY B C 1
ATOM 5466 O O . GLY B 1 344 ? -14.812 -43.562 -6.23 1 77.06 344 GLY B O 1
ATOM 5467 N N . ARG B 1 345 ? -16.781 -44.25 -7.531 1 76.75 345 ARG B N 1
ATOM 5468 C CA . ARG B 1 345 ? -16.828 -45.625 -6.996 1 76.75 345 ARG B CA 1
ATOM 5469 C C . ARG B 1 345 ? -15.602 -46.406 -7.426 1 76.75 345 ARG B C 1
ATOM 5471 O O . ARG B 1 345 ? -15.211 -46.375 -8.594 1 76.75 345 ARG B O 1
ATOM 5478 N N . GLY B 1 346 ? -14.797 -47 -6.559 1 76.19 346 GLY B N 1
ATOM 5479 C CA . GLY B 1 346 ? -13.609 -47.812 -6.828 1 76.19 346 GLY B CA 1
ATOM 5480 C C . GLY B 1 346 ? -12.32 -47.031 -6.676 1 76.19 346 GLY B C 1
ATOM 5481 O O . GLY B 1 346 ? -11.242 -47.531 -6.98 1 76.19 346 GLY B O 1
ATOM 5482 N N . GLY B 1 347 ? -12.484 -45.75 -6.43 1 78.19 347 GLY B N 1
ATOM 5483 C CA . GLY B 1 347 ? -11.297 -44.969 -6.133 1 78.19 347 GLY B CA 1
ATOM 5484 C C . GLY B 1 347 ? -10.781 -44.188 -7.324 1 78.19 347 GLY B C 1
ATOM 5485 O O . GLY B 1 347 ? -9.805 -43.469 -7.215 1 78.19 347 GLY B O 1
ATOM 5486 N N . LYS B 1 348 ? -11.484 -44.375 -8.469 1 83.69 348 LYS B N 1
ATOM 5487 C CA . LYS B 1 348 ? -11.031 -43.719 -9.68 1 83.69 348 LYS B CA 1
ATOM 5488 C C . LYS B 1 348 ? -11.406 -42.219 -9.656 1 83.69 348 LYS B C 1
ATOM 5490 O O . LYS B 1 348 ? -12.5 -41.875 -9.227 1 83.69 348 LYS B O 1
ATOM 5495 N N . LEU B 1 349 ? -10.422 -41.438 -10.047 1 88.75 349 LEU B N 1
ATOM 5496 C CA . LEU B 1 349 ? -10.633 -40 -10.047 1 88.75 349 LEU B CA 1
ATOM 5497 C C . LEU B 1 349 ? -11.352 -39.531 -11.32 1 88.75 349 LEU B C 1
ATOM 5499 O O . LEU B 1 349 ? -11.07 -40.062 -12.406 1 88.75 349 LEU B O 1
ATOM 5503 N N . ARG B 1 350 ? -12.289 -38.719 -11.141 1 86.44 350 ARG B N 1
ATOM 5504 C CA . ARG B 1 350 ? -13.008 -38.125 -12.25 1 86.44 350 ARG B CA 1
ATOM 5505 C C . ARG B 1 350 ? -12.961 -36.594 -12.156 1 86.44 350 ARG B C 1
ATOM 5507 O O . ARG B 1 350 ? -13.055 -36.031 -11.062 1 86.44 350 ARG B O 1
ATOM 5514 N N . VAL B 1 351 ? -12.805 -36 -13.297 1 88.94 351 VAL B N 1
ATOM 5515 C CA . VAL B 1 351 ? -12.789 -34.531 -13.352 1 88.94 351 VAL B CA 1
ATOM 5516 C C . VAL B 1 351 ? -14.109 -34.031 -13.922 1 88.94 351 VAL B C 1
ATOM 5518 O O . VAL B 1 351 ? -14.539 -34.469 -14.992 1 88.94 351 VAL B O 1
ATOM 5521 N N . VAL B 1 352 ? -14.742 -33.219 -13.234 1 88.25 352 VAL B N 1
ATOM 5522 C CA . VAL B 1 352 ? -15.984 -32.594 -13.68 1 88.25 352 VAL B CA 1
ATOM 5523 C C . VAL B 1 352 ? -15.719 -31.125 -14.07 1 88.25 352 VAL B C 1
ATOM 5525 O O . VAL B 1 352 ? -15.273 -30.328 -13.25 1 88.25 352 VAL B O 1
ATOM 5528 N N . LYS B 1 353 ? -15.969 -30.875 -15.266 1 89.69 353 LYS B N 1
ATOM 5529 C CA . LYS B 1 353 ? -15.883 -29.5 -15.727 1 89.69 353 LYS B CA 1
ATOM 5530 C C . LYS B 1 353 ? -17.203 -28.75 -15.484 1 89.69 353 LYS B C 1
ATOM 5532 O O . LYS B 1 353 ? -18.266 -29.219 -15.898 1 89.69 353 LYS B O 1
ATOM 5537 N N . HIS B 1 354 ? -17.125 -27.625 -14.875 1 91.38 354 HIS B N 1
ATOM 5538 C CA . HIS B 1 354 ? -18.312 -26.828 -14.586 1 91.38 354 HIS B CA 1
ATOM 5539 C C . HIS B 1 354 ? -18.453 -25.672 -15.578 1 91.38 354 HIS B C 1
ATOM 5541 O O . HIS B 1 354 ? -18.516 -25.891 -16.781 1 91.38 354 HIS B O 1
ATOM 5547 N N . LYS B 1 355 ? -18.672 -24.469 -15.086 1 90 355 LYS B N 1
ATOM 5548 C CA . LYS B 1 355 ? -18.922 -23.328 -15.953 1 90 355 LYS B CA 1
ATOM 5549 C C . LYS B 1 355 ? -17.609 -22.641 -16.344 1 90 355 LYS B C 1
ATOM 5551 O O . LYS B 1 355 ? -16.609 -22.75 -15.633 1 90 355 LYS B O 1
ATOM 5556 N N . SER B 1 356 ? -17.719 -22.062 -17.484 1 92.56 356 SER B N 1
ATOM 5557 C CA . SER B 1 356 ? -16.672 -21.141 -17.891 1 92.56 356 SER B CA 1
ATOM 5558 C C . SER B 1 356 ? -17.188 -19.703 -17.953 1 92.56 356 SER B C 1
ATOM 5560 O O . SER B 1 356 ? -18.266 -19.453 -18.5 1 92.56 356 SER B O 1
ATOM 5562 N N . ARG B 1 357 ? -16.438 -18.859 -17.375 1 95 357 ARG B N 1
ATOM 5563 C CA . ARG B 1 357 ? -16.766 -17.438 -17.422 1 95 357 ARG B CA 1
ATOM 5564 C C . ARG B 1 357 ? -15.688 -16.656 -18.172 1 95 357 ARG B C 1
ATOM 5566 O O . ARG B 1 357 ? -14.5 -16.828 -17.891 1 95 357 ARG B O 1
ATOM 5573 N N . ARG B 1 358 ? -16.188 -15.828 -19.047 1 94.56 358 ARG B N 1
ATOM 5574 C CA . ARG B 1 358 ? -15.289 -14.992 -19.828 1 94.56 358 ARG B CA 1
ATOM 5575 C C . ARG B 1 358 ? -15.336 -13.547 -19.359 1 94.56 358 ARG B C 1
ATOM 5577 O O . ARG B 1 358 ? -16.422 -12.953 -19.266 1 94.56 358 ARG B O 1
ATOM 5584 N N . TYR B 1 359 ? -14.234 -13.008 -19.062 1 96.19 359 TYR B N 1
ATOM 5585 C CA . TYR B 1 359 ? -14.094 -11.602 -18.703 1 96.19 359 TYR B CA 1
ATOM 5586 C C . TYR B 1 359 ? -13.375 -10.828 -19.797 1 96.19 359 TYR B C 1
ATOM 5588 O O . TYR B 1 359 ? -12.234 -11.148 -20.141 1 96.19 359 TYR B O 1
ATOM 5596 N N . ASN B 1 360 ? -14.023 -9.773 -20.25 1 94.94 360 ASN B N 1
ATOM 5597 C CA . ASN B 1 360 ? -13.453 -8.938 -21.312 1 94.94 360 ASN B CA 1
ATOM 5598 C C . ASN B 1 360 ? -12.711 -7.734 -20.734 1 94.94 360 ASN B C 1
ATOM 5600 O O . ASN B 1 360 ? -13.297 -6.934 -20 1 94.94 360 ASN B O 1
ATOM 5604 N N . PHE B 1 361 ? -11.461 -7.598 -21.109 1 94.44 361 PHE B N 1
ATOM 5605 C CA . PHE B 1 361 ? -10.625 -6.512 -20.594 1 94.44 361 PHE B CA 1
ATOM 5606 C C . PHE B 1 361 ? -10.453 -5.418 -21.641 1 94.44 361 PHE B C 1
ATOM 5608 O O . PHE B 1 361 ? -9.82 -4.395 -21.375 1 94.44 361 PHE B O 1
ATOM 5615 N N . GLY B 1 362 ? -11.008 -5.629 -22.75 1 89.31 362 GLY B N 1
ATOM 5616 C CA . GLY B 1 362 ? -10.867 -4.645 -23.812 1 89.31 362 GLY B CA 1
ATOM 5617 C C . GLY B 1 362 ? -9.438 -4.457 -24.281 1 89.31 362 GLY B C 1
ATOM 5618 O O . GLY B 1 362 ? -8.648 -5.402 -24.266 1 89.31 362 GLY B O 1
ATOM 5619 N N . GLN B 1 363 ? -9.133 -3.248 -24.781 1 85.62 363 GLN B N 1
ATOM 5620 C CA . GLN B 1 363 ? -7.816 -2.947 -25.344 1 85.62 363 GLN B CA 1
ATOM 5621 C C . GLN B 1 363 ? -6.887 -2.367 -24.281 1 85.62 363 GLN B C 1
ATOM 5623 O O . GLN B 1 363 ? -5.664 -2.385 -24.438 1 85.62 363 GLN B O 1
ATOM 5628 N N . ASP B 1 364 ? -7.457 -1.904 -23.234 1 84 364 ASP B N 1
ATOM 5629 C CA . ASP B 1 364 ? -6.695 -1.072 -22.312 1 84 364 ASP B CA 1
ATOM 5630 C C . ASP B 1 364 ? -6.062 -1.918 -21.203 1 84 364 ASP B C 1
ATOM 5632 O O . ASP B 1 364 ? -5.113 -1.485 -20.562 1 84 364 ASP B O 1
ATOM 5636 N N . TYR B 1 365 ? -6.688 -3.059 -21.016 1 90.38 365 TYR B N 1
ATOM 5637 C CA . TYR B 1 365 ? -6.223 -3.863 -19.891 1 90.38 365 TYR B CA 1
ATOM 5638 C C . TYR B 1 365 ? -5.789 -5.25 -20.344 1 90.38 365 TYR B C 1
ATOM 5640 O O . TYR B 1 365 ? -6.406 -5.832 -21.25 1 90.38 365 TYR B O 1
ATOM 5648 N N . THR B 1 366 ? -4.75 -5.738 -19.75 1 91.88 366 THR B N 1
ATOM 5649 C CA . THR B 1 366 ? -4.258 -7.086 -20.016 1 91.88 366 THR B CA 1
ATOM 5650 C C . THR B 1 366 ? -4.191 -7.906 -18.734 1 91.88 366 THR B C 1
ATOM 5652 O O . THR B 1 366 ? -3.377 -7.625 -17.859 1 91.88 366 THR B O 1
ATOM 5655 N N . PRO B 1 367 ? -5.051 -8.906 -18.609 1 95.56 367 PRO B N 1
ATOM 5656 C CA . PRO B 1 367 ? -4.918 -9.781 -17.438 1 95.56 367 PRO B CA 1
ATOM 5657 C C . PRO B 1 367 ? -3.623 -10.586 -17.453 1 95.56 367 PRO B C 1
ATOM 5659 O O . PRO B 1 367 ? -3.227 -11.117 -18.5 1 95.56 367 PRO B O 1
ATOM 5662 N N . VAL B 1 368 ? -2.998 -10.711 -16.266 1 92.5 368 VAL B N 1
ATOM 5663 C CA . VAL B 1 368 ? -1.675 -11.328 -16.234 1 92.5 368 VAL B CA 1
ATOM 5664 C C . VAL B 1 368 ? -1.641 -12.445 -15.203 1 92.5 368 VAL B C 1
ATOM 5666 O O . VAL B 1 368 ? -1.011 -13.484 -15.422 1 92.5 368 VAL B O 1
ATOM 5669 N N . TYR B 1 369 ? -2.316 -12.266 -14.039 1 94.69 369 TYR B N 1
ATOM 5670 C CA . TYR B 1 369 ? -2.254 -13.25 -12.969 1 94.69 369 TYR B CA 1
ATOM 5671 C C . TYR B 1 369 ? -3.65 -13.594 -12.453 1 94.69 369 TYR B C 1
ATOM 5673 O O . TYR B 1 369 ? -4.535 -12.734 -12.438 1 94.69 369 TYR B O 1
ATOM 5681 N N . LEU B 1 370 ? -3.746 -14.797 -12.133 1 96.88 370 LEU B N 1
ATOM 5682 C CA . LEU B 1 370 ? -4.84 -15.234 -11.266 1 96.88 370 LEU B CA 1
ATOM 5683 C C . LEU B 1 370 ? -4.312 -15.664 -9.898 1 96.88 370 LEU B C 1
ATOM 5685 O O . LEU B 1 370 ? -3.498 -16.578 -9.805 1 96.88 370 LEU B O 1
ATOM 5689 N N . LEU B 1 371 ? -4.812 -14.992 -8.898 1 96.25 371 LEU B N 1
ATOM 5690 C CA . LEU B 1 371 ? -4.277 -15.18 -7.551 1 96.25 371 LEU B CA 1
ATOM 5691 C C . LEU B 1 371 ? -5.371 -15.625 -6.59 1 96.25 371 LEU B C 1
ATOM 5693 O O . LEU B 1 371 ? -6.473 -15.07 -6.59 1 96.25 371 LEU B O 1
#

Organism: Oryza sativa subsp. japonica (NCBI:txid39947)

Nearest PDB structures (foldseek):
  5drv-assembly1_A-2  TM=6.783E-01  e=7.030E-01  Homo sapiens
  8th7-assembly1_A  TM=6.419E-01  e=1.932E+00  Homo sapiens
  8th5-assembly4_D  TM=6.303E-01  e=1.837E+00  Homo sapiens
  7s17-assembly1_A  TM=5.213E-01  e=2.895E+00  Homo sapiens
  8th1-assembly1_D  TM=4.954E-01  e=3.544E+00  Homo sapiens

Sequence (742 aa):
MIRRFLYIADHCFTGPSLSHRLRRVNPSHLFYPDGHPLATKPERATVEVEDARLPPPAMAFCSPGTTATAMGMEFMRRNDGSIVGIDHTGRAVLYDPAARAVRTLPALAAPKLMPVSAAVGDDLYVMETTPLPDGAGCFEALVRLEDNPAESDSDKWEVGDNYLWQPLPPPPPPPSPCVNAYAAGFEGSSRGMICGYAVAGDGDGGTRILVSTTTNGTYSFDTASSAWSKAGDWELPFRGRAEHVPEHGLWFGISDMDGTILGAWNLSSAFQQPQPPVASLQVKGFSVESHSDDRRRRELEVYASQVVHLGGGKLCVAKMFSVDRRERGEINFAMLTGVEVVRGRGGKLRVVKHKSRRYNFGQDYTPVYLLMIRRFLYIADHCFTGPSLSHRLRRVNPSHLFYPDGHPLATKPERATVEVEDARLPPPAMAFCSPGTTATAMGMEFMRRNDGSIVGIDHTGRAVLYDPAARAVRTLPALAAPKLMPVSAAVGDDLYVMETTPLPDGAGCFEALVRLEDNPAESDSDKWEVGDNYLWQPLPPPPPPPSPCVNAYAAGFEGSSRGMICGYAVAGDGDGGTRILVSTTTNGTYSFDTASSAWSKAGDWELPFRGRAEHVPEHGLWFGISDMDGTILGAWNLSSAFQQPQPPVASLQVKGFSVESHSDDRRRRELEVYASQVVHLGGGKLCVAKMFSVDRRERGEINFAMLTGVEVVRGRGGKLRVVKHKSRRYNFGQDYTPVYLL

pLDDT: mean 82.11, std 18.04, range [30.17, 97.69]

Secondary structure (DSSP, 8-state):
---S-EEEEEEE-SSSS-EEEEEEE-GGGGSPPTT-HHHH--SS----EEEEPPPPEEEEEE-SS-TTTPPPPEEEE-TTS-EEEE-TTS-EEEEETTTTEEEEEPPPSS--SS-EEEEETTEEEEE-SS--TT-TTSEEEEEE----STT--TT------SEEEEE-PPPPPPSS--STTSSSSSS---TT-EEEEEEE--TTT--EEEEEETTTEEEEEETTTTEEEEEESS--SEEEEEEEETTTTEEEEEESS-TT-EEEE--TTGGG-SSPPPEEEEE---S------SSS--EEEEEEEEEEEEETTEEEEEEEEEEEETTTEEEEEEEEEEEEEEE-GGG-EEEEEEEEEEEEEETTEEEEEE-/---S-EEEEEEE-SSSS-EEEEEEE-GGGGSPPTT-HHHH--SS----EEEEPPPPEEEEEEPSS-TTTPPPPEEEE-TTS-EEEE-TTS-EEEEETTTTEEEEEPPPSS--SS-EEEEETTEEEEE-SS--TT-TTSEEEEEEPP--STT--TT------SEEEEE-PPPPPPSS--STTSSS-SS---TT-EEEEEEE--TTT--EEEEEETTTEEEEEETTTTEEEEEESS--SEEEEEEEETTTTEEEEEESS-TT-EEEE--TTGGG-SSPPPEEEEE---S------SSS--EEEEEEEEEEEEETTEEEEEEEEEEEETTTEEEEEEEEEEEEEEE-GGG-EEEEEEEEEEEEEETTEEEEEE-

Foldseek 3Di:
DWAQWKWFWKWFLDDFFIKIFIFIDGCVVQFDDPPPPQQPPFPDPPFDAAADEGGDGPDMDTFPDTSVPFDDWDWDAEPVGWIWIAGQQQWIKIADSVVRDIDTDDGQPHGADPWAWDYDVRKIKIAHQQDDQPDWRRIWMKDFADPPCVVVPPPPPVVDDRIDIGTAHDAHDQPDCPDCVVVVPPDPPQFRGWFEKEWEADPPPAIWIWTQGPARGIKIAGPVVRDIDHQERHHAQAGYYWDADPVLQWTWHQGPVDNQKIFIWNCHCSSNDHDHTDTLDIDGDNDDPQPPDDPLRFPWDFPDWDWDGTDPQKIKIKTKTWTQDVVQGIWIKMKIWIKGWDQDDPRRIDIGTGHIYMYTPGHRMGTDDMD/DWAQWKWFWKWFLDDFFIKIFIFIDGCVVQFDDPPPPQQPDFPDPPFDAAADEGGDGPDMDTFPDTSVPFDDWDWDAEPVGWIWIAGQQQWIKIADSVVRDIDTDDGQPHGADPWAWDYDVRKIKIAHQQDDQPDFRRIWMKDFADPPCVVPPPPCPVVDDRIDIGTAHDAHDQPPPPPVVVVVPPDPPQFRGWFEKEWEADPPPAIWIWTQGPARGIKIAGPVVRDIDQQERHHAQAGYYWDADPVLQWTWHQGPVDNQKIFIWNCHCSSNDHDHTDTLDIDGDNDDPQPPDDPVRFPWDFPDWDWDGTDPQKIKIKTKTWTQDVPQGIWIKMKIWIKGWDQDDPRRIDIGTGHIYMYTPGHRMGTDDMD

InterPro domains:
  IPR012871 Protein of unknown function DUF1677, Oryza sativa [PF07893] (3-359)
  IPR015915 Kelch-type beta-propeller [G3DSA:2.120.10.80] (51-261)